Protein 3RYS (pdb70)

Secondary structure (DSSP, 8-state):
---SPPPEEE-SBBGGGG--HHHHHHHHHHTTPPPS-SSHHHHHTT---SSHHHHHHHHHHHGGG--SHHHHHHHHHHHHHHHHHTTEEEEEEEE-HHHHHTTT--HHHHHHHHHHHHTTHHHHHS-EEEEEEEEETTS-HHHHHHHHHHHHHTT----EEEEES--TT--GGGGHHHHHHHHHTT-EEEEEESSSS-HHHHHHHHHTS--SEEEE-GGGGG-HHHHHHHHHHT--EEE-HHHHHHTTSSS-GGG-SHHHHHHTT--EEE--BSTTTTT--HHHHHHHHHHHH---HHHHHHHHHHHHHHSSS-HHHHHHHHHHHHHHHHHHS--/---EEE-SBBGGGG--HHHHHHHHHHTT---SSSSHHHHHTT---SSHHHHHHHHHHHGGG--SHHHHHHHHHHHHHHHHHTTEEEEEEEE-HHHHHTTT--HHHHHHHHHHHHTTHHHHHS-EEEEEEEEETTS-HHHHHHHHHHHHHTT---SEEEEES--TT--GGGGHHHHHHHHHTT-EEEEEESSSS-THHHHHHHHTS--SEEEE-GGGGG-HHHHHHHHHHT-EEEE-HHHHHHTTSSSSGGG-SHHHHHHTT-EEEE--BSTTTTT--HHHHHHHHHHHH---HHHHHHHHHHHHHHSSS-HHHHHHHHHHHHHHHH-

Foldseek 3Di:
DDLAAAQFAFAFAELLLLDALVLLVVLCVVVVHDDPAPDSVSVLVLQQAAAQQSVVVNSLSSCLSQAFLQSLQVSLLVCLQVCLVRNHQEYEYEYALCSQVVVVHDSCGNLNSNVVNQVCSCVPRVYHYAYEYEYELPDALVVVQVVVVVCVVVVRRHQAYEYDHDDPPRAPLRNLVVLVVQVVVVHAFEYEDQLPHALVSVVCCCPSNVHQAYEQNQNVVVDPVSLVVQQVVLHEYEHEQLVSCSNVVDVDSLRGCVVVSVVVRRLYAYANNSANSSPHGRSVRVSCCCVRVVQDLVRSLSRRLSSLVSDPDDPVSSVVSNVRSVVCSVVPDDD/DFQFEFEFAALLLQQALVLLVVLCVVVVHDDPDPDSVRVVVLLQAAAQVSLVVVSLVSCLSDAFLCSLLVSQLVCLQVCLVLNYQEYEYEYELVSVVVSVHDSCRVQNSNVVNQVCSCVSRNYHYAYEYEYELPDALVSLQVSVVVCVVVVGRHQAYEYDHDDVPRAPLRNLVNLVVRVVVVHAFEYEDQLPHALVSVVCCCPRNVHQAYEANQNVVVDPVSLVVQQVVLHEYEHEQLVSCSNVVAVDSLRGCVVVSVVVRRLYAYANNNANSSPHGRSVVVVCCCVRVVQDLVRNLSNRLSRLVSDPDDPVVSVVSNVSSVVVSVD

Radius of gyration: 29.09 Å; Cα contacts (8 Å, |Δi|>4): 1255; chains: 2; bounding box: 49×51×97 Å

CATH classification: 3.20.20.140

Sequence (662 aa):
TTSTAPPVAELHLHIEGTLQPELIFALAERNGIELPYEDIEELREKYEFTDLQSFLDLYYANMAVLQTEQDFTDMTRAYLERAAAGGVRHAEIMMDPQAHTSRGVALETCVNGVANALATSEEDFGVSTLLIAAFLRDMSEDSALEVLDQLLAMHAPIAGIGLDSAEVGNPPSKFERLYQRAAEAGLRRIAHAGEEGPASYITEALDVLHVERIDHGIRCMEDTDVVQRLVAEQVPLTVCPLSNVRLRAVDKLADHPLPEMLAIGLNVCVNSDDPAYFGGYVDDNFEQLVKVLEFSVPEQATLAANSIRSSFASDARKAVLLDEVTEWVKASVTPAPPVAELHLHIEGTLQPELIFALAERNGIELPYEDIEELREKYEFTDLQSFLDLYYANMAVLQTEQDFTDMTRAYLERAAAGGVRHAEIMMDPQAHTSRGVALETCVNGVANALATSEEDFGVSTLLIAAFLRDMSEDSALEVLDQLLAMHAPIAGIGLDSAEVGNPPSKFERLYQRAAEAGLRRIAHAGEEGPASYITEALDVLHVERIDHGIRCMEDTDVVQRLVAEQVPLTVCPLSNVRLRAVDKLADHPLPEMLAIGLNVCVNSDDPAYFGGYVDDNFEQLVKVLEFSVPEQATLAANSIRSSFASDARKAVLLDEVTEWVKA

Nearest PDB structures (foldseek):
  3rys-assembly2_B  TM=1.002E+00  e=1.649E-57  Paenarthrobacter aurescens TC1
  3pbm-assembly1_A  TM=9.886E-01  e=5.222E-39  Pseudomonas aeruginosa
  6n91-assembly1_B  TM=9.233E-01  e=1.197E-24  Vibrio cholerae O1 biovar El Tor str. N16961
  6n9m-assembly1_A  TM=9.276E-01  e=5.212E-24  Salmonella enterica subsp. enterica serovar Typhimurium str. LT2
  1uip-assembly1_A  TM=9.107E-01  e=2.821E-23  Mus musculus

Structure (mmCIF, N/CA/C/O backbone):
data_3RYS
#
_entry.id   3RYS
#
_cell.length_a   124.104
_cell.length_b   124.104
_cell.length_c   89.724
_cell.angle_alpha   90.00
_cell.angle_beta   90.00
_cell.angle_gamma   90.00
#
_symmetry.space_group_name_H-M   'P 42 21 2'
#
loop_
_entity.id
_entity.type
_entity.pdbx_description
1 polymer 'Adenosine deaminase 1'
2 non-polymer 'ZINC ION'
3 non-polymer ADENINE
4 water water
#
loop_
_atom_site.group_PDB
_atom_site.id
_atom_site.type_symbol
_atom_site.label_atom_id
_atom_site.label_alt_id
_atom_site.label_comp_id
_atom_site.label_asym_id
_atom_site.label_entity_id
_atom_site.label_seq_id
_atom_site.pdbx_PDB_ins_code
_atom_site.Cartn_x
_atom_site.Cartn_y
_atom_site.Cartn_z
_atom_site.occupancy
_atom_site.B_iso_or_equiv
_atom_site.auth_seq_id
_atom_site.auth_comp_id
_atom_site.auth_asym_id
_atom_site.auth_atom_id
_atom_site.pdbx_PDB_model_num
ATOM 1 N N . THR A 1 8 ? 17.953 19.512 -62.377 1.00 28.09 8 THR A N 1
ATOM 2 C CA . THR A 1 8 ? 17.226 18.862 -61.286 1.00 27.94 8 THR A CA 1
ATOM 3 C C . THR A 1 8 ? 17.943 19.004 -59.932 1.00 33.21 8 THR A C 1
ATOM 4 O O . THR A 1 8 ? 19.180 19.064 -59.868 1.00 27.58 8 THR A O 1
ATOM 8 N N . THR A 1 9 ? 17.166 19.060 -58.851 1.00 29.45 9 THR A N 1
ATOM 9 C CA . THR A 1 9 ? 17.735 19.153 -57.506 1.00 28.58 9 THR A CA 1
ATOM 10 C C . THR A 1 9 ? 16.942 18.291 -56.524 1.00 24.54 9 THR A C 1
ATOM 11 O O . THR A 1 9 ? 15.758 18.036 -56.729 1.00 28.36 9 THR A O 1
ATOM 15 N N . SER A 1 10 ? 17.602 17.824 -55.469 1.00 27.32 10 SER A N 1
ATOM 16 C CA . SER A 1 10 ? 16.913 17.123 -54.388 1.00 27.83 10 SER A CA 1
ATOM 17 C C . SER A 1 10 ? 16.928 17.961 -53.115 1.00 29.83 10 SER A C 1
ATOM 18 O O . SER A 1 10 ? 16.478 17.510 -52.061 1.00 26.95 10 SER A O 1
ATOM 21 N N . THR A 1 11 ? 17.448 19.180 -53.225 1.00 24.32 11 THR A N 1
ATOM 22 C CA . THR A 1 11 ? 17.519 20.093 -52.093 1.00 25.78 11 THR A CA 1
ATOM 23 C C . THR A 1 11 ? 16.267 20.963 -52.011 1.00 24.09 11 THR A C 1
ATOM 24 O O . THR A 1 11 ? 15.560 21.145 -53.000 1.00 23.49 11 THR A O 1
ATOM 28 N N . ALA A 1 12 ? 15.998 21.488 -50.820 1.00 24.20 12 ALA A N 1
ATOM 29 C CA . ALA A 1 12 ? 14.865 22.377 -50.606 1.00 20.34 12 ALA A CA 1
ATOM 30 C C . ALA A 1 12 ? 15.278 23.794 -50.961 1.00 21.21 12 ALA A C 1
ATOM 31 O O . ALA A 1 12 ? 16.463 24.123 -50.917 1.00 22.83 12 ALA A O 1
ATOM 33 N N . PRO A 1 13 ? 14.299 24.639 -51.315 1.00 21.52 13 PRO A N 1
ATOM 34 C CA . PRO A 1 13 ? 14.544 26.035 -51.697 1.00 19.97 13 PRO A CA 1
ATOM 35 C C . PRO A 1 13 ? 14.702 26.907 -50.465 1.00 19.20 13 PRO A C 1
ATOM 36 O O . PRO A 1 13 ? 14.295 26.493 -49.379 1.00 19.31 13 PRO A O 1
ATOM 40 N N . PRO A 1 14 ? 15.281 28.105 -50.626 1.00 19.40 14 PRO A N 1
ATOM 41 C CA . PRO A 1 14 ? 15.310 29.078 -49.533 1.00 15.81 14 PRO A CA 1
ATOM 42 C C . PRO A 1 14 ? 13.895 29.594 -49.329 1.00 15.55 14 PRO A C 1
ATOM 43 O O . PRO A 1 14 ? 13.332 30.151 -50.267 1.00 17.64 14 PRO A O 1
ATOM 47 N N . VAL A 1 15 ? 13.323 29.405 -48.144 1.00 13.10 15 VAL A N 1
ATOM 48 C CA . VAL A 1 15 ? 11.937 29.803 -47.914 1.00 15.85 15 VAL A CA 1
ATOM 49 C C . VAL A 1 15 ? 11.780 30.609 -46.641 1.00 15.62 15 VAL A C 1
ATOM 50 O O . VAL A 1 15 ? 12.724 30.758 -45.861 1.00 14.33 15 VAL A O 1
ATOM 54 N N . ALA A 1 16 ? 10.571 31.121 -46.442 1.00 13.98 16 ALA A N 1
ATOM 55 C CA . ALA A 1 16 ? 10.165 31.632 -45.142 1.00 15.43 16 ALA A CA 1
ATOM 56 C C . ALA A 1 16 ? 9.037 30.756 -44.602 1.00 14.28 16 ALA A C 1
ATOM 57 O O . ALA A 1 16 ? 8.080 30.470 -45.314 1.00 15.78 16 ALA A O 1
ATOM 59 N N . GLU A 1 17 ? 9.153 30.309 -43.357 1.00 13.82 17 GLU A N 1
ATOM 60 C CA . GLU A 1 17 ? 8.049 29.588 -42.730 1.00 14.94 17 GLU A CA 1
ATOM 61 C C . GLU A 1 17 ? 7.161 30.556 -41.939 1.00 13.83 17 GLU A C 1
ATOM 62 O O . GLU A 1 17 ? 7.603 31.176 -40.970 1.00 11.49 17 GLU A O 1
ATOM 68 N N . LEU A 1 18 ? 5.912 30.687 -42.378 1.00 12.67 18 LEU A N 1
ATOM 69 C CA . LEU A 1 18 ? 4.986 31.654 -41.805 1.00 14.31 18 LEU A CA 1
ATOM 70 C C . LEU A 1 18 ? 3.952 30.996 -40.896 1.00 14.50 18 LEU A C 1
ATOM 71 O O . LEU A 1 18 ? 3.274 31.669 -40.117 1.00 14.60 18 LEU A O 1
ATOM 76 N N . HIS A 1 19 ? 3.829 29.679 -41.011 1.00 13.65 19 HIS A N 1
ATOM 77 C CA . HIS A 1 19 ? 2.850 28.921 -40.242 1.00 13.58 19 HIS A CA 1
ATOM 78 C C . HIS A 1 19 ? 3.563 27.817 -39.465 1.00 13.61 19 HIS A C 1
ATOM 79 O O . HIS A 1 19 ? 3.864 26.752 -40.013 1.00 12.33 19 HIS A O 1
ATOM 86 N N . LEU A 1 20 ? 3.840 28.077 -38.192 1.00 10.95 20 LEU A N 1
ATOM 87 C CA . LEU A 1 20 ? 4.570 27.125 -37.367 1.00 10.70 20 LEU A CA 1
ATOM 88 C C . LEU A 1 20 ? 4.389 27.373 -35.879 1.00 11.72 20 LEU A C 1
ATOM 89 O O . LEU A 1 20 ? 4.655 28.469 -35.385 1.00 12.10 20 LEU A O 1
ATOM 94 N N . HIS A 1 21 ? 3.950 26.338 -35.170 1.00 11.93 21 HIS A N 1
ATOM 95 C CA . HIS A 1 21 ? 3.759 26.411 -33.730 1.00 10.79 21 HIS A CA 1
ATOM 96 C C . HIS A 1 21 ? 4.988 25.878 -33.007 1.00 10.99 21 HIS A C 1
ATOM 97 O O . HIS A 1 21 ? 5.394 24.737 -33.216 1.00 13.56 21 HIS A O 1
ATOM 104 N N . ILE A 1 22 ? 5.584 26.706 -32.160 1.00 9.59 22 ILE A N 1
ATOM 105 C CA . ILE A 1 22 ? 6.817 26.316 -31.493 1.00 10.32 22 ILE A CA 1
ATOM 106 C C . ILE A 1 22 ? 6.623 25.072 -30.625 1.00 11.94 22 ILE A C 1
ATOM 107 O O . ILE A 1 22 ? 7.521 24.239 -30.518 1.00 13.40 22 ILE A O 1
ATOM 112 N N . GLU A 1 23 ? 5.438 24.940 -30.032 1.00 13.08 23 GLU A N 1
ATOM 113 C CA . GLU A 1 23 ? 5.106 23.781 -29.206 1.00 11.05 23 GLU A CA 1
ATOM 114 C C . GLU A 1 23 ? 4.949 22.512 -30.043 1.00 12.34 23 GLU A C 1
ATOM 115 O O . GLU A 1 23 ? 5.053 21.400 -29.520 1.00 11.90 23 GLU A O 1
ATOM 121 N N . GLY A 1 24 ? 4.683 22.686 -31.336 1.00 9.79 24 GLY A N 1
ATOM 122 C CA . GLY A 1 24 ? 4.525 21.568 -32.250 1.00 11.89 24 GLY A CA 1
ATOM 123 C C . GLY A 1 24 ? 5.870 21.126 -32.786 1.00 12.88 24 GLY A C 1
ATOM 124 O O . GLY A 1 24 ? 5.977 20.210 -33.603 1.00 11.67 24 GLY A O 1
ATOM 125 N N . THR A 1 25 ? 6.900 21.799 -32.293 1.00 13.32 25 THR A N 1
ATOM 126 C CA . THR A 1 25 ? 8.286 21.545 -32.640 1.00 12.24 25 THR A CA 1
ATOM 127 C C . THR A 1 25 ? 8.941 20.557 -31.666 1.00 13.42 25 THR A C 1
ATOM 128 O O . THR A 1 25 ? 10.058 20.074 -31.891 1.00 10.89 25 THR A O 1
ATOM 132 N N . LEU A 1 26 ? 8.213 20.247 -30.598 1.00 11.82 26 LEU A N 1
ATOM 133 C CA . LEU A 1 26 ? 8.710 19.427 -29.500 1.00 13.40 26 LEU A CA 1
ATOM 134 C C . LEU A 1 26 ? 8.858 17.953 -29.874 1.00 14.87 26 LEU A C 1
ATOM 135 O O . LEU A 1 26 ? 7.877 17.218 -29.964 1.00 17.99 26 LEU A O 1
ATOM 140 N N . GLN A 1 27 ? 10.098 17.529 -30.076 1.00 15.72 27 GLN A N 1
ATOM 141 C CA . GLN A 1 27 ? 10.402 16.161 -30.465 1.00 15.76 27 GLN A CA 1
ATOM 142 C C . GLN A 1 27 ? 10.412 15.242 -29.233 1.00 16.82 27 GLN A C 1
ATOM 143 O O . GLN A 1 27 ? 10.798 15.666 -28.144 1.00 18.51 27 GLN A O 1
ATOM 149 N N . PRO A 1 28 ? 9.971 13.983 -29.398 1.00 19.86 28 PRO A N 1
ATOM 150 C CA . PRO A 1 28 ? 9.932 13.005 -28.302 1.00 18.43 28 PRO A CA 1
ATOM 151 C C . PRO A 1 28 ? 11.231 12.906 -27.501 1.00 18.94 28 PRO A C 1
ATOM 152 O O . PRO A 1 28 ? 11.174 12.670 -26.293 1.00 18.68 28 PRO A O 1
ATOM 156 N N . GLU A 1 29 ? 12.377 13.079 -28.152 1.00 17.42 29 GLU A N 1
ATOM 157 C CA . GLU A 1 29 ? 13.647 13.070 -27.433 1.00 17.44 29 GLU A CA 1
ATOM 158 C C . GLU A 1 29 ? 13.706 14.224 -26.436 1.00 17.10 29 GLU A C 1
ATOM 159 O O . GLU A 1 29 ? 14.055 14.033 -25.269 1.00 15.02 29 GLU A O 1
ATOM 165 N N . LEU A 1 30 ? 13.354 15.421 -26.898 1.00 17.35 30 LEU A N 1
ATOM 166 C CA . LEU A 1 30 ? 13.414 16.611 -26.054 1.00 15.67 30 LEU A CA 1
ATOM 167 C C . LEU A 1 30 ? 12.392 16.535 -24.930 1.00 14.76 30 LEU A C 1
ATOM 168 O O . LEU A 1 30 ? 12.664 16.948 -23.802 1.00 14.55 30 LEU A O 1
ATOM 173 N N . ILE A 1 31 ? 11.217 16.004 -25.245 1.00 14.79 31 ILE A N 1
ATOM 174 C CA . ILE A 1 31 ? 10.180 15.802 -24.243 1.00 15.74 31 ILE A CA 1
ATOM 175 C C . ILE A 1 31 ? 10.719 14.997 -23.053 1.00 15.82 31 ILE A C 1
ATOM 176 O O . ILE A 1 31 ? 10.615 15.423 -21.904 1.00 16.27 31 ILE A O 1
ATOM 181 N N . PHE A 1 32 ? 11.314 13.846 -23.334 1.00 13.56 32 PHE A N 1
ATOM 182 C CA . PHE A 1 32 ? 11.893 13.016 -22.285 1.00 15.37 32 PHE A CA 1
ATOM 183 C C . PHE A 1 32 ? 13.062 13.685 -21.559 1.00 16.80 32 PHE A C 1
ATOM 184 O O . PHE A 1 32 ? 13.272 13.459 -20.367 1.00 18.75 32 PHE A O 1
ATOM 192 N N . ALA A 1 33 ? 13.823 14.504 -22.275 1.00 15.15 33 ALA A N 1
ATOM 193 C CA . ALA A 1 33 ? 14.956 15.194 -21.672 1.00 16.68 33 ALA A CA 1
ATOM 194 C C . ALA A 1 33 ? 14.487 16.281 -20.704 1.00 18.87 33 ALA A C 1
ATOM 195 O O . ALA A 1 33 ? 15.027 16.428 -19.606 1.00 17.29 33 ALA A O 1
ATOM 197 N N . LEU A 1 34 ? 13.479 17.043 -21.118 1.00 18.05 34 LEU A N 1
ATOM 198 C CA . LEU A 1 34 ? 12.944 18.113 -20.285 1.00 17.55 34 LEU A CA 1
ATOM 199 C C . LEU A 1 34 ? 12.179 17.542 -19.099 1.00 17.36 34 LEU A C 1
ATOM 200 O O . LEU A 1 34 ? 12.229 18.087 -17.996 1.00 18.52 34 LEU A O 1
ATOM 205 N N . ALA A 1 35 ? 11.476 16.439 -19.329 1.00 15.06 35 ALA A N 1
ATOM 206 C CA . ALA A 1 35 ? 10.812 15.733 -18.245 1.00 18.37 35 ALA A CA 1
ATOM 207 C C . ALA A 1 35 ? 11.843 15.377 -17.184 1.00 19.28 35 ALA A C 1
ATOM 208 O O . ALA A 1 35 ? 11.627 15.593 -15.992 1.00 19.71 35 ALA A O 1
ATOM 210 N N . GLU A 1 36 ? 12.975 14.843 -17.627 1.00 18.35 36 GLU A N 1
ATOM 211 C CA . GLU A 1 36 ? 14.020 14.416 -16.710 1.00 21.57 36 GLU A CA 1
ATOM 212 C C . GLU A 1 36 ? 14.598 15.588 -15.928 1.00 22.34 36 GLU A C 1
ATOM 213 O O . GLU A 1 36 ? 14.744 15.522 -14.707 1.00 19.90 36 GLU A O 1
ATOM 219 N N . ARG A 1 37 ? 14.916 16.663 -16.643 1.00 22.95 37 ARG A N 1
ATOM 220 C CA . ARG A 1 37 ? 15.486 17.859 -16.037 1.00 20.14 37 ARG A CA 1
ATOM 221 C C . ARG A 1 37 ? 14.538 18.492 -15.019 1.00 22.14 37 ARG A C 1
ATOM 222 O O . ARG A 1 37 ? 14.976 19.134 -14.064 1.00 25.90 37 ARG A O 1
ATOM 230 N N . ASN A 1 38 ? 13.239 18.314 -15.227 1.00 20.33 38 ASN A N 1
ATOM 231 C CA . ASN A 1 38 ? 12.246 18.898 -14.334 1.00 20.56 38 ASN A CA 1
ATOM 232 C C . ASN A 1 38 ? 11.730 17.885 -13.327 1.00 22.02 38 ASN A C 1
ATOM 233 O O . ASN A 1 38 ? 10.828 18.181 -12.539 1.00 22.17 38 ASN A O 1
ATOM 238 N N . GLY A 1 39 ? 12.311 16.689 -13.355 1.00 21.66 39 GLY A N 1
ATOM 239 C CA . GLY A 1 39 ? 11.869 15.610 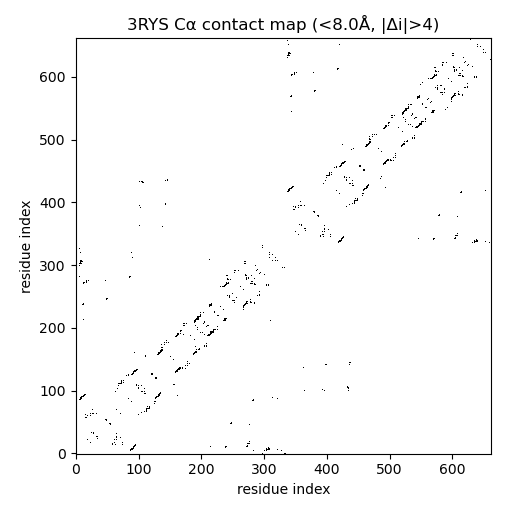-12.492 1.00 21.38 39 GLY A CA 1
ATOM 240 C C . GLY A 1 39 ? 10.384 15.350 -12.651 1.00 22.19 39 GLY A C 1
ATOM 241 O O . GLY A 1 39 ? 9.659 15.196 -11.673 1.00 23.89 39 GLY A O 1
ATOM 242 N N . ILE A 1 40 ? 9.928 15.314 -13.897 1.00 22.35 40 ILE A N 1
ATOM 243 C CA . ILE A 1 40 ? 8.526 15.066 -14.187 1.00 26.43 40 ILE A CA 1
ATOM 244 C C . ILE A 1 40 ? 8.312 13.618 -14.603 1.00 28.05 40 ILE A C 1
ATOM 245 O O . ILE A 1 40 ? 9.057 13.082 -15.420 1.00 25.39 40 ILE A O 1
ATOM 250 N N . GLU A 1 41 ? 7.298 12.992 -14.017 1.00 34.94 41 GLU A N 1
ATOM 251 C CA . GLU A 1 41 ? 6.874 11.659 -14.415 1.00 36.82 41 GLU A CA 1
ATOM 252 C C . GLU A 1 41 ? 5.985 11.751 -15.654 1.00 40.05 41 GLU A C 1
ATOM 253 O O . GLU A 1 41 ? 4.963 12.443 -15.646 1.00 30.60 41 GLU A O 1
ATOM 259 N N . LEU A 1 42 ? 6.383 11.061 -16.720 1.00 39.76 42 LEU A N 1
ATOM 260 C CA . LEU A 1 42 ? 5.598 11.034 -17.950 1.00 40.00 42 LEU A CA 1
ATOM 261 C C . LEU A 1 42 ? 4.631 9.844 -17.969 1.00 40.45 42 LEU A C 1
ATOM 262 O O . LEU A 1 42 ? 4.933 8.786 -17.412 1.00 38.64 42 LEU A O 1
ATOM 267 N N . PRO A 1 43 ? 3.459 10.021 -18.606 1.00 37.83 43 PRO A N 1
ATOM 268 C CA . PRO A 1 43 ? 2.447 8.964 -18.740 1.00 33.93 43 PRO A CA 1
ATOM 269 C C . PRO A 1 43 ? 2.833 7.919 -19.780 1.00 40.92 43 PRO A C 1
ATOM 270 O O . PRO A 1 43 ? 1.952 7.224 -20.283 1.00 46.71 43 PRO A O 1
ATOM 274 N N . TYR A 1 44 ? 4.119 7.821 -20.106 1.00 42.99 44 TYR A N 1
ATOM 275 C CA . TYR A 1 44 ? 4.588 6.850 -21.089 1.00 41.27 44 TYR A CA 1
ATOM 276 C C . TYR A 1 44 ? 5.751 6.054 -20.526 1.00 46.44 44 TYR A C 1
ATOM 277 O O . TYR A 1 44 ? 6.723 6.629 -20.039 1.00 44.95 44 TYR A O 1
ATOM 286 N N . GLU A 1 45 ? 5.643 4.731 -20.595 1.00 48.23 45 GLU A N 1
ATOM 287 C CA . GLU A 1 45 ? 6.702 3.841 -20.142 1.00 48.69 45 GLU A CA 1
ATOM 288 C C . GLU A 1 45 ? 8.024 4.232 -20.787 1.00 50.16 45 GLU A C 1
ATOM 289 O O . GLU A 1 45 ? 9.013 4.496 -20.103 1.00 49.15 45 GLU A O 1
ATOM 295 N N . ASP A 1 46 ? 8.031 4.268 -22.114 1.00 50.79 46 ASP A N 1
ATOM 296 C CA . ASP A 1 46 ? 9.222 4.639 -22.865 1.00 45.34 46 ASP A CA 1
ATOM 297 C C . ASP A 1 46 ? 8.876 5.630 -23.968 1.00 38.87 46 ASP A C 1
ATOM 298 O O . ASP A 1 46 ? 7.707 5.954 -24.191 1.00 37.30 46 ASP A O 1
ATOM 303 N N . ILE A 1 47 ? 9.903 6.112 -24.653 1.00 36.11 47 ILE A N 1
ATOM 304 C CA . ILE A 1 47 ? 9.714 7.051 -25.746 1.00 35.55 47 ILE A CA 1
ATOM 305 C C . ILE A 1 47 ? 9.105 6.354 -26.966 1.00 39.21 47 ILE A C 1
ATOM 306 O O . ILE A 1 47 ? 8.603 7.002 -27.884 1.00 35.80 47 ILE A O 1
ATOM 311 N N . GLU A 1 48 ? 9.120 5.027 -26.957 1.00 41.92 48 GLU A N 1
ATOM 312 C CA . GLU A 1 48 ? 8.464 4.265 -28.010 1.00 40.41 48 GLU A CA 1
ATOM 313 C C . GLU A 1 48 ? 6.946 4.275 -27.825 1.00 39.96 48 GLU A C 1
ATOM 314 O O . GLU A 1 48 ? 6.194 4.404 -28.795 1.00 33.50 48 GLU A O 1
ATOM 320 N N . GLU A 1 49 ? 6.500 4.134 -26.578 1.00 39.14 49 GLU A N 1
ATOM 321 C CA . GLU A 1 49 ? 5.073 4.167 -26.276 1.00 41.54 49 GLU A CA 1
ATOM 322 C C . GLU A 1 49 ? 4.512 5.542 -26.603 1.00 39.50 49 GLU A C 1
ATOM 323 O O . GLU A 1 49 ? 3.334 5.683 -26.947 1.00 40.04 49 GLU A O 1
ATOM 329 N N . LEU A 1 50 ? 5.364 6.556 -26.494 1.00 34.37 50 LEU A N 1
ATOM 330 C CA . LEU A 1 50 ? 4.974 7.911 -26.851 1.00 37.19 50 LEU A CA 1
ATOM 331 C C . LEU A 1 50 ? 4.740 8.040 -28.358 1.00 31.82 50 LEU A C 1
ATOM 332 O O . LEU A 1 50 ? 3.670 8.477 -28.783 1.00 32.23 50 LEU A O 1
ATOM 337 N N . ARG A 1 51 ? 5.734 7.658 -29.160 1.00 30.55 51 ARG A N 1
ATOM 338 C CA . ARG A 1 51 ? 5.620 7.759 -30.617 1.00 33.40 51 ARG A CA 1
ATOM 339 C C . ARG A 1 51 ? 4.406 6.982 -31.120 1.00 32.40 51 ARG A C 1
ATOM 340 O O . ARG A 1 51 ? 3.833 7.297 -32.162 1.00 32.65 51 ARG A O 1
ATOM 348 N N . GLU A 1 52 ? 4.024 5.968 -30.354 1.00 32.60 52 GLU A N 1
ATOM 349 C CA . GLU A 1 52 ? 2.887 5.120 -30.670 1.00 29.68 52 GLU A CA 1
ATOM 350 C C . GLU A 1 52 ? 1.575 5.902 -30.636 1.00 31.67 52 GLU A C 1
ATOM 351 O O . GLU A 1 52 ? 0.564 5.461 -31.181 1.00 27.27 52 GLU A O 1
ATOM 357 N N . LYS A 1 53 ? 1.598 7.069 -29.998 1.00 32.86 53 LYS A N 1
ATOM 358 C CA . LYS A 1 53 ? 0.381 7.853 -29.784 1.00 34.89 53 LYS A CA 1
ATOM 359 C C . LYS A 1 53 ? 0.157 8.938 -30.837 1.00 30.98 53 LYS A C 1
ATOM 360 O O . LYS A 1 53 ? -0.661 9.839 -30.645 1.00 24.43 53 LYS A O 1
ATOM 366 N N . TYR A 1 54 ? 0.873 8.839 -31.952 1.00 31.73 54 TYR A N 1
ATOM 367 C CA . TYR A 1 54 ? 0.834 9.874 -32.980 1.00 26.42 54 TYR A CA 1
ATOM 368 C C . TYR A 1 54 ? -0.034 9.519 -34.188 1.00 24.79 54 TYR A C 1
ATOM 369 O O . TYR A 1 54 ? 0.157 10.066 -35.270 1.00 23.55 54 TYR A O 1
ATOM 378 N N . GLU A 1 55 ? -0.984 8.609 -34.016 1.00 24.97 55 GLU A N 1
ATOM 379 C CA . GLU A 1 55 ? -1.940 8.347 -35.083 1.00 23.67 55 GLU A CA 1
ATOM 380 C C . GLU A 1 55 ? -3.221 9.127 -34.825 1.00 22.10 55 GLU A C 1
ATOM 381 O O . GLU A 1 55 ? -4.042 8.732 -34.002 1.00 22.96 55 GLU A O 1
ATOM 387 N N . PHE A 1 56 ? -3.386 10.238 -35.533 1.00 23.96 56 PHE A N 1
ATOM 388 C CA . PHE A 1 56 ? -4.480 11.162 -35.253 1.00 22.92 56 PHE A CA 1
ATOM 389 C C . PHE A 1 56 ? -5.719 10.853 -36.080 1.00 21.46 56 PHE A C 1
ATOM 390 O O . PHE A 1 56 ? -5.632 10.216 -37.128 1.00 20.26 56 PHE A O 1
ATOM 398 N N . THR A 1 57 ? -6.867 11.309 -35.589 1.00 18.98 57 THR A N 1
ATOM 399 C CA . THR A 1 57 ? -8.152 11.029 -36.212 1.00 18.39 57 THR A CA 1
ATOM 400 C C . THR A 1 57 ? -8.789 12.310 -36.729 1.00 20.42 57 THR A C 1
ATOM 401 O O . THR A 1 57 ? -9.581 12.292 -37.672 1.00 18.78 57 THR A O 1
ATOM 405 N N . ASP A 1 58 ? -8.441 13.418 -36.082 1.00 24.07 58 ASP A N 1
ATOM 406 C CA . ASP A 1 58 ? -8.954 14.743 -36.422 1.00 19.56 58 ASP A CA 1
ATOM 407 C C . ASP A 1 58 ? -8.115 15.776 -35.681 1.00 18.88 58 ASP A C 1
ATOM 408 O O . ASP A 1 58 ? -7.169 15.414 -34.980 1.00 18.49 58 ASP A O 1
ATOM 413 N N . LEU A 1 59 ? -8.451 17.053 -35.830 1.00 17.19 59 LEU A N 1
ATOM 414 C CA . LEU A 1 59 ? -7.686 18.106 -35.171 1.00 16.90 59 LEU A CA 1
ATOM 415 C C . LEU A 1 59 ? -7.630 17.888 -33.664 1.00 19.22 59 LEU A C 1
ATOM 416 O O . LEU A 1 59 ? -6.579 18.046 -33.042 1.00 18.85 59 LEU A O 1
ATOM 421 N N . GLN A 1 60 ? -8.769 17.519 -33.087 1.00 20.60 60 GLN A N 1
ATOM 422 C CA . GLN A 1 60 ? -8.896 17.412 -31.639 1.00 17.75 60 GLN A CA 1
ATOM 423 C C . GLN A 1 60 ? -7.964 16.358 -31.041 1.00 18.63 60 GLN A C 1
ATOM 424 O O . GLN A 1 60 ? -7.260 16.627 -30.067 1.00 19.22 60 GLN A O 1
ATOM 430 N N . SER A 1 61 ? -7.959 15.163 -31.625 1.00 18.59 61 SER A N 1
ATOM 431 C CA . SER A 1 61 ? -7.112 14.086 -31.130 1.00 17.22 61 SER A CA 1
ATOM 432 C C . SER A 1 61 ? -5.660 14.546 -31.074 1.00 19.50 61 SER A C 1
ATOM 433 O O . SER A 1 61 ? -4.908 14.157 -30.178 1.00 19.61 61 SER A O 1
ATOM 436 N N . PHE A 1 62 ? -5.276 15.382 -32.033 1.00 16.08 62 PHE A N 1
ATOM 437 C CA . PHE A 1 62 ? -3.927 15.926 -32.076 1.00 16.76 62 PHE A CA 1
ATOM 438 C C . PHE A 1 62 ? -3.701 16.936 -30.961 1.00 17.63 62 PHE A C 1
ATOM 439 O O . PHE A 1 62 ? -2.744 16.822 -30.200 1.00 18.33 62 PHE A O 1
ATOM 447 N N . LEU A 1 63 ? -4.582 17.929 -30.878 1.00 19.09 63 LEU A N 1
ATOM 448 C CA . LEU A 1 63 ? -4.492 18.948 -29.840 1.00 18.09 63 LEU A CA 1
ATOM 449 C C . LEU A 1 63 ? -4.308 18.309 -28.462 1.00 20.44 63 LEU A C 1
ATOM 450 O O . LEU A 1 63 ? -3.497 18.772 -27.654 1.00 18.33 63 LEU A O 1
ATOM 455 N N . ASP A 1 64 ? -5.048 17.236 -28.199 1.00 17.30 64 ASP A N 1
ATOM 456 C CA . ASP A 1 64 ? -4.958 16.569 -26.904 1.00 20.07 64 ASP A CA 1
ATOM 457 C C . ASP A 1 64 ? -3.521 16.178 -26.562 1.00 18.62 64 ASP A C 1
ATOM 458 O O . ASP A 1 64 ? -3.047 16.434 -25.455 1.00 16.96 64 ASP A O 1
ATOM 463 N N . LEU A 1 65 ? -2.829 15.560 -27.513 1.00 19.92 65 LEU A N 1
ATOM 464 C CA . LEU A 1 65 ? -1.432 15.196 -27.310 1.00 22.52 65 LEU A CA 1
ATOM 465 C C . LEU A 1 65 ? -0.567 16.460 -27.254 1.00 20.56 65 LEU A C 1
ATOM 466 O O . LEU A 1 65 ? 0.232 16.650 -26.333 1.00 19.51 65 LEU A O 1
ATOM 471 N N . TYR A 1 66 ? -0.754 17.317 -28.252 1.00 17.70 66 TYR A N 1
ATOM 472 C CA . TYR A 1 66 ? -0.077 18.606 -28.366 1.00 17.15 66 TYR A CA 1
ATOM 473 C C . TYR A 1 66 ? -0.057 19.388 -27.051 1.00 17.39 66 TYR A C 1
ATOM 474 O O . TYR A 1 66 ? 0.980 19.913 -26.646 1.00 16.14 66 TYR A O 1
ATOM 483 N N . TYR A 1 67 ? -1.204 19.454 -26.385 1.00 19.54 67 TYR A N 1
ATOM 484 C CA . TYR A 1 67 ? -1.307 20.134 -25.096 1.00 17.52 67 TYR A CA 1
ATOM 485 C C . TYR A 1 67 ? -0.701 19.311 -23.962 1.00 18.68 67 TYR A C 1
ATOM 486 O O . TYR A 1 67 ? -0.049 19.856 -23.068 1.00 17.48 67 TYR A O 1
ATOM 495 N N . ALA A 1 68 ? -0.921 18.000 -23.999 1.00 16.35 68 ALA A N 1
ATOM 496 C CA . ALA A 1 68 ? -0.397 17.114 -22.969 1.00 15.32 68 ALA A CA 1
ATOM 497 C C . ALA A 1 68 ? 1.116 17.244 -22.875 1.00 20.26 68 ALA A C 1
ATOM 498 O O . ALA A 1 68 ? 1.679 17.309 -21.780 1.00 20.04 68 ALA A O 1
ATOM 500 N N . ASN A 1 69 ? 1.768 17.293 -24.032 1.00 20.79 69 ASN A N 1
ATOM 501 C CA . ASN A 1 69 ? 3.224 17.320 -24.086 1.00 19.62 69 ASN A CA 1
ATOM 502 C C . ASN A 1 69 ? 3.834 18.602 -23.525 1.00 21.49 69 ASN A C 1
ATOM 503 O O . ASN A 1 69 ? 4.995 18.612 -23.101 1.00 19.51 69 ASN A O 1
ATOM 508 N N . MET A 1 70 ? 3.047 19.673 -23.507 1.00 15.70 70 MET A N 1
ATOM 509 C CA . MET A 1 70 ? 3.536 20.959 -23.026 1.00 16.31 70 MET A CA 1
ATOM 510 C C . MET A 1 70 ? 3.879 20.938 -21.538 1.00 15.45 70 MET A C 1
ATOM 511 O O . MET A 1 70 ? 4.477 21.883 -21.023 1.00 14.82 70 MET A O 1
ATOM 516 N N . ALA A 1 71 ? 3.502 19.862 -20.854 1.00 13.68 71 ALA A N 1
ATOM 517 C CA . ALA A 1 71 ? 3.689 19.764 -19.410 1.00 14.20 71 ALA A CA 1
ATOM 518 C C . ALA A 1 71 ? 5.158 19.792 -18.979 1.00 15.80 71 ALA A C 1
ATOM 519 O O . ALA A 1 71 ? 5.462 20.114 -17.830 1.00 16.04 71 ALA A O 1
ATOM 521 N N . VAL A 1 72 ? 6.063 19.454 -19.893 1.00 13.87 72 VAL A N 1
ATOM 522 C CA . VAL A 1 72 ? 7.490 19.437 -19.575 1.00 15.29 72 VAL A CA 1
ATOM 523 C C . VAL A 1 72 ? 8.120 20.828 -19.656 1.00 15.79 72 VAL A C 1
ATOM 524 O O . VAL A 1 72 ? 9.253 21.030 -19.217 1.00 15.49 72 VAL A O 1
ATOM 528 N N . LEU A 1 73 ? 7.380 21.783 -20.211 1.00 13.09 73 LEU A N 1
ATOM 529 C CA . LEU A 1 73 ? 7.866 23.152 -20.346 1.00 13.38 73 LEU A CA 1
ATOM 530 C C . LEU A 1 73 ? 7.616 23.969 -19.086 1.00 15.18 73 LEU A C 1
ATOM 531 O O . LEU A 1 73 ? 6.564 24.581 -18.947 1.00 18.44 73 LEU A O 1
ATOM 536 N N . GLN A 1 74 ? 8.590 24.000 -18.181 1.00 16.79 74 GLN A N 1
ATOM 537 C CA . GLN A 1 74 ? 8.415 24.670 -16.889 1.00 17.26 74 GLN A CA 1
ATOM 538 C C . GLN A 1 74 ? 9.219 25.961 -16.759 1.00 14.99 74 GLN A C 1
ATOM 539 O O . GLN A 1 74 ? 8.736 26.959 -16.223 1.00 16.02 74 GLN A O 1
ATOM 545 N N . THR A 1 75 ? 10.454 25.929 -17.240 1.00 15.14 75 THR A N 1
ATOM 546 C CA . THR A 1 75 ? 11.386 27.017 -17.003 1.00 15.73 75 THR A CA 1
ATOM 547 C C . THR A 1 75 ? 11.703 27.774 -18.278 1.00 15.76 75 THR A C 1
ATOM 548 O O . THR A 1 75 ? 11.481 27.283 -19.386 1.00 15.23 75 THR A O 1
ATOM 552 N N . GLU A 1 76 ? 12.240 28.973 -18.099 1.00 14.83 76 GLU A N 1
ATOM 553 C CA . GLU A 1 76 ? 12.672 29.801 -19.205 1.00 15.35 76 GLU A CA 1
ATOM 554 C C . GLU A 1 76 ? 13.624 29.006 -20.092 1.00 15.45 76 GLU A C 1
ATOM 555 O O . GLU A 1 76 ? 13.540 29.062 -21.317 1.00 19.41 76 GLU A O 1
ATOM 561 N N . GLN A 1 77 ? 14.519 28.250 -19.464 1.00 15.96 77 GLN A N 1
ATOM 562 C CA . GLN A 1 77 ? 15.490 27.438 -20.187 1.00 15.56 77 GLN A CA 1
ATOM 563 C C . GLN A 1 77 ? 14.780 26.431 -21.087 1.00 16.28 77 GLN A C 1
ATOM 564 O O . GLN A 1 77 ? 15.203 26.185 -22.218 1.00 15.56 77 GLN A O 1
ATOM 570 N N . ASP A 1 78 ? 13.694 25.856 -20.581 1.00 17.02 78 ASP A N 1
ATOM 571 C CA . ASP A 1 78 ? 12.899 24.899 -21.346 1.00 16.50 78 ASP A CA 1
ATOM 572 C C . ASP A 1 78 ? 12.393 25.489 -22.663 1.00 16.26 78 ASP A C 1
ATOM 573 O O . ASP A 1 78 ? 12.486 24.854 -23.715 1.00 14.00 78 ASP A O 1
ATOM 578 N N . PHE A 1 79 ? 11.863 26.707 -22.601 1.00 14.78 79 PHE A N 1
ATOM 579 C CA . PHE A 1 79 ? 11.345 27.370 -23.791 1.00 14.85 79 PHE A CA 1
ATOM 580 C C . PHE A 1 79 ? 12.461 27.736 -24.765 1.00 15.62 79 PHE A C 1
ATOM 581 O O . PHE A 1 79 ? 12.328 27.547 -25.974 1.00 13.96 79 PHE A O 1
ATOM 589 N N . THR A 1 80 ? 13.563 28.250 -24.227 1.00 14.92 80 THR A N 1
ATOM 590 C CA . THR A 1 80 ? 14.733 28.584 -25.030 1.00 15.06 80 THR A CA 1
ATOM 591 C C . THR A 1 80 ? 15.255 27.364 -25.781 1.00 16.31 80 THR A C 1
ATOM 592 O O . THR A 1 80 ? 15.433 27.402 -26.997 1.00 16.65 80 THR A O 1
ATOM 596 N N . ASP A 1 81 ? 15.504 26.287 -25.042 1.00 15.70 81 ASP A N 1
ATOM 597 C CA . ASP A 1 81 ? 15.953 25.031 -25.627 1.00 15.82 81 ASP A CA 1
ATOM 598 C C . ASP A 1 81 ? 15.054 24.580 -26.776 1.00 15.20 81 ASP A C 1
ATOM 599 O O . ASP A 1 81 ? 15.542 24.194 -27.835 1.00 15.98 81 ASP A O 1
ATOM 604 N N . MET A 1 82 ? 13.742 24.631 -26.566 1.00 13.85 82 MET A N 1
ATOM 605 C CA . MET A 1 82 ? 12.795 24.166 -27.575 1.00 14.45 82 MET A CA 1
ATOM 606 C C . MET A 1 82 ? 12.870 25.010 -28.833 1.00 15.30 82 MET A C 1
ATOM 607 O O . MET A 1 82 ? 12.815 24.488 -29.951 1.00 13.62 82 MET A O 1
ATOM 612 N N . THR A 1 83 ? 12.997 26.320 -28.637 1.00 15.43 83 THR A N 1
ATOM 613 C CA . THR A 1 83 ? 13.019 27.268 -29.738 1.00 12.91 83 THR A CA 1
ATOM 614 C C . THR A 1 83 ? 14.298 27.107 -30.554 1.00 15.58 83 THR A C 1
ATOM 615 O O . THR A 1 83 ? 14.271 27.153 -31.785 1.00 16.44 83 THR A O 1
ATOM 619 N N . ARG A 1 84 ? 15.413 26.902 -29.863 1.00 12.86 84 ARG A N 1
ATOM 620 C CA . ARG A 1 84 ? 16.701 26.757 -30.526 1.00 13.69 84 ARG A CA 1
ATOM 621 C C . ARG A 1 84 ? 16.793 25.458 -31.306 1.00 14.19 84 ARG A C 1
ATOM 622 O O . ARG A 1 84 ? 17.454 25.395 -32.340 1.00 17.66 84 ARG A O 1
ATOM 630 N N . ALA A 1 85 ? 16.126 24.424 -30.810 1.00 13.12 85 ALA A N 1
ATOM 631 C CA . ALA A 1 85 ? 16.156 23.125 -31.463 1.00 13.56 85 ALA A CA 1
ATOM 632 C C . ALA A 1 85 ? 15.421 23.205 -32.791 1.00 14.33 85 ALA A C 1
ATOM 633 O O . ALA A 1 85 ? 15.767 22.513 -33.744 1.00 17.24 85 ALA A O 1
ATOM 635 N N . TYR A 1 86 ? 14.399 24.053 -32.844 1.00 15.52 86 TYR A N 1
ATOM 636 C CA . TYR A 1 86 ? 13.672 24.278 -34.083 1.00 14.86 86 TYR A CA 1
ATOM 637 C C . TYR A 1 86 ? 14.472 25.163 -35.032 1.00 14.42 86 TYR A C 1
ATOM 638 O O . TYR A 1 86 ? 14.627 24.837 -36.204 1.00 17.67 86 TYR A O 1
ATOM 647 N N . LEU A 1 87 ? 14.964 26.290 -34.528 1.00 12.97 87 LEU A N 1
ATOM 648 C CA . LEU A 1 87 ? 15.715 27.224 -35.359 1.00 16.20 87 LEU A CA 1
ATOM 649 C C . LEU A 1 87 ? 16.898 26.524 -36.023 1.00 16.96 87 LEU A C 1
ATOM 650 O O . LEU A 1 87 ? 17.213 26.776 -37.185 1.00 14.63 87 LEU A O 1
ATOM 655 N N . GLU A 1 88 ? 17.539 25.632 -35.275 1.00 17.62 88 GLU A N 1
ATOM 656 C CA . GLU A 1 88 ? 18.670 24.863 -35.779 1.00 19.15 88 GLU A CA 1
ATOM 657 C C . GLU A 1 88 ? 18.240 23.934 -36.921 1.00 16.50 88 GLU A C 1
ATOM 658 O O . GLU A 1 88 ? 18.858 23.916 -37.992 1.00 14.50 88 GLU A O 1
ATOM 664 N N . ARG A 1 89 ? 17.173 23.176 -36.694 1.00 13.92 89 ARG A N 1
ATOM 665 C CA . ARG A 1 89 ? 16.665 22.248 -37.705 1.00 17.80 89 ARG A CA 1
ATOM 666 C C . ARG A 1 89 ? 16.045 22.981 -38.899 1.00 15.15 89 ARG A C 1
ATOM 667 O O . ARG A 1 89 ? 16.236 22.589 -40.051 1.00 14.33 89 ARG A O 1
ATOM 675 N N . ALA A 1 90 ? 15.320 24.058 -38.617 1.00 13.36 90 ALA A N 1
ATOM 676 C CA . ALA A 1 90 ? 14.726 24.872 -39.668 1.00 16.02 90 ALA A CA 1
ATOM 677 C C . ALA A 1 90 ? 15.793 25.419 -40.610 1.00 16.92 90 ALA A C 1
ATOM 678 O O . ALA A 1 90 ? 15.647 25.352 -41.830 1.00 20.37 90 ALA A O 1
ATOM 680 N N . ALA A 1 91 ? 16.866 25.959 -40.043 1.00 15.91 91 ALA A N 1
ATOM 681 C CA . ALA A 1 91 ? 17.945 26.524 -40.846 1.00 15.87 91 ALA A CA 1
ATOM 682 C C . ALA A 1 91 ? 18.523 25.482 -41.801 1.00 16.48 91 ALA A C 1
ATOM 683 O O . ALA A 1 91 ? 18.649 25.729 -43.002 1.00 16.02 91 ALA A O 1
ATOM 685 N N . ALA A 1 92 ? 18.858 24.314 -41.259 1.00 15.95 92 ALA A N 1
ATOM 686 C CA . ALA A 1 92 ? 19.395 23.212 -42.049 1.00 13.79 92 ALA A CA 1
ATOM 687 C C . ALA A 1 92 ? 18.466 22.808 -43.187 1.00 14.04 92 ALA A C 1
ATOM 688 O O . ALA A 1 92 ? 18.901 22.210 -44.165 1.00 15.62 92 ALA A O 1
ATOM 690 N N . GLY A 1 93 ? 17.184 23.127 -43.052 1.00 15.55 93 GLY A N 1
ATOM 691 C CA . GLY A 1 93 ? 16.200 22.754 -44.051 1.00 14.14 93 GLY A CA 1
ATOM 692 C C . GLY A 1 93 ? 15.881 23.858 -45.039 1.00 15.36 93 GLY A C 1
ATOM 693 O O . GLY A 1 93 ? 15.011 23.699 -45.899 1.00 18.52 93 GLY A O 1
ATOM 694 N N . GLY A 1 94 ? 16.569 24.988 -44.916 1.00 13.40 94 GLY A N 1
ATOM 695 C CA . GLY A 1 94 ? 16.422 26.060 -45.884 1.00 14.12 94 GLY A CA 1
ATOM 696 C C . GLY A 1 94 ? 15.638 27.267 -45.405 1.00 16.13 94 GLY A C 1
ATOM 697 O O . GLY A 1 94 ? 15.563 28.269 -46.113 1.00 16.15 94 GLY A O 1
ATOM 698 N N . VAL A 1 95 ? 15.053 27.175 -44.212 1.00 15.35 95 VAL A N 1
ATOM 699 C CA . VAL A 1 95 ? 14.281 28.282 -43.647 1.00 14.82 95 VAL A CA 1
ATOM 700 C C . VAL A 1 95 ? 15.172 29.505 -43.406 1.00 14.46 95 VAL A C 1
ATOM 701 O O . VAL A 1 95 ? 16.094 29.469 -42.589 1.00 13.71 95 VAL A O 1
ATOM 705 N N . ARG A 1 96 ? 14.888 30.584 -44.127 1.00 14.00 96 ARG A N 1
ATOM 706 C CA . ARG A 1 96 ? 15.693 31.798 -44.057 1.00 15.50 96 ARG A CA 1
ATOM 707 C C . ARG A 1 96 ? 15.037 32.820 -43.136 1.00 14.80 96 ARG A C 1
ATOM 708 O O . ARG A 1 96 ? 15.696 33.703 -42.582 1.00 14.45 96 ARG A O 1
ATOM 716 N N . HIS A 1 97 ? 13.728 32.674 -42.975 1.00 14.83 97 HIS A N 1
ATOM 717 C CA . HIS A 1 97 ? 12.934 33.557 -42.139 1.00 14.64 97 HIS A CA 1
ATOM 718 C C . HIS A 1 97 ? 11.792 32.745 -41.542 1.00 15.36 97 HIS A C 1
ATOM 719 O O . HIS A 1 97 ? 11.125 31.976 -42.245 1.00 13.57 97 HIS A O 1
ATOM 726 N N . ALA A 1 98 ? 11.571 32.912 -40.244 1.00 14.02 98 ALA A N 1
ATOM 727 C CA . ALA A 1 98 ? 10.567 32.129 -39.543 1.00 12.72 98 ALA A CA 1
ATOM 728 C C . ALA A 1 98 ? 9.666 33.023 -38.708 1.00 13.89 98 ALA A C 1
ATOM 729 O O . ALA A 1 98 ? 10.142 33.767 -37.850 1.00 14.26 98 ALA A O 1
ATOM 731 N N . GLU A 1 99 ? 8.365 32.963 -38.972 1.00 11.79 99 GLU A N 1
ATOM 732 C CA . GLU A 1 99 ? 7.403 33.692 -38.156 1.00 12.96 99 GLU A CA 1
ATOM 733 C C . GLU A 1 99 ? 6.650 32.705 -37.273 1.00 13.73 99 GLU A C 1
ATOM 734 O O . GLU A 1 99 ? 5.814 31.933 -37.742 1.00 13.73 99 GLU A O 1
ATOM 740 N N . ILE A 1 100 ? 6.973 32.739 -35.986 1.00 14.24 100 ILE A N 1
ATOM 741 C CA . ILE A 1 100 ? 6.684 31.635 -35.082 1.00 11.62 100 ILE A CA 1
ATOM 742 C C . ILE A 1 100 ? 5.515 31.896 -34.144 1.00 13.03 100 ILE A C 1
ATOM 743 O O . ILE A 1 100 ? 5.461 32.917 -33.458 1.00 14.79 100 ILE A O 1
ATOM 748 N N . MET A 1 101 ? 4.579 30.957 -34.114 1.00 13.64 101 MET A N 1
ATOM 749 C CA . MET A 1 101 ? 3.447 31.046 -33.201 1.00 12.09 101 MET A CA 1
ATOM 750 C C . MET A 1 101 ? 3.729 30.399 -31.850 1.00 12.49 101 MET A C 1
ATOM 751 O O . MET A 1 101 ? 4.577 29.513 -31.711 1.00 9.66 101 MET A O 1
ATOM 756 N N . MET A 1 102 ? 2.987 30.856 -30.855 1.00 13.86 102 MET A N 1
ATOM 757 C CA . MET A 1 102 ? 3.143 30.390 -29.499 1.00 11.70 102 MET A CA 1
ATOM 758 C C . MET A 1 102 ? 1.784 30.546 -28.836 1.00 13.24 102 MET A C 1
ATOM 759 O O . MET A 1 102 ? 1.080 31.523 -29.093 1.00 13.78 102 MET A O 1
ATOM 764 N N . ASP A 1 103 ? 1.401 29.574 -28.014 1.00 11.54 103 ASP A N 1
ATOM 765 C CA . ASP A 1 103 ? 0.122 29.626 -27.316 1.00 10.93 103 ASP A CA 1
ATOM 766 C C . ASP A 1 103 ? 0.329 30.029 -25.862 1.00 12.79 103 ASP A C 1
ATOM 767 O O . ASP A 1 103 ? 0.425 29.170 -24.982 1.00 13.66 103 ASP A O 1
ATOM 772 N N . PRO A 1 104 ? 0.385 31.342 -25.601 1.00 12.90 104 PRO A N 1
ATOM 773 C CA . PRO A 1 104 ? 0.596 31.847 -24.242 1.00 14.00 104 PRO A CA 1
ATOM 774 C C . PRO A 1 104 ? -0.316 31.142 -23.236 1.00 14.93 104 PRO A C 1
ATOM 775 O O . PRO A 1 104 ? 0.147 30.728 -22.173 1.00 13.50 104 PRO A O 1
ATOM 779 N N . GLN A 1 105 ? -1.595 31.003 -23.579 1.00 10.67 105 GLN A N 1
ATOM 780 C CA . GLN A 1 105 ? -2.578 30.431 -22.664 1.00 13.11 105 GLN A CA 1
ATOM 781 C C . GLN A 1 105 ? -2.327 28.956 -22.340 1.00 14.35 105 GLN A C 1
ATOM 782 O O . GLN A 1 105 ? -2.684 28.491 -21.264 1.00 14.81 105 GLN A O 1
ATOM 788 N N . ALA A 1 106 ? -1.722 28.219 -23.268 1.00 14.29 106 ALA A N 1
ATOM 789 C CA . ALA A 1 106 ? -1.467 26.802 -23.046 1.00 11.96 106 ALA A CA 1
ATOM 790 C C . ALA A 1 106 ? -0.404 26.604 -21.974 1.00 14.60 106 ALA A C 1
ATOM 791 O O . ALA A 1 106 ? -0.185 25.491 -21.499 1.00 16.04 106 ALA A O 1
ATOM 793 N N . HIS A 1 107 ? 0.251 27.693 -21.589 1.00 13.45 107 HIS A N 1
ATOM 794 C CA . HIS A 1 107 ? 1.259 27.633 -20.540 1.00 15.73 107 HIS A CA 1
ATOM 795 C C . HIS A 1 107 ? 0.804 28.344 -19.264 1.00 16.79 107 HIS A C 1
ATOM 796 O O . HIS A 1 107 ? 1.078 27.880 -18.159 1.00 17.82 107 HIS A O 1
ATOM 803 N N . THR A 1 108 ? 0.094 29.456 -19.417 1.00 13.99 108 THR A N 1
ATOM 804 C CA . THR A 1 108 ? -0.421 30.178 -18.261 1.00 16.79 108 THR A CA 1
ATOM 805 C C . THR A 1 108 ? -1.529 29.374 -17.575 1.00 21.46 108 THR A C 1
ATOM 806 O O . THR A 1 108 ? -1.774 29.544 -16.377 1.00 19.29 108 THR A O 1
ATOM 810 N N . SER A 1 109 ? -2.189 28.504 -18.343 1.00 18.28 109 SER A N 1
ATOM 811 C CA . SER A 1 109 ? -3.231 27.622 -17.815 1.00 17.98 109 SER A CA 1
ATOM 812 C C . SER A 1 109 ? -2.631 26.491 -17.002 1.00 22.36 109 SER A C 1
ATOM 813 O O . SER A 1 109 ? -3.358 25.705 -16.395 1.00 23.47 109 SER A O 1
ATOM 816 N N . ARG A 1 110 ? -1.306 26.394 -17.011 1.00 18.13 110 ARG A N 1
ATOM 817 C CA . ARG A 1 110 ? -0.624 25.336 -16.283 1.00 18.59 110 ARG A CA 1
ATOM 818 C C . ARG A 1 110 ? 0.123 25.930 -15.107 1.00 19.88 110 ARG A C 1
ATOM 819 O O . ARG A 1 110 ? 0.838 25.226 -14.397 1.00 22.65 110 ARG A O 1
ATOM 827 N N . GLY A 1 111 ? -0.045 27.234 -14.909 1.00 18.12 111 GLY A N 1
ATOM 828 C CA . GLY A 1 111 ? 0.600 27.925 -13.812 1.00 16.11 111 GLY A CA 1
ATOM 829 C C . GLY A 1 111 ? 1.953 28.512 -14.170 1.00 16.00 111 GLY A C 1
ATOM 830 O O . GLY A 1 111 ? 2.632 29.073 -13.311 1.00 15.90 111 GLY A O 1
ATOM 831 N N . VAL A 1 112 ? 2.355 28.381 -15.432 1.00 15.59 112 VAL A N 1
ATOM 832 C CA . VAL A 1 112 ? 3.610 28.972 -15.899 1.00 17.02 112 VAL A CA 1
ATOM 833 C C . VAL A 1 112 ? 3.373 30.426 -16.301 1.00 17.12 112 VAL A C 1
ATOM 834 O O . VAL A 1 112 ? 2.488 30.713 -17.107 1.00 17.84 112 VAL A O 1
ATOM 838 N N . ALA A 1 113 ? 4.162 31.339 -15.742 1.00 15.94 113 ALA A N 1
ATOM 839 C CA . ALA A 1 113 ? 3.960 32.769 -15.970 1.00 16.77 113 ALA A CA 1
ATOM 840 C C . ALA A 1 113 ? 4.204 33.191 -17.422 1.00 15.89 113 ALA A C 1
ATOM 841 O O . ALA A 1 113 ? 4.971 32.556 -18.138 1.00 18.00 113 ALA A O 1
ATOM 843 N N . LEU A 1 114 ? 3.541 34.262 -17.849 1.00 16.28 114 LEU A N 1
ATOM 844 C CA . LEU A 1 114 ? 3.774 34.841 -19.168 1.00 15.53 114 LEU A CA 1
ATOM 845 C C . LEU A 1 114 ? 5.233 35.219 -19.299 1.00 15.28 114 LEU A C 1
ATOM 846 O O . LEU A 1 114 ? 5.853 35.009 -20.339 1.00 14.89 114 LEU A O 1
ATOM 851 N N . GLU A 1 115 ? 5.768 35.792 -18.229 1.00 17.54 115 GLU A N 1
ATOM 852 C CA . GLU A 1 115 ? 7.169 36.172 -18.172 1.00 18.89 115 GLU A CA 1
ATOM 853 C C . GLU A 1 115 ? 8.044 34.993 -18.592 1.00 19.08 115 GLU A C 1
ATOM 854 O O . GLU A 1 115 ? 8.968 35.152 -19.383 1.00 20.67 115 GLU A O 1
ATOM 860 N N . THR A 1 116 ? 7.732 33.808 -18.072 1.00 17.07 116 THR A N 1
ATOM 861 C CA . THR A 1 116 ? 8.534 32.612 -18.325 1.00 18.16 116 THR A CA 1
ATOM 862 C C . THR A 1 116 ? 8.491 32.136 -19.776 1.00 17.50 116 THR A C 1
ATOM 863 O O . THR A 1 116 ? 9.537 31.918 -20.388 1.00 19.01 116 THR A O 1
ATOM 867 N N . CYS A 1 117 ? 7.293 31.961 -20.325 1.00 13.98 117 CYS A N 1
ATOM 868 C CA . CYS A 1 117 ? 7.180 31.453 -21.689 1.00 15.72 117 CYS A CA 1
ATOM 869 C C . CYS A 1 117 ? 7.630 32.474 -22.736 1.00 18.10 117 CYS A C 1
ATOM 870 O O . CYS A 1 117 ? 8.331 32.122 -23.683 1.00 19.88 117 CYS A O 1
ATOM 873 N N . VAL A 1 118 ? 7.253 33.737 -22.556 1.00 17.35 118 VAL A N 1
ATOM 874 C CA . VAL A 1 118 ? 7.680 34.789 -23.482 1.00 20.50 118 VAL A CA 1
ATOM 875 C C . VAL A 1 118 ? 9.198 34.992 -23.474 1.00 20.46 118 VAL A C 1
ATOM 876 O O . VAL A 1 118 ? 9.836 34.997 -24.527 1.00 19.27 118 VAL A O 1
ATOM 880 N N . ASN A 1 119 ? 9.773 35.166 -22.288 1.00 17.33 119 ASN A N 1
ATOM 881 C CA . ASN A 1 119 ? 11.219 35.335 -22.171 1.00 22.06 119 ASN A CA 1
ATOM 882 C C . ASN A 1 119 ? 11.999 34.150 -22.739 1.00 23.56 119 ASN A C 1
ATOM 883 O O . ASN A 1 119 ? 13.012 34.332 -23.415 1.00 18.69 119 ASN A O 1
ATOM 888 N N . GLY A 1 120 ? 11.523 32.939 -22.458 1.00 23.18 120 GLY A N 1
ATOM 889 C CA . GLY A 1 120 ? 12.189 31.735 -22.922 1.00 18.75 120 GLY A CA 1
ATOM 890 C C . GLY A 1 120 ? 12.353 31.712 -24.429 1.00 17.50 120 GLY A C 1
ATOM 891 O O . GLY A 1 120 ? 13.441 31.465 -24.943 1.00 16.09 120 GLY A O 1
ATOM 892 N N . VAL A 1 121 ? 11.262 31.979 -25.138 1.00 19.17 121 VAL A N 1
ATOM 893 C CA . VAL A 1 121 ? 11.275 31.985 -26.595 1.00 15.95 121 VAL A CA 1
ATOM 894 C C . VAL A 1 121 ? 12.058 33.177 -27.135 1.00 17.04 121 VAL A C 1
ATOM 895 O O . VAL A 1 121 ? 12.987 33.011 -27.921 1.00 17.66 121 VAL A O 1
ATOM 899 N N . ALA A 1 122 ? 11.676 34.376 -26.702 1.00 18.66 122 ALA A N 1
ATOM 900 C CA . ALA A 1 122 ? 12.292 35.610 -27.179 1.00 16.03 122 ALA A CA 1
ATOM 901 C C . ALA A 1 122 ? 13.812 35.560 -27.098 1.00 18.30 122 ALA A C 1
ATOM 902 O O . ALA A 1 122 ? 14.507 35.959 -28.034 1.00 19.47 122 ALA A O 1
ATOM 904 N N . ASN A 1 123 ? 14.322 35.078 -25.970 1.00 18.19 123 ASN A N 1
ATOM 905 C CA . ASN A 1 123 ? 15.761 34.981 -25.765 1.00 19.75 123 ASN A CA 1
ATOM 906 C C . ASN A 1 123 ? 16.421 34.121 -26.833 1.00 20.48 123 ASN A C 1
ATOM 907 O O . ASN A 1 123 ? 17.544 34.398 -27.259 1.00 23.13 123 ASN A O 1
ATOM 912 N N . ALA A 1 124 ? 15.717 33.083 -27.269 1.00 16.95 124 ALA A N 1
ATOM 913 C CA . ALA A 1 124 ? 16.202 32.253 -28.362 1.00 17.37 124 ALA A CA 1
ATOM 914 C C . ALA A 1 124 ? 16.096 32.991 -29.693 1.00 16.02 124 ALA A C 1
ATOM 915 O O . ALA A 1 124 ? 16.952 32.838 -30.561 1.00 20.07 124 ALA A O 1
ATOM 917 N N . LEU A 1 125 ? 15.053 33.802 -29.840 1.00 13.47 125 LEU A N 1
ATOM 918 C CA . LEU A 1 125 ? 14.791 34.502 -31.098 1.00 17.38 125 LEU A CA 1
ATOM 919 C C . LEU A 1 125 ? 15.708 35.695 -31.317 1.00 17.55 125 LEU A C 1
ATOM 920 O O . LEU A 1 125 ? 16.137 35.962 -32.441 1.00 18.51 125 LEU A O 1
ATOM 925 N N . ALA A 1 126 ? 15.991 36.416 -30.237 1.00 19.82 126 ALA A N 1
ATOM 926 C CA . ALA A 1 126 ? 16.804 37.630 -30.295 1.00 20.27 126 ALA A CA 1
ATOM 927 C C . ALA A 1 126 ? 18.210 37.353 -30.816 1.00 18.00 126 ALA A C 1
ATOM 928 O O . ALA A 1 126 ? 18.982 38.272 -31.083 1.00 14.62 126 ALA A O 1
ATOM 930 N N . THR A 1 127 ? 18.526 36.075 -30.969 1.00 19.46 127 THR A N 1
ATOM 931 C CA . THR A 1 127 ? 19.868 35.650 -31.318 1.00 20.26 127 THR A CA 1
ATOM 932 C C . THR A 1 127 ? 19.814 34.704 -32.520 1.00 21.08 127 THR A C 1
ATOM 933 O O . THR A 1 127 ? 20.804 34.059 -32.869 1.00 24.80 127 THR A O 1
ATOM 937 N N . SER A 1 128 ? 18.649 34.633 -33.156 1.00 17.97 128 SER A N 1
ATOM 938 C CA . SER A 1 128 ? 18.414 33.658 -34.216 1.00 16.94 128 SER A CA 1
ATOM 939 C C . SER A 1 128 ? 19.199 33.956 -35.492 1.00 18.78 128 SER A C 1
ATOM 940 O O . SER A 1 128 ? 19.801 33.057 -3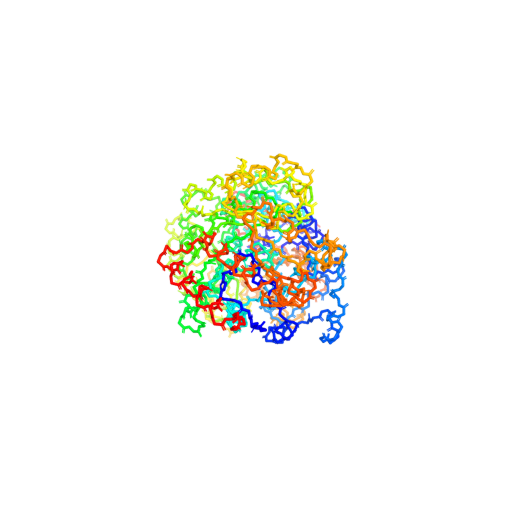6.075 1.00 18.71 128 SER A O 1
ATOM 943 N N . GLU A 1 129 ? 19.186 35.211 -35.933 1.00 18.10 129 GLU A N 1
ATOM 944 C CA . GLU A 1 129 ? 19.945 35.591 -37.122 1.00 23.70 129 GLU A CA 1
ATOM 945 C C . GLU A 1 129 ? 21.423 35.262 -36.945 1.00 24.38 129 GLU A C 1
ATOM 946 O O . GLU A 1 129 ? 22.071 34.698 -37.833 1.00 20.31 129 GLU A O 1
ATOM 952 N N . GLU A 1 130 ? 21.946 35.616 -35.779 1.00 23.10 130 GLU A N 1
ATOM 953 C CA . GLU A 1 130 ? 23.354 35.420 -35.484 1.00 24.68 130 GLU A CA 1
ATOM 954 C C . GLU A 1 130 ? 23.739 33.945 -35.389 1.00 23.25 130 GLU A C 1
ATOM 955 O O . GLU A 1 130 ? 24.747 33.521 -35.950 1.00 21.71 130 GLU A O 1
ATOM 961 N N . ASP A 1 131 ? 22.926 33.167 -34.683 1.00 20.65 131 ASP A N 1
ATOM 962 C CA . ASP A 1 131 ? 23.264 31.783 -34.380 1.00 21.07 131 ASP A CA 1
ATOM 963 C C . ASP A 1 131 ? 22.854 30.791 -35.460 1.00 21.57 131 ASP A C 1
ATOM 964 O O . ASP A 1 131 ? 23.471 29.737 -35.604 1.00 21.65 131 ASP A O 1
ATOM 969 N N . PHE A 1 132 ? 21.811 31.114 -36.213 1.00 18.24 132 PHE A N 1
ATOM 970 C CA . PHE A 1 132 ? 21.287 30.163 -37.179 1.00 18.29 132 PHE A CA 1
ATOM 971 C C . PHE A 1 132 ? 21.057 30.800 -38.544 1.00 20.44 132 PHE A C 1
ATOM 972 O O . PHE A 1 132 ? 20.768 30.106 -39.516 1.00 19.30 132 PHE A O 1
ATOM 980 N N . GLY A 1 133 ? 21.192 32.120 -38.613 1.00 21.00 133 GLY A N 1
ATOM 981 C CA . GLY A 1 133 ? 20.969 32.840 -39.853 1.00 19.11 133 GLY A CA 1
ATOM 982 C C . GLY A 1 133 ? 19.504 32.888 -40.249 1.00 22.25 133 GLY A C 1
ATOM 983 O O . GLY A 1 133 ? 19.171 32.877 -41.435 1.00 23.43 133 GLY A O 1
ATOM 984 N N . VAL A 1 134 ? 18.625 32.950 -39.253 1.00 17.90 134 VAL A N 1
ATOM 985 C CA . VAL A 1 134 ? 17.192 32.996 -39.504 1.00 15.35 134 VAL A CA 1
ATOM 986 C C . VAL A 1 134 ? 16.556 34.242 -38.897 1.00 17.39 134 VAL A C 1
ATOM 987 O O . VAL A 1 134 ? 16.607 34.441 -37.683 1.00 18.52 134 VAL A O 1
ATOM 991 N N . SER A 1 135 ? 15.959 35.078 -39.744 1.00 16.96 135 SER A N 1
ATOM 992 C CA . SER A 1 135 ? 15.158 36.209 -39.278 1.00 16.44 135 SER A CA 1
ATOM 993 C C . SER A 1 135 ? 13.907 35.674 -38.603 1.00 15.91 135 SER A C 1
ATOM 994 O O . SER A 1 135 ? 13.336 34.684 -39.057 1.00 15.83 135 SER A O 1
ATOM 997 N N . THR A 1 136 ? 13.462 36.322 -37.533 1.00 15.55 136 THR A N 1
ATOM 998 C CA . THR A 1 136 ? 12.323 35.792 -36.790 1.00 16.80 136 THR A CA 1
ATOM 999 C C . THR A 1 136 ? 11.331 36.839 -36.298 1.00 16.48 136 THR A C 1
ATOM 1000 O O . THR A 1 136 ? 11.709 37.959 -35.958 1.00 16.49 136 THR A O 1
ATOM 1004 N N . LEU A 1 137 ? 10.057 36.452 -36.271 1.00 15.55 137 LEU A N 1
ATOM 1005 C CA . LEU A 1 137 ? 9.008 37.243 -35.638 1.00 15.67 137 LEU A CA 1
ATOM 1006 C C . LEU A 1 137 ? 8.216 36.358 -34.676 1.00 17.93 137 LEU A C 1
ATOM 1007 O O . LEU A 1 137 ? 7.956 35.186 -34.962 1.00 18.39 137 LEU A O 1
ATOM 1012 N N . LEU A 1 138 ? 7.845 36.915 -33.529 1.00 14.12 138 LEU A N 1
ATOM 1013 C CA . LEU A 1 138 ? 7.074 36.162 -32.552 1.00 13.93 138 LEU A CA 1
ATOM 1014 C C . LEU A 1 138 ? 5.596 36.521 -32.640 1.00 15.41 138 LEU A C 1
ATOM 1015 O O . LEU A 1 138 ? 5.219 37.692 -32.561 1.00 16.16 138 LEU A O 1
ATOM 1020 N N . ILE A 1 139 ? 4.762 35.504 -32.813 1.00 13.89 139 ILE A N 1
ATOM 1021 C CA . ILE A 1 139 ? 3.325 35.705 -32.892 1.00 12.34 139 ILE A CA 1
ATOM 1022 C C . ILE A 1 139 ? 2.623 34.995 -31.749 1.00 11.18 139 ILE A C 1
ATOM 1023 O O . ILE A 1 139 ? 2.721 33.778 -31.610 1.00 12.99 139 ILE A O 1
ATOM 1028 N N . ALA A 1 140 ? 1.925 35.762 -30.920 1.00 13.48 140 ALA A N 1
ATOM 1029 C CA . ALA A 1 140 ? 1.136 35.181 -29.843 1.00 11.99 140 ALA A CA 1
ATOM 1030 C C . ALA A 1 140 ? -0.199 34.705 -30.397 1.00 12.60 140 ALA A C 1
ATOM 1031 O O . ALA A 1 140 ? -0.985 35.502 -30.920 1.00 12.05 140 ALA A O 1
ATOM 1033 N N . ALA A 1 141 ? -0.439 33.400 -30.306 1.00 11.66 141 ALA A N 1
ATOM 1034 C CA . ALA A 1 141 ? -1.691 32.817 -30.778 1.00 12.54 141 ALA A CA 1
ATOM 1035 C C . ALA A 1 141 ? -2.627 32.503 -29.615 1.00 11.81 141 ALA A C 1
ATOM 1036 O O . ALA A 1 141 ? -2.190 32.085 -28.541 1.00 8.30 141 ALA A O 1
ATOM 1038 N N . PHE A 1 142 ? -3.921 32.702 -29.845 1.00 13.50 142 PHE A N 1
ATOM 1039 C CA . PHE A 1 142 ? -4.920 32.535 -28.799 1.00 11.36 142 PHE A CA 1
ATOM 1040 C C . PHE A 1 142 ? -5.790 31.301 -29.022 1.00 9.77 142 PHE A C 1
ATOM 1041 O O . PHE A 1 142 ? -6.129 30.967 -30.151 1.00 11.36 142 PHE A O 1
ATOM 1049 N N . LEU A 1 143 ? -6.130 30.614 -27.937 1.00 9.76 143 LEU A N 1
ATOM 1050 C CA . LEU A 1 143 ? -6.907 29.380 -28.021 1.00 12.69 143 LEU A CA 1
ATOM 1051 C C . LEU A 1 143 ? -8.386 29.678 -28.223 1.00 14.08 143 LEU A C 1
ATOM 1052 O O . LEU A 1 143 ? -9.073 30.117 -27.302 1.00 16.23 143 LEU A O 1
ATOM 1057 N N . ARG A 1 144 ? -8.875 29.424 -29.429 1.00 12.52 144 ARG A N 1
ATOM 1058 C CA . ARG A 1 144 ? -10.231 29.810 -29.800 1.00 13.50 144 ARG A CA 1
ATOM 1059 C C . ARG A 1 144 ? -11.310 29.093 -28.993 1.00 14.52 144 ARG A C 1
ATOM 1060 O O . ARG A 1 144 ? -12.460 29.526 -28.980 1.00 15.57 144 ARG A O 1
ATOM 1068 N N . ASP A 1 145 ? -10.946 28.002 -28.323 1.00 16.19 145 ASP A N 1
ATOM 1069 C CA . ASP A 1 145 ? -11.904 27.277 -27.479 1.00 16.08 145 ASP A CA 1
ATOM 1070 C C . ASP A 1 145 ? -11.827 27.698 -26.013 1.00 14.27 145 ASP A C 1
ATOM 1071 O O . ASP A 1 145 ? -12.277 26.983 -25.123 1.00 15.14 145 ASP A O 1
ATOM 1076 N N . MET A 1 146 ? -11.235 28.860 -25.775 1.00 15.11 146 MET A N 1
ATOM 1077 C CA . MET A 1 146 ? -11.340 29.524 -24.487 1.00 16.59 146 MET A CA 1
ATOM 1078 C C . MET A 1 146 ? -12.016 30.862 -24.729 1.00 16.45 146 MET A C 1
ATOM 1079 O O . MET A 1 146 ? -12.166 31.285 -25.877 1.00 15.00 146 MET A O 1
ATOM 1084 N N . SER A 1 147 ? -12.425 31.531 -23.658 1.00 14.47 147 SER A N 1
ATOM 1085 C CA . SER A 1 147 ? -13.212 32.747 -23.804 1.00 15.81 147 SER A CA 1
ATOM 1086 C C . SER A 1 147 ? -12.420 33.842 -24.509 1.00 18.72 147 SER A C 1
ATOM 1087 O O . SER A 1 147 ? -11.187 33.827 -24.514 1.00 18.22 147 SER A O 1
ATOM 1090 N N . GLU A 1 148 ? -13.137 34.780 -25.118 1.00 17.25 148 GLU A N 1
ATOM 1091 C CA . GLU A 1 148 ? -12.510 35.964 -25.682 1.00 18.33 148 GLU A CA 1
ATOM 1092 C C . GLU A 1 148 ? -11.998 36.859 -24.561 1.00 19.33 148 GLU A C 1
ATOM 1093 O O . GLU A 1 148 ? -10.957 37.500 -24.689 1.00 20.88 148 GLU A O 1
ATOM 1099 N N . ASP A 1 149 ? -12.735 36.900 -23.458 1.00 18.07 149 ASP A N 1
ATOM 1100 C CA . ASP A 1 149 ? -12.396 37.802 -22.366 1.00 22.37 149 ASP A CA 1
ATOM 1101 C C . ASP A 1 149 ? -11.044 37.459 -21.751 1.00 20.61 149 ASP A C 1
ATOM 1102 O O . ASP A 1 149 ? -10.266 38.354 -21.408 1.00 18.57 149 ASP A O 1
ATOM 1107 N N . SER A 1 150 ? -10.762 36.166 -21.623 1.00 15.93 150 SER A N 1
ATOM 1108 C CA . SER A 1 150 ? -9.474 35.734 -21.101 1.00 16.76 150 SER A CA 1
ATOM 1109 C C . SER A 1 150 ? -8.361 36.000 -22.108 1.00 18.30 150 SER A C 1
ATOM 1110 O O . SER A 1 150 ? -7.229 36.288 -21.725 1.00 18.08 150 SER A O 1
ATOM 1113 N N . ALA A 1 151 ? -8.686 35.908 -23.394 1.00 18.05 151 ALA A N 1
ATOM 1114 C CA . ALA A 1 151 ? -7.726 36.232 -24.444 1.00 17.69 151 ALA A CA 1
ATOM 1115 C C . ALA A 1 151 ? -7.388 37.718 -24.396 1.00 19.82 151 ALA A C 1
ATOM 1116 O O . ALA A 1 151 ? -6.235 38.115 -24.586 1.00 18.03 151 ALA A O 1
ATOM 1118 N N . LEU A 1 152 ? -8.403 38.536 -24.129 1.00 19.34 152 LEU A N 1
ATOM 1119 C CA . LEU A 1 152 ? -8.214 39.981 -24.031 1.00 20.63 152 LEU A CA 1
ATOM 1120 C C . LEU A 1 152 ? -7.370 40.349 -22.819 1.00 19.37 152 LEU A C 1
ATOM 1121 O O . LEU A 1 152 ? -6.551 41.268 -22.878 1.00 19.68 152 LEU A O 1
ATOM 1126 N N . GLU A 1 153 ? -7.562 39.625 -21.721 1.00 17.22 153 GLU A N 1
ATOM 1127 C CA . GLU A 1 153 ? -6.786 39.893 -20.519 1.00 18.34 153 GLU A CA 1
ATOM 1128 C C . GLU A 1 153 ? -5.325 39.506 -20.694 1.00 18.56 153 GLU A C 1
ATOM 1129 O O . GLU A 1 153 ? -4.437 40.227 -20.247 1.00 23.59 153 GLU A O 1
ATOM 1135 N N . VAL A 1 154 ? -5.079 38.375 -21.349 1.00 17.76 154 VAL A N 1
ATOM 1136 C CA . VAL A 1 154 ? -3.715 37.945 -21.638 1.00 16.93 154 VAL A CA 1
ATOM 1137 C C . VAL A 1 154 ? -3.029 38.932 -22.587 1.00 19.16 154 VAL A C 1
ATOM 1138 O O . VAL A 1 154 ? -1.875 39.322 -22.373 1.00 17.35 154 VAL A O 1
ATOM 1142 N N . LEU A 1 155 ? -3.747 39.335 -23.632 1.00 18.94 155 LEU A N 1
ATOM 1143 C CA . LEU A 1 155 ? -3.241 40.342 -24.559 1.00 18.20 155 LEU A CA 1
ATOM 1144 C C . LEU A 1 155 ? -2.808 41.602 -23.811 1.00 18.45 155 LEU A C 1
ATOM 1145 O O . LEU A 1 155 ? -1.718 42.122 -24.041 1.00 15.79 155 LEU A O 1
ATOM 1150 N N . ASP A 1 156 ? -3.673 42.082 -22.919 1.00 17.63 156 ASP A N 1
ATOM 1151 C CA . ASP A 1 156 ? -3.374 43.241 -22.082 1.00 18.81 156 ASP A CA 1
ATOM 1152 C C . ASP A 1 156 ? -2.049 43.094 -21.341 1.00 21.45 156 ASP A C 1
ATOM 1153 O O . ASP A 1 156 ? -1.254 44.034 -21.287 1.00 18.62 156 ASP A O 1
ATOM 1158 N N . GLN A 1 157 ? -1.822 41.921 -20.757 1.00 18.40 157 GLN A N 1
ATOM 1159 C CA . GLN A 1 157 ? -0.595 41.683 -20.010 1.00 20.74 157 GLN A CA 1
ATOM 1160 C C . GLN A 1 157 ? 0.628 41.626 -20.914 1.00 24.98 157 GLN A C 1
ATOM 1161 O O . GLN A 1 157 ? 1.693 42.112 -20.542 1.00 27.62 157 GLN A O 1
ATOM 1167 N N . LEU A 1 158 ? 0.475 41.036 -22.096 1.00 19.18 158 LEU A N 1
ATOM 1168 C CA . LEU A 1 158 ? 1.547 41.046 -23.084 1.00 19.11 158 LEU A CA 1
ATOM 1169 C C . LEU A 1 158 ? 1.934 42.473 -23.447 1.00 20.04 158 LEU A C 1
ATOM 1170 O O . LEU A 1 158 ? 3.113 42.822 -23.466 1.00 22.43 158 LEU A O 1
ATOM 1175 N N . LEU A 1 159 ? 0.932 43.299 -23.724 1.00 18.31 159 LEU A N 1
ATOM 1176 C CA . LEU A 1 159 ? 1.167 44.702 -24.031 1.00 20.49 159 LEU A CA 1
ATOM 1177 C C . LEU A 1 159 ? 1.875 45.415 -22.882 1.00 22.82 159 LEU A C 1
ATOM 1178 O O . LEU A 1 159 ? 2.937 46.010 -23.067 1.00 22.50 159 LEU A O 1
ATOM 1183 N N . ALA A 1 160 ? 1.273 45.350 -21.698 1.00 25.39 160 ALA A N 1
ATOM 1184 C CA . ALA A 1 160 ? 1.810 46.000 -20.504 1.00 25.38 160 ALA A CA 1
ATOM 1185 C C . ALA A 1 160 ? 3.275 45.641 -20.246 1.00 27.66 160 ALA A C 1
ATOM 1186 O O . ALA A 1 160 ? 4.077 46.499 -19.871 1.00 29.17 160 ALA A O 1
ATOM 1188 N N . MET A 1 161 ? 3.615 44.372 -20.445 1.00 22.08 161 MET A N 1
ATOM 1189 C CA . MET A 1 161 ? 4.969 43.895 -20.182 1.00 26.96 161 MET A CA 1
ATOM 1190 C C . MET A 1 161 ? 5.883 44.117 -21.381 1.00 27.43 161 MET A C 1
ATOM 1191 O O . MET A 1 161 ? 7.072 43.783 -21.342 1.00 22.18 161 MET A O 1
ATOM 1196 N N . HIS A 1 162 ? 5.323 44.682 -22.445 1.00 24.01 162 HIS A N 1
ATOM 1197 C CA . HIS A 1 162 ? 6.085 44.929 -23.662 1.00 25.70 162 HIS A CA 1
ATOM 1198 C C . HIS A 1 162 ? 6.679 43.638 -24.227 1.00 25.58 162 HIS A C 1
ATOM 1199 O O . HIS A 1 162 ? 7.869 43.579 -24.547 1.00 23.13 162 HIS A O 1
ATOM 1206 N N . ALA A 1 163 ? 5.857 42.601 -24.342 1.00 20.23 163 ALA A N 1
ATOM 1207 C CA . ALA A 1 163 ? 6.321 41.351 -24.928 1.00 22.14 163 ALA A CA 1
ATOM 1208 C C . ALA A 1 163 ? 6.688 41.577 -26.387 1.00 22.68 163 ALA A C 1
ATOM 1209 O O . ALA A 1 163 ? 5.954 42.249 -27.111 1.00 23.69 163 ALA A O 1
ATOM 1211 N N . PRO A 1 164 ? 7.831 41.016 -26.820 1.00 23.66 164 PRO A N 1
ATOM 1212 C CA . PRO A 1 164 ? 8.366 41.160 -28.181 1.00 19.83 164 PRO A CA 1
ATOM 1213 C C . PRO A 1 164 ? 7.523 40.445 -29.233 1.00 20.08 164 PRO A C 1
ATOM 1214 O O . PRO A 1 164 ? 8.061 39.645 -30.003 1.00 16.20 164 PRO A O 1
ATOM 1218 N N . ILE A 1 165 ? 6.225 40.730 -29.275 1.00 18.98 165 ILE A N 1
ATOM 1219 C CA . ILE A 1 165 ? 5.356 40.125 -30.277 1.00 17.71 165 ILE A CA 1
ATOM 1220 C C . ILE A 1 165 ? 5.140 41.070 -31.454 1.00 19.37 165 ILE A C 1
ATOM 1221 O O . ILE A 1 165 ? 5.007 42.282 -31.273 1.00 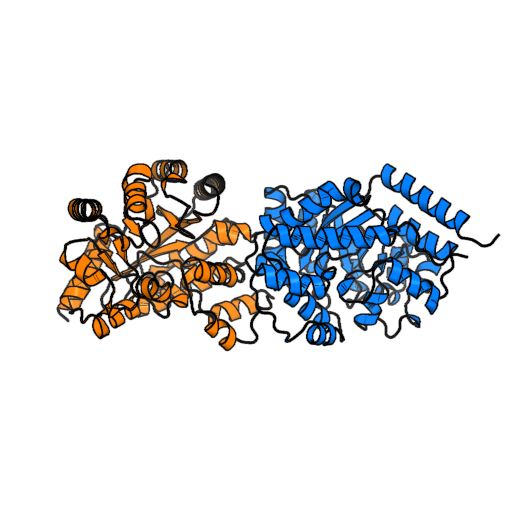21.33 165 ILE A O 1
ATOM 1226 N N . ALA A 1 166 ? 5.116 40.509 -32.658 1.00 17.10 166 ALA A N 1
ATOM 1227 C CA . ALA A 1 166 ? 4.914 41.292 -33.869 1.00 13.02 166 ALA A CA 1
ATOM 1228 C C . ALA A 1 166 ? 3.451 41.260 -34.295 1.00 15.81 166 ALA A C 1
ATOM 1229 O O . ALA A 1 166 ? 2.971 42.152 -34.994 1.00 18.72 166 ALA A O 1
ATOM 1231 N N . GLY A 1 167 ? 2.744 40.221 -33.873 1.00 16.32 167 GLY A N 1
ATOM 1232 C CA . GLY A 1 167 ? 1.366 40.042 -34.279 1.00 14.98 167 GLY A CA 1
ATOM 1233 C C . GLY A 1 167 ? 0.617 39.039 -33.426 1.00 14.69 167 GLY A C 1
ATOM 1234 O O . GLY A 1 167 ? 1.151 38.484 -32.464 1.00 14.28 167 GLY A O 1
ATOM 1235 N N . ILE A 1 168 ? -0.632 38.799 -33.797 1.00 13.83 168 ILE A N 1
ATOM 1236 C CA . ILE A 1 168 ? -1.516 37.948 -33.022 1.00 14.03 168 ILE A CA 1
ATOM 1237 C C . ILE A 1 168 ? -2.105 36.872 -33.916 1.00 15.94 168 ILE A C 1
ATOM 1238 O O . ILE A 1 168 ? -2.322 37.098 -35.108 1.00 15.09 168 ILE A O 1
ATOM 1243 N N . GLY A 1 169 ? -2.344 35.697 -33.343 1.00 14.21 169 GLY A N 1
ATOM 1244 C CA . GLY A 1 169 ? -2.853 34.570 -34.099 1.00 11.60 169 GLY A CA 1
ATOM 1245 C C . GLY A 1 169 ? -4.059 33.949 -33.432 1.00 12.19 169 GLY A C 1
ATOM 1246 O O . GLY A 1 169 ? -4.461 34.361 -32.349 1.00 11.58 169 GLY A O 1
ATOM 1247 N N . LEU A 1 170 ? -4.633 32.944 -34.080 1.00 13.65 170 LEU A N 1
ATOM 1248 C CA . LEU A 1 170 ? -5.840 32.306 -33.581 1.00 13.85 170 LEU A CA 1
ATOM 1249 C C . LEU A 1 170 ? -5.834 30.837 -33.995 1.00 14.11 170 LEU A C 1
ATOM 1250 O O . LEU A 1 170 ? -5.902 30.521 -35.178 1.00 16.20 170 LEU A O 1
ATOM 1255 N N . ASP A 1 171 ? -5.735 29.938 -33.021 1.00 13.05 171 ASP A N 1
ATOM 1256 C CA . ASP A 1 171 ? -5.716 28.512 -33.323 1.00 15.31 171 ASP A CA 1
ATOM 1257 C C . ASP A 1 171 ? -6.526 27.680 -32.325 1.00 16.17 171 ASP A C 1
ATOM 1258 O O . ASP A 1 171 ? -7.440 28.195 -31.680 1.00 13.00 171 ASP A O 1
ATOM 1263 N N . SER A 1 172 ? -6.175 26.399 -32.211 1.00 15.90 172 SER A N 1
ATOM 1264 C CA . SER A 1 172 ? -6.933 25.425 -31.425 1.00 16.24 172 SER A CA 1
ATOM 1265 C C . SER A 1 172 ? -8.222 24.991 -32.146 1.00 17.76 172 SER A C 1
ATOM 1266 O O . SER A 1 172 ? -8.413 25.305 -33.325 1.00 16.81 172 SER A O 1
ATOM 1269 N N . ALA A 1 173 ? -9.095 24.273 -31.438 1.00 14.32 173 ALA A N 1
ATOM 1270 C CA . ALA A 1 173 ? -10.283 23.656 -32.044 1.00 16.21 173 ALA A CA 1
ATOM 1271 C C . ALA A 1 173 ? -11.163 24.634 -32.834 1.00 15.71 173 ALA A C 1
ATOM 1272 O O . ALA A 1 173 ? -11.822 25.495 -32.256 1.00 14.05 173 ALA A O 1
ATOM 1274 N N . GLU A 1 174 ? -11.187 24.479 -34.155 1.00 15.50 174 GLU A N 1
ATOM 1275 C CA . GLU A 1 174 ? -11.860 25.447 -35.020 1.00 15.89 174 GLU A CA 1
ATOM 1276 C C . GLU A 1 174 ? -13.385 25.323 -35.049 1.00 16.05 174 GLU A C 1
ATOM 1277 O O . GLU A 1 174 ? -14.100 26.295 -34.803 1.00 14.60 174 GLU A O 1
ATOM 1283 N N . VAL A 1 175 ? -13.878 24.130 -35.363 1.00 13.56 175 VAL A N 1
ATOM 1284 C CA . VAL A 1 175 ? -15.310 23.926 -35.537 1.00 12.85 175 VAL A CA 1
ATOM 1285 C C . VAL A 1 175 ? -16.107 24.344 -34.303 1.00 13.81 175 VAL A C 1
ATOM 1286 O O . VAL A 1 175 ? -15.813 23.923 -33.183 1.00 14.14 175 VAL A O 1
ATOM 1290 N N . GLY A 1 176 ? -17.115 25.183 -34.518 1.00 14.20 176 GLY A N 1
ATOM 1291 C CA . GLY A 1 176 ? -17.938 25.679 -33.430 1.00 15.33 176 GLY A CA 1
ATOM 1292 C C . GLY A 1 176 ? -17.324 26.864 -32.703 1.00 14.81 176 GLY A C 1
ATOM 1293 O O . GLY A 1 176 ? -17.891 27.368 -31.731 1.00 14.60 176 GLY A O 1
ATOM 1294 N N . ASN A 1 177 ? -16.162 27.306 -33.173 1.00 12.61 177 ASN A N 1
ATOM 1295 C CA . ASN A 1 177 ? -15.477 28.449 -32.585 1.00 13.95 177 ASN A CA 1
ATOM 1296 C C . ASN A 1 177 ? -15.105 29.490 -33.642 1.00 16.20 177 ASN A C 1
ATOM 1297 O O . ASN A 1 177 ? -13.928 29.681 -33.951 1.00 15.19 177 ASN A O 1
ATOM 1302 N N . PRO A 1 178 ? -16.117 30.183 -34.185 1.00 16.37 178 PRO A N 1
ATOM 1303 C CA . PRO A 1 178 ? -15.961 31.090 -35.326 1.00 17.04 178 PRO A CA 1
ATOM 1304 C C . PRO A 1 178 ? -15.025 32.246 -35.010 1.00 18.80 178 PRO A C 1
ATOM 1305 O O . PRO A 1 178 ? -14.907 32.646 -33.848 1.00 16.81 178 PRO A O 1
ATOM 1309 N N . PRO A 1 179 ? -14.370 32.786 -36.046 1.00 18.04 179 PRO A N 1
ATOM 1310 C CA . PRO A 1 179 ? -13.474 33.937 -35.915 1.00 15.55 179 PRO A CA 1
ATOM 1311 C C . PRO A 1 179 ? -14.171 35.101 -35.219 1.00 18.62 179 PRO A C 1
ATOM 1312 O O . PRO A 1 179 ? -13.558 35.773 -34.389 1.00 18.52 179 PRO A O 1
ATOM 1316 N N . SER A 1 180 ? -15.441 35.318 -35.554 1.00 17.31 180 SER A N 1
ATOM 1317 C CA . SER A 1 180 ? -16.234 36.409 -34.991 1.00 17.86 180 SER A CA 1
ATOM 1318 C C . SER A 1 180 ? -16.177 36.459 -33.468 1.00 18.30 180 SER A C 1
ATOM 1319 O O . SER A 1 180 ? -16.319 37.523 -32.866 1.00 19.28 180 SER A O 1
ATOM 1322 N N . LYS A 1 181 ? -15.981 35.299 -32.851 1.00 18.72 181 LYS A N 1
ATOM 1323 C CA . LYS A 1 181 ? -15.920 35.201 -31.400 1.00 15.73 181 LYS A CA 1
ATOM 1324 C C . LYS A 1 181 ? -14.835 36.106 -30.804 1.00 19.00 181 LYS A C 1
ATOM 1325 O O . LYS A 1 181 ? -14.928 36.514 -29.647 1.00 19.70 181 LYS A O 1
ATOM 1331 N N . PHE A 1 182 ? -13.822 36.435 -31.603 1.00 17.74 182 PHE A N 1
ATOM 1332 C CA . PHE A 1 182 ? -12.698 37.235 -31.121 1.00 17.07 182 PHE A CA 1
ATOM 1333 C C . PHE A 1 182 ? -12.566 38.589 -31.817 1.00 20.12 182 PHE A C 1
ATOM 1334 O O . PHE A 1 182 ? -11.466 39.139 -31.916 1.00 20.75 182 PHE A O 1
ATOM 1342 N N . GLU A 1 183 ? -13.689 39.128 -32.284 1.00 19.69 183 GLU A N 1
ATOM 1343 C CA . GLU A 1 183 ? -13.697 40.427 -32.954 1.00 22.41 183 GLU A CA 1
ATOM 1344 C C . GLU A 1 183 ? -13.066 41.523 -32.093 1.00 23.50 183 GLU A C 1
ATOM 1345 O O . GLU A 1 183 ? -12.227 42.294 -32.572 1.00 23.16 183 GLU A O 1
ATOM 1351 N N . ARG A 1 184 ? -13.483 41.592 -30.830 1.00 21.04 184 ARG A N 1
ATOM 1352 C CA . ARG A 1 184 ? -12.944 42.566 -29.883 1.00 23.51 184 ARG A CA 1
ATOM 1353 C C . ARG A 1 184 ? -11.432 42.409 -29.776 1.00 24.26 184 ARG A C 1
ATOM 1354 O O . ARG A 1 184 ? -10.675 43.369 -29.952 1.00 22.08 184 ARG A O 1
ATOM 1362 N N . LEU A 1 185 ? -11.005 41.185 -29.479 1.00 20.93 185 LEU A N 1
ATOM 1363 C CA . LEU A 1 185 ? -9.591 40.847 -29.389 1.00 21.90 185 LEU A CA 1
ATOM 1364 C C . LEU A 1 185 ? -8.778 41.415 -30.553 1.00 21.71 185 LEU A C 1
ATOM 1365 O O . LEU A 1 185 ? -7.736 42.031 -30.342 1.00 21.67 185 LEU A O 1
ATOM 1370 N N . TYR A 1 186 ? -9.249 41.208 -31.778 1.00 18.94 186 TYR A N 1
ATOM 1371 C CA . TYR A 1 186 ? -8.525 41.703 -32.950 1.00 23.35 186 TYR A CA 1
ATOM 1372 C C . TYR A 1 186 ? -8.604 43.219 -33.131 1.00 23.99 186 TYR A C 1
ATOM 1373 O O . TYR A 1 186 ? -7.667 43.836 -33.647 1.00 21.50 186 TYR A O 1
ATOM 1382 N N . GLN A 1 187 ? -9.715 43.817 -32.708 1.00 23.93 187 GLN A N 1
ATOM 1383 C CA . GLN A 1 187 ? -9.802 45.271 -32.676 1.00 25.03 187 GLN A CA 1
ATOM 1384 C C . GLN A 1 187 ? -8.768 45.812 -31.694 1.00 24.03 187 GLN A C 1
ATOM 1385 O O . GLN A 1 187 ? -8.116 46.821 -31.956 1.00 26.38 187 GLN A O 1
ATOM 1391 N N . ARG A 1 188 ? -8.608 45.122 -30.569 1.00 23.55 188 ARG A N 1
ATOM 1392 C CA . ARG A 1 188 ? -7.581 45.473 -29.592 1.00 29.42 188 ARG A CA 1
ATOM 1393 C C . ARG A 1 188 ? -6.186 45.424 -30.206 1.00 27.17 188 ARG A C 1
ATOM 1394 O O . ARG A 1 188 ? -5.420 46.381 -30.109 1.00 24.51 188 ARG A O 1
ATOM 1402 N N . ALA A 1 189 ? -5.872 44.300 -30.840 1.00 27.05 189 ALA A N 1
ATOM 1403 C CA . ALA A 1 189 ? -4.570 44.085 -31.456 1.00 23.61 189 ALA A CA 1
ATOM 1404 C C . ALA A 1 189 ? -4.243 45.126 -32.524 1.00 21.22 189 ALA A C 1
ATOM 1405 O O . ALA A 1 189 ? -3.140 45.665 -32.551 1.00 21.33 189 ALA A O 1
ATOM 1407 N N . ALA A 1 190 ? -5.195 45.394 -33.411 1.00 22.42 190 ALA A N 1
ATOM 1408 C CA . ALA A 1 190 ? -4.963 46.325 -34.513 1.00 21.86 190 ALA A CA 1
ATOM 1409 C C . ALA A 1 190 ? -4.624 47.725 -34.011 1.00 23.26 190 ALA A C 1
ATOM 1410 O O . ALA A 1 190 ? -3.675 48.350 -34.488 1.00 18.62 190 ALA A O 1
ATOM 1412 N N . GLU A 1 191 ? -5.400 48.218 -33.049 1.00 25.58 191 GLU A N 1
ATOM 1413 C CA . GLU A 1 191 ? -5.139 49.536 -32.476 1.00 27.24 191 GLU A CA 1
ATOM 1414 C C . GLU A 1 191 ? -3.850 49.547 -31.653 1.00 25.97 191 GLU A C 1
ATOM 1415 O O . GLU A 1 191 ? -3.347 50.611 -31.299 1.00 32.52 191 GLU A O 1
ATOM 1421 N N . ALA A 1 192 ? -3.314 48.363 -31.362 1.00 23.38 192 ALA A N 1
ATOM 1422 C CA . ALA A 1 192 ? -2.020 48.246 -30.697 1.00 19.38 192 ALA A CA 1
ATOM 1423 C C . ALA A 1 192 ? -0.881 48.163 -31.714 1.00 20.30 192 ALA A C 1
ATOM 1424 O O . ALA A 1 192 ? 0.288 48.084 -31.342 1.00 20.93 192 ALA A O 1
ATOM 1426 N N . GLY A 1 193 ? -1.228 48.188 -32.998 1.00 19.69 193 GLY A N 1
ATOM 1427 C CA . GLY A 1 193 ? -0.239 48.144 -34.061 1.00 17.95 193 GLY A CA 1
ATOM 1428 C C . GLY A 1 193 ? 0.227 46.730 -34.348 1.00 23.36 193 GLY A C 1
ATOM 1429 O O . GLY A 1 193 ? 1.223 46.513 -35.041 1.00 19.17 193 GLY A O 1
ATOM 1430 N N . LEU A 1 194 ? -0.500 45.759 -33.807 1.00 24.66 194 LEU A N 1
ATOM 1431 C CA . LEU A 1 194 ? -0.136 44.359 -33.963 1.00 21.30 194 LEU A CA 1
ATOM 1432 C C . LEU A 1 194 ? -0.688 43.799 -35.264 1.00 19.83 194 LEU A C 1
ATOM 1433 O O . LEU A 1 194 ? -1.822 44.086 -35.650 1.00 22.26 194 LEU A O 1
ATOM 1438 N N . ARG A 1 195 ? 0.128 43.002 -35.940 1.00 21.33 195 ARG A N 1
ATOM 1439 C CA . ARG A 1 195 ? -0.288 42.353 -37.174 1.00 21.94 195 ARG A CA 1
ATOM 1440 C C . ARG A 1 195 ? -1.211 41.181 -36.865 1.00 19.07 195 ARG A C 1
ATOM 1441 O O . ARG A 1 195 ? -1.241 40.691 -35.737 1.00 19.09 195 ARG A O 1
ATOM 1449 N N . ARG A 1 196 ? -1.974 40.739 -37.857 1.00 19.43 196 ARG A N 1
ATOM 1450 C CA . ARG A 1 196 ? -3.036 39.773 -37.598 1.00 17.60 196 ARG A CA 1
ATOM 1451 C C . ARG A 1 196 ? -3.030 38.575 -38.534 1.00 14.95 196 ARG A C 1
ATOM 1452 O O . ARG A 1 196 ? -2.978 38.727 -39.752 1.00 16.53 196 ARG A O 1
ATOM 1460 N N . ILE A 1 197 ? -3.084 37.382 -37.950 1.00 13.30 197 ILE A N 1
ATOM 1461 C CA . ILE A 1 197 ? -3.327 36.161 -38.708 1.00 14.54 197 ILE A CA 1
ATOM 1462 C C . ILE A 1 197 ? -4.317 35.282 -37.948 1.00 15.30 197 ILE A C 1
ATOM 1463 O O . ILE A 1 197 ? -4.551 35.485 -36.758 1.00 13.22 197 ILE A O 1
ATOM 1468 N N . ALA A 1 198 ? -4.903 34.308 -38.636 1.00 14.11 198 ALA A N 1
ATOM 1469 C CA . ALA A 1 198 ? -5.858 33.416 -37.995 1.00 13.76 198 ALA A CA 1
ATOM 1470 C C . ALA A 1 198 ? -6.012 32.107 -38.753 1.00 12.80 198 ALA A C 1
ATOM 1471 O O . ALA A 1 198 ? -6.004 32.084 -39.984 1.00 13.37 198 ALA A O 1
ATOM 1473 N N . HIS A 1 199 ? -6.149 31.016 -38.005 1.00 12.74 199 HIS A N 1
ATOM 1474 C CA . HIS A 1 199 ? -6.477 29.723 -38.590 1.00 11.87 199 HIS A CA 1
ATOM 1475 C C . HIS A 1 199 ? -7.898 29.748 -39.126 1.00 11.58 199 HIS A C 1
ATOM 1476 O O . HIS A 1 199 ? -8.829 30.138 -38.420 1.00 12.26 199 HIS A O 1
ATOM 1483 N N . ALA A 1 200 ? -8.061 29.340 -40.379 1.00 11.75 200 ALA A N 1
ATOM 1484 C CA . ALA A 1 200 ? -9.381 29.295 -40.998 1.00 12.71 200 ALA A CA 1
ATOM 1485 C C . ALA A 1 200 ? -9.426 28.307 -42.160 1.00 13.47 200 ALA A C 1
ATOM 1486 O O . ALA A 1 200 ? -8.522 28.266 -42.993 1.00 13.36 200 ALA A O 1
ATOM 1488 N N . GLY A 1 201 ? -10.484 27.508 -42.210 1.00 14.23 201 GLY A N 1
ATOM 1489 C CA . GLY A 1 201 ? -10.691 26.607 -43.325 1.00 16.63 201 GLY A CA 1
ATOM 1490 C C . GLY A 1 201 ? -9.895 25.320 -43.230 1.00 16.15 201 GLY A C 1
ATOM 1491 O O . GLY A 1 201 ? -9.683 24.637 -44.231 1.00 17.07 201 GLY A O 1
ATOM 1492 N N . GLU A 1 202 ? -9.445 24.989 -42.026 1.00 14.61 202 GLU A N 1
ATOM 1493 C CA . GLU A 1 202 ? -8.776 23.718 -41.800 1.00 15.94 202 GLU A CA 1
ATOM 1494 C C . GLU A 1 202 ? -9.839 22.637 -41.675 1.00 15.95 202 GLU A C 1
ATOM 1495 O O . GLU A 1 202 ? -9.961 21.765 -42.537 1.00 18.97 202 GLU A O 1
ATOM 1501 N N . GLU A 1 203 ? -10.606 22.707 -40.593 1.00 14.56 203 GLU A N 1
ATOM 1502 C CA . GLU A 1 203 ? -11.776 21.859 -40.414 1.00 15.94 203 GLU A CA 1
ATOM 1503 C C . GLU A 1 203 ? -13.024 22.733 -40.451 1.00 18.19 203 GLU A C 1
ATOM 1504 O O . GLU A 1 203 ? -14.133 22.243 -40.659 1.00 18.07 203 GLU A O 1
ATOM 1510 N N . GLY A 1 204 ? -12.828 24.034 -40.243 1.00 17.14 204 GLY A N 1
ATOM 1511 C CA . GLY A 1 204 ? -13.899 25.006 -40.362 1.00 17.46 204 GLY A CA 1
ATOM 1512 C C . GLY A 1 204 ? -14.230 25.291 -41.818 1.00 19.71 204 GLY A C 1
ATOM 1513 O O . GLY A 1 204 ? -13.381 25.121 -42.697 1.00 17.00 204 GLY A O 1
ATOM 1514 N N . PRO A 1 205 ? -15.470 25.728 -42.081 1.00 16.84 205 PRO A N 1
ATOM 1515 C CA . PRO A 1 205 ? -15.985 25.934 -43.438 1.00 15.37 205 PRO A CA 1
ATOM 1516 C C . PRO A 1 205 ? -15.423 27.194 -44.076 1.00 15.30 205 PRO A C 1
ATOM 1517 O O . PRO A 1 205 ? -14.886 28.057 -43.381 1.00 12.73 205 PRO A O 1
ATOM 1521 N N . ALA A 1 206 ? -15.564 27.294 -45.394 1.00 15.20 206 ALA A N 1
ATOM 1522 C CA . ALA A 1 206 ? -15.131 28.471 -46.130 1.00 13.54 206 ALA A CA 1
ATOM 1523 C C . ALA A 1 206 ? -15.710 29.760 -45.531 1.00 15.67 206 ALA A C 1
ATOM 1524 O O . ALA A 1 206 ? -15.125 30.833 -45.677 1.00 15.54 206 ALA A O 1
ATOM 1526 N N . SER A 1 207 ? -16.856 29.648 -44.860 1.00 16.41 207 SER A N 1
ATOM 1527 C CA . SER A 1 207 ? -17.489 30.800 -44.211 1.00 15.73 207 SER A CA 1
ATOM 1528 C C . SER A 1 207 ? -16.553 31.419 -43.188 1.00 13.42 207 SER A C 1
ATOM 1529 O O . SER A 1 207 ? -16.514 32.638 -43.028 1.00 13.38 207 SER A O 1
ATOM 1532 N N . TYR A 1 208 ? -15.813 30.563 -42.488 1.00 13.51 208 TYR A N 1
ATOM 1533 C CA . TYR A 1 208 ? -14.918 30.993 -41.418 1.00 15.39 208 TYR A CA 1
ATOM 1534 C C . TYR A 1 208 ? -13.779 31.832 -41.970 1.00 13.82 208 TYR A C 1
ATOM 1535 O O . TYR A 1 208 ? -13.210 32.662 -41.269 1.00 14.58 208 TYR A O 1
ATOM 1544 N N . ILE A 1 209 ? -13.454 31.656 -43.220 1.00 13.85 209 ILE A N 1
ATOM 1545 C CA . ILE A 1 209 ? -12.431 32.406 -43.856 1.00 13.19 209 ILE A CA 1
ATOM 1546 C C . ILE A 1 209 ? -12.826 33.808 -44.121 1.00 14.72 209 ILE A C 1
ATOM 1547 O O . ILE A 1 209 ? -12.069 34.699 -43.934 1.00 15.74 209 ILE A O 1
ATOM 1552 N N . THR A 1 210 ? -14.033 33.987 -44.576 1.00 20.00 210 THR A N 1
ATOM 1553 C CA . THR A 1 210 ? -14.616 35.281 -44.789 1.00 20.00 210 THR A CA 1
ATOM 1554 C C . THR A 1 210 ? -14.773 36.012 -43.470 1.00 20.00 210 THR A C 1
ATOM 1555 O O . THR A 1 210 ? -14.618 37.169 -43.392 1.00 18.41 210 THR A O 1
ATOM 1559 N N . GLU A 1 211 ? -15.087 35.294 -42.431 1.00 13.27 211 GLU A N 1
ATOM 1560 C CA . GLU A 1 211 ? -15.174 35.865 -41.135 1.00 16.64 211 GLU A CA 1
ATOM 1561 C C . GLU A 1 211 ? -13.846 36.396 -40.637 1.00 15.90 211 GLU A C 1
ATOM 1562 O O . GLU A 1 211 ? -13.771 37.414 -40.115 1.00 18.40 211 GLU A O 1
ATOM 1568 N N . ALA A 1 212 ? -12.802 35.654 -40.803 1.00 15.28 212 ALA A N 1
ATOM 1569 C CA . ALA A 1 212 ? -11.451 36.031 -40.412 1.00 17.63 212 ALA A CA 1
ATOM 1570 C C . ALA A 1 212 ? -10.960 37.234 -41.212 1.00 16.34 212 ALA A C 1
ATOM 1571 O O . ALA A 1 212 ? -10.232 38.078 -40.694 1.00 15.55 212 ALA A O 1
ATOM 1573 N N . LEU A 1 213 ? -11.367 37.312 -42.474 1.00 14.99 213 LEU A N 1
ATOM 1574 C CA . LEU A 1 213 ? -10.973 38.428 -43.330 1.00 18.69 213 LEU A CA 1
ATOM 1575 C C . LEU A 1 213 ? -11.743 39.715 -43.032 1.00 17.97 213 LEU A C 1
ATOM 1576 O O . LEU A 1 213 ? -11.158 40.797 -42.980 1.00 18.77 213 LEU A O 1
ATOM 1581 N N . ASP A 1 214 ? -13.050 39.590 -42.831 1.00 15.80 214 ASP A N 1
ATOM 1582 C CA . ASP A 1 214 ? -13.927 40.752 -42.730 1.00 17.55 214 ASP A CA 1
ATOM 1583 C C . ASP A 1 214 ? -14.156 41.228 -41.299 1.00 20.08 214 ASP A C 1
ATOM 1584 O O . ASP A 1 214 ? -14.108 42.428 -41.018 1.00 21.66 214 ASP A O 1
ATOM 1589 N N . VAL A 1 215 ? -14.404 40.285 -40.398 1.00 18.33 215 VAL A N 1
ATOM 1590 C CA . VAL A 1 215 ? -14.644 40.613 -39.000 1.00 17.97 215 VAL A CA 1
ATOM 1591 C C . VAL A 1 215 ? -13.332 40.835 -38.246 1.00 18.90 215 VAL A C 1
ATOM 1592 O O . VAL A 1 215 ? -13.220 41.763 -37.441 1.00 18.64 215 VAL A O 1
ATOM 1596 N N . LEU A 1 216 ? -12.340 39.990 -38.521 1.00 17.36 216 LEU A N 1
ATOM 1597 C CA . LEU A 1 216 ? -11.071 40.023 -37.795 1.00 17.34 216 LEU A CA 1
ATOM 1598 C C . LEU A 1 216 ? -9.975 40.793 -38.532 1.00 17.34 216 LEU A C 1
ATOM 1599 O O . LEU A 1 216 ? -8.943 41.120 -37.952 1.00 17.07 216 LEU A O 1
ATOM 1604 N N . HIS A 1 217 ? -10.199 41.066 -39.813 1.00 19.98 217 HIS A N 1
ATOM 1605 C CA . HIS A 1 217 ? -9.250 41.820 -40.628 1.00 18.63 217 HIS A CA 1
ATOM 1606 C C . HIS A 1 217 ? -7.838 41.233 -40.637 1.00 16.57 217 HIS A C 1
ATOM 1607 O O . HIS A 1 217 ? -6.854 41.974 -40.642 1.00 19.01 217 HIS A O 1
ATOM 1614 N N . VAL A 1 218 ? -7.734 39.908 -40.654 1.00 16.83 218 VAL A N 1
ATOM 1615 C CA . VAL A 1 218 ? -6.419 39.264 -40.670 1.00 17.73 218 VAL A CA 1
ATOM 1616 C C . VAL A 1 218 ? -5.659 39.577 -41.955 1.00 16.90 218 VAL A C 1
ATOM 1617 O O . VAL A 1 218 ? -6.253 39.944 -42.966 1.00 17.83 218 VAL A O 1
ATOM 1621 N N . GLU A 1 219 ? -4.341 39.418 -41.907 1.00 17.49 219 GLU A N 1
ATOM 1622 C CA . GLU A 1 219 ? -3.486 39.752 -43.039 1.00 18.98 219 GLU A CA 1
ATOM 1623 C C . GLU A 1 219 ? -3.062 38.523 -43.827 1.00 16.18 219 GLU A C 1
ATOM 1624 O O . GLU A 1 219 ? -2.580 38.636 -44.954 1.00 16.07 219 GLU A O 1
ATOM 1630 N N . ARG A 1 220 ? -3.227 37.352 -43.226 1.00 14.91 220 ARG A N 1
ATOM 1631 C CA . ARG A 1 220 ? -3.111 36.106 -43.977 1.00 20.49 220 ARG A CA 1
ATOM 1632 C C . ARG A 1 220 ? -3.870 34.961 -43.314 1.00 16.73 220 ARG A C 1
ATOM 1633 O O . ARG A 1 220 ? -4.031 34.933 -42.097 1.00 16.57 220 ARG A O 1
ATOM 1641 N N . ILE A 1 221 ? -4.361 34.039 -44.135 1.00 15.23 221 ILE A N 1
ATOM 1642 C CA . ILE A 1 221 ? -5.161 32.925 -43.652 1.00 14.48 221 ILE A CA 1
ATOM 1643 C C . ILE A 1 221 ? -4.284 31.702 -43.423 1.00 16.23 221 ILE A C 1
ATOM 1644 O O . ILE A 1 221 ? -3.447 31.352 -44.261 1.00 14.61 221 ILE A O 1
ATOM 1649 N N . ASP A 1 222 ? -4.477 31.053 -42.283 1.00 13.45 222 ASP A N 1
ATOM 1650 C CA . ASP A 1 222 ? -3.697 29.873 -41.953 1.00 12.91 222 ASP A CA 1
ATOM 1651 C C . ASP A 1 222 ? -4.468 28.599 -42.295 1.00 13.07 222 ASP A C 1
ATOM 1652 O O . ASP A 1 222 ? -5.595 28.397 -41.840 1.00 10.34 222 ASP A O 1
ATOM 1657 N N . HIS A 1 223 ? -3.842 27.757 -43.116 1.00 13.70 223 HIS A N 1
ATOM 1658 C CA . HIS A 1 223 ? -4.495 26.611 -43.750 1.00 14.13 223 HIS A CA 1
ATOM 1659 C C . HIS A 1 223 ? -5.339 27.062 -44.952 1.00 15.32 223 HIS A C 1
ATOM 1660 O O . HIS A 1 223 ? -4.831 27.168 -46.068 1.00 15.25 223 HIS A O 1
ATOM 1667 N N . GLY A 1 224 ? -6.621 27.323 -44.721 1.00 15.20 224 GLY A N 1
ATOM 1668 C CA . GLY A 1 224 ? -7.489 27.867 -45.751 1.00 15.22 224 GLY A CA 1
ATOM 1669 C C . GLY A 1 224 ? -7.899 26.908 -46.857 1.00 15.70 224 GLY A C 1
ATOM 1670 O O . GLY A 1 224 ? -8.511 27.322 -47.838 1.00 15.46 224 GLY A O 1
ATOM 1671 N N . ILE A 1 225 ? -7.584 25.626 -46.707 1.00 14.74 225 ILE A N 1
ATOM 1672 C CA . ILE A 1 225 ? -7.847 24.669 -47.777 1.00 16.34 225 ILE A CA 1
ATOM 1673 C C . ILE A 1 225 ? -9.335 24.453 -48.071 1.00 16.90 225 ILE A C 1
ATOM 1674 O O . ILE A 1 225 ? -9.703 24.059 -49.182 1.00 16.05 225 ILE A O 1
ATOM 1679 N N . ARG A 1 226 ? -10.192 24.705 -47.086 1.00 16.77 226 ARG A N 1
ATOM 1680 C CA . ARG A 1 226 ? -11.625 24.501 -47.290 1.00 18.04 226 ARG A CA 1
ATOM 1681 C C . ARG A 1 226 ? -12.272 25.633 -48.085 1.00 18.90 226 ARG A C 1
ATOM 1682 O O . ARG A 1 226 ? -13.472 25.607 -48.358 1.00 19.69 226 ARG A O 1
ATOM 1690 N N . CYS A 1 227 ? -11.469 26.617 -48.474 1.00 16.92 227 CYS A N 1
ATOM 1691 C CA . CYS A 1 227 ? -11.960 27.702 -49.308 1.00 18.15 227 CYS A CA 1
ATOM 1692 C C . CYS A 1 227 ? -12.382 27.156 -50.665 1.00 18.84 227 CYS A C 1
ATOM 1693 O O . CYS A 1 227 ? -13.206 27.751 -51.357 1.00 20.39 227 CYS A O 1
ATOM 1696 N N . MET A 1 228 ? -11.812 26.016 -51.041 1.00 17.49 228 MET A N 1
ATOM 1697 C CA . MET A 1 228 ? -12.095 25.412 -52.336 1.00 17.35 228 MET A CA 1
ATOM 1698 C C . MET A 1 228 ? -13.568 25.030 -52.489 1.00 19.90 228 MET A C 1
ATOM 1699 O O . MET A 1 228 ? -14.024 24.726 -53.587 1.00 20.16 228 MET A O 1
ATOM 1704 N N . GLU A 1 229 ? -14.312 25.056 -51.390 1.00 20.17 229 GLU A N 1
ATOM 1705 C CA . GLU A 1 229 ? -15.715 24.659 -51.420 1.00 19.91 229 GLU A CA 1
ATOM 1706 C C . GLU A 1 229 ? -16.623 25.792 -51.874 1.00 21.61 229 GLU A C 1
ATOM 1707 O O . GLU A 1 229 ? -17.812 25.591 -52.126 1.00 22.33 229 GLU A O 1
ATOM 1713 N N . ASP A 1 230 ? -16.113 26.978 -51.912 1.00 19.54 230 ASP A N 1
ATOM 1714 C CA . ASP A 1 230 ? -16.890 28.080 -52.333 1.00 24.12 230 ASP A CA 1
ATOM 1715 C C . ASP A 1 230 ? -16.176 28.853 -53.417 1.00 25.64 230 ASP A C 1
ATOM 1716 O O . ASP A 1 230 ? -15.149 29.422 -53.192 1.00 21.49 230 ASP A O 1
ATOM 1721 N N . THR A 1 231 ? -16.749 28.831 -54.597 1.00 20.00 231 THR A N 1
ATOM 1722 C CA . THR A 1 231 ? -16.245 29.521 -55.764 1.00 20.00 231 THR A CA 1
ATOM 1723 C C . THR A 1 231 ? -15.917 30.951 -55.540 1.00 20.00 231 THR A C 1
ATOM 1724 O O . THR A 1 231 ? -14.910 31.397 -55.935 1.00 26.12 231 THR A O 1
ATOM 1728 N N . ASP A 1 232 ? -16.764 31.684 -54.872 1.00 24.13 232 ASP A N 1
ATOM 1729 C CA . ASP A 1 232 ? -16.517 33.086 -54.827 1.00 28.65 232 ASP A CA 1
ATOM 1730 C C . ASP A 1 232 ? -15.788 33.635 -53.633 1.00 23.51 232 ASP A C 1
ATOM 1731 O O . ASP A 1 232 ? -15.465 34.776 -53.586 1.00 24.81 232 ASP A O 1
ATOM 1736 N N . VAL A 1 233 ? -15.499 32.761 -52.703 1.00 23.17 233 VAL A N 1
ATOM 1737 C CA . VAL A 1 233 ? -14.500 32.936 -51.650 1.00 20.99 233 VAL A CA 1
ATOM 1738 C C . VAL A 1 233 ? -13.126 32.733 -52.283 1.00 22.74 233 VAL A C 1
ATOM 1739 O O . VAL A 1 233 ? -12.220 33.551 -52.113 1.00 19.04 233 VAL A O 1
ATOM 1743 N N . VAL A 1 234 ? -12.988 31.637 -53.025 1.00 21.18 234 VAL A N 1
ATOM 1744 C CA . VAL A 1 234 ? -11.796 31.387 -53.824 1.00 20.32 234 VAL A CA 1
ATOM 1745 C C . VAL A 1 234 ? -11.511 32.598 -54.699 1.00 18.00 234 VAL A C 1
ATOM 1746 O O . VAL A 1 234 ? -10.359 32.959 -54.925 1.00 15.82 234 VAL A O 1
ATOM 1750 N N . GLN A 1 235 ? -12.582 33.221 -55.179 1.00 21.21 235 GLN A N 1
ATOM 1751 C CA . GLN A 1 235 ? -12.493 34.335 -56.114 1.00 20.64 235 GLN A CA 1
ATOM 1752 C C . GLN A 1 235 ? -11.852 35.547 -55.457 1.00 18.05 235 GLN A C 1
ATOM 1753 O O . GLN A 1 235 ? -10.941 36.157 -56.015 1.00 19.57 235 GLN A O 1
ATOM 1759 N N . ARG A 1 236 ? -12.331 35.889 -54.265 1.00 18.41 236 ARG A N 1
ATOM 1760 C CA . ARG A 1 236 ? -11.777 37.006 -53.509 1.00 17.64 236 ARG A CA 1
ATOM 1761 C C . ARG A 1 236 ? -10.321 36.772 -53.106 1.00 16.85 236 ARG A C 1
ATOM 1762 O O . ARG A 1 236 ? -9.487 37.673 -53.209 1.00 18.91 236 ARG A O 1
ATOM 1770 N N . LEU A 1 237 ? -10.023 35.565 -52.636 1.00 15.13 237 LEU A N 1
ATOM 1771 C CA . LEU A 1 237 ? -8.657 35.202 -52.282 1.00 15.56 237 LEU A CA 1
ATOM 1772 C C . LEU A 1 237 ? -7.717 35.501 -53.443 1.00 16.80 237 LEU A C 1
ATOM 1773 O O . LEU A 1 237 ? -6.744 36.244 -53.301 1.00 16.72 237 LEU A O 1
ATOM 1778 N N . VAL A 1 238 ? -8.025 34.923 -54.598 1.00 15.98 238 VAL A N 1
ATOM 1779 C CA . VAL A 1 238 ? -7.257 35.158 -55.811 1.00 16.38 238 VAL A CA 1
ATOM 1780 C C . VAL A 1 238 ? -7.170 36.648 -56.159 1.00 19.00 238 VAL A C 1
ATOM 1781 O O . VAL A 1 238 ? -6.100 37.158 -56.494 1.00 17.22 238 VAL A O 1
ATOM 1785 N N . ALA A 1 239 ? -8.305 37.337 -56.079 1.00 19.23 239 ALA A N 1
ATOM 1786 C CA . ALA A 1 239 ? -8.385 38.752 -56.429 1.00 17.46 239 ALA A CA 1
ATOM 1787 C C . ALA A 1 239 ? -7.546 39.642 -55.509 1.00 22.55 239 ALA A C 1
ATOM 1788 O O . ALA A 1 239 ? -6.992 40.656 -55.940 1.00 22.07 239 ALA A O 1
ATOM 1790 N N . GLU A 1 240 ? -7.464 39.269 -54.238 1.00 20.63 240 GLU A N 1
ATOM 1791 C CA . GLU A 1 240 ? -6.797 40.112 -53.255 1.00 20.86 240 GLU A CA 1
ATOM 1792 C C . GLU A 1 240 ? -5.402 39.602 -52.923 1.00 17.23 240 GLU A C 1
ATOM 1793 O O . GLU A 1 240 ? -4.620 40.289 -52.268 1.00 14.45 240 GLU A O 1
ATOM 1799 N N . GLN A 1 241 ? -5.090 38.396 -53.383 1.00 18.40 241 GLN A N 1
ATOM 1800 C CA . GLN A 1 241 ? -3.775 37.822 -53.136 1.00 17.10 241 GLN A CA 1
ATOM 1801 C C . GLN A 1 241 ? -3.542 37.622 -51.643 1.00 17.62 241 GLN A C 1
ATOM 1802 O O . GLN A 1 241 ? -2.427 37.816 -51.145 1.00 15.95 241 GLN A O 1
ATOM 1808 N N . VAL A 1 242 ? -4.603 37.255 -50.931 1.00 14.23 242 VAL A N 1
ATOM 1809 C CA . VAL A 1 242 ? -4.500 36.919 -49.519 1.00 13.47 242 VAL A CA 1
ATOM 1810 C C . VAL A 1 242 ? -3.576 35.718 -49.362 1.00 12.94 242 VAL A C 1
ATOM 1811 O O . VAL A 1 242 ? -3.836 34.658 -49.923 1.00 13.11 242 VAL A O 1
ATOM 1815 N N . PRO A 1 243 ? -2.479 35.885 -48.614 1.00 13.41 243 PRO A N 1
ATOM 1816 C CA . PRO A 1 243 ? -1.572 34.756 -48.386 1.00 14.08 243 PRO A CA 1
ATOM 1817 C C . PRO A 1 243 ? -2.288 33.614 -47.682 1.00 14.41 243 PRO A C 1
ATOM 1818 O O . PRO A 1 243 ? -2.994 33.853 -46.699 1.00 13.79 243 PRO A O 1
ATOM 1822 N N . LEU A 1 244 ? -2.117 32.398 -48.199 1.00 13.15 244 LEU A N 1
ATOM 1823 C CA . LEU A 1 244 ? -2.653 31.193 -47.574 1.00 14.11 244 LEU A CA 1
ATOM 1824 C C . LEU A 1 244 ? -1.515 30.278 -47.111 1.00 16.30 244 LEU A C 1
ATOM 1825 O O . LEU A 1 244 ? -0.765 29.736 -47.929 1.00 15.68 244 LEU A O 1
ATOM 1830 N N . THR A 1 245 ? -1.382 30.108 -45.801 1.00 11.92 245 THR A N 1
ATOM 1831 C CA . THR A 1 245 ? -0.302 29.287 -45.273 1.00 11.31 245 THR A CA 1
ATOM 1832 C C . THR A 1 245 ? -0.676 27.797 -45.212 1.00 14.00 245 THR A C 1
ATOM 1833 O O . THR A 1 245 ? -1.060 27.271 -44.163 1.00 12.63 245 THR A O 1
ATOM 1837 N N . VAL A 1 246 ? -0.554 27.125 -46.355 1.00 14.55 246 VAL A N 1
ATOM 1838 C CA . VAL A 1 246 ? -0.888 25.707 -46.463 1.00 13.30 246 VAL A CA 1
ATOM 1839 C C . VAL A 1 246 ? 0.114 24.803 -45.747 1.00 11.96 246 VAL A C 1
ATOM 1840 O O . VAL A 1 246 ? 1.319 25.050 -45.768 1.00 11.08 246 VAL A O 1
ATOM 1844 N N . CYS A 1 247 ? -0.398 23.748 -45.120 1.00 13.18 247 CYS A N 1
ATOM 1845 C CA . CYS A 1 247 ? 0.438 22.780 -44.415 1.00 13.63 247 CYS A CA 1
ATOM 1846 C C . CYS A 1 247 ? 0.085 21.369 -44.871 1.00 13.77 247 CYS A C 1
ATOM 1847 O O . CYS A 1 247 ? -0.776 20.718 -44.278 1.00 13.39 247 CYS A O 1
ATOM 1850 N N . PRO A 1 248 ? 0.755 20.895 -45.935 1.00 14.92 248 PRO A N 1
ATOM 1851 C CA . PRO A 1 248 ? 0.441 19.629 -46.616 1.00 14.70 248 PRO A CA 1
ATOM 1852 C C . PRO A 1 248 ? 0.411 18.404 -45.699 1.00 15.15 248 PRO A C 1
ATOM 1853 O O . PRO A 1 248 ? -0.620 17.737 -45.614 1.00 16.54 248 PRO A O 1
ATOM 1857 N N . LEU A 1 249 ? 1.524 18.112 -45.034 1.00 15.20 249 LEU A N 1
ATOM 1858 C CA . LEU A 1 249 ? 1.602 16.957 -44.147 1.00 13.58 249 LEU A CA 1
ATOM 1859 C C . LEU A 1 249 ? 0.635 17.073 -42.976 1.00 14.14 249 LEU A C 1
ATOM 1860 O O . LEU A 1 249 ? 0.053 16.080 -42.536 1.00 15.08 249 LEU A O 1
ATOM 1865 N N . SER A 1 250 ? 0.475 18.286 -42.463 1.00 13.07 250 SER A N 1
ATOM 1866 C CA . SER A 1 250 ? -0.453 18.509 -41.364 1.00 14.76 250 SER A CA 1
ATOM 1867 C C . SER A 1 250 ? -1.866 18.044 -41.748 1.00 15.03 250 SER A C 1
ATOM 1868 O O . SER A 1 250 ? -2.500 17.270 -41.019 1.00 11.90 250 SER A O 1
ATOM 1871 N N . ASN A 1 251 ? -2.340 18.507 -42.904 1.00 12.02 251 ASN A N 1
ATOM 1872 C CA . ASN A 1 251 ? -3.675 18.173 -43.382 1.00 12.82 251 ASN A CA 1
ATOM 1873 C C . ASN A 1 251 ? -3.872 16.671 -43.579 1.00 15.39 251 ASN A C 1
ATOM 1874 O O . ASN A 1 251 ? -4.958 16.137 -43.330 1.00 13.95 251 ASN A O 1
ATOM 1879 N N . VAL A 1 252 ? -2.822 15.992 -44.027 1.00 11.86 252 VAL A N 1
ATOM 1880 C CA . VAL A 1 252 ? -2.893 14.554 -44.225 1.00 15.24 252 VAL A CA 1
ATOM 1881 C C . VAL A 1 252 ? -2.968 13.825 -42.884 1.00 15.46 252 VAL A C 1
ATOM 1882 O O . VAL A 1 252 ? -3.850 12.993 -42.668 1.00 14.47 252 VAL A O 1
ATOM 1886 N N . ARG A 1 253 ? -2.054 14.155 -41.979 1.00 12.78 253 ARG A N 1
ATOM 1887 C CA . ARG A 1 253 ? -1.966 13.453 -40.708 1.00 12.96 253 ARG A CA 1
ATOM 1888 C C . ARG A 1 253 ? -3.147 13.746 -39.778 1.00 14.32 253 ARG A C 1
ATOM 1889 O O . ARG A 1 253 ? -3.392 13.002 -38.835 1.00 12.99 253 ARG A O 1
ATOM 1897 N N . LEU A 1 254 ? -3.877 14.825 -40.050 1.00 15.97 254 LEU A N 1
ATOM 1898 C CA . LEU A 1 254 ? -5.055 15.173 -39.258 1.00 14.50 254 LEU A CA 1
ATOM 1899 C C . LEU A 1 254 ? -6.324 14.718 -39.961 1.00 15.29 254 LEU A C 1
ATOM 1900 O O . LEU A 1 254 ? -7.433 14.947 -39.476 1.00 14.74 254 LEU A O 1
ATOM 1905 N N . ARG A 1 255 ? -6.144 14.087 -41.117 1.00 15.16 255 ARG A N 1
ATOM 1906 C CA . ARG A 1 255 ? -7.244 13.498 -41.881 1.00 15.59 255 ARG A CA 1
ATOM 1907 C C . ARG A 1 255 ? -8.163 14.528 -42.550 1.00 13.89 255 ARG A C 1
ATOM 1908 O O . ARG A 1 255 ? -9.249 14.188 -43.007 1.00 13.91 255 ARG A O 1
ATOM 1916 N N . ALA A 1 256 ? -7.725 15.781 -42.612 1.00 15.33 256 ALA A N 1
ATOM 1917 C CA . ALA A 1 256 ? -8.448 16.791 -43.377 1.00 13.51 256 ALA A CA 1
ATOM 1918 C C . ALA A 1 256 ? -8.361 16.434 -44.852 1.00 16.05 256 ALA A C 1
ATOM 1919 O O . ALA A 1 256 ? -9.273 16.716 -45.627 1.00 17.98 256 ALA A O 1
ATOM 1921 N N . VAL A 1 257 ? -7.245 15.811 -45.225 1.00 15.05 257 VAL A N 1
ATOM 1922 C CA . VAL A 1 257 ? -7.031 15.293 -46.572 1.00 16.23 257 VAL A CA 1
ATOM 1923 C C . VAL A 1 257 ? -6.655 13.820 -46.461 1.00 17.73 257 VAL A C 1
ATOM 1924 O O . VAL A 1 257 ? -5.820 13.448 -45.634 1.00 18.63 257 VAL A O 1
ATOM 1928 N N . ASP A 1 258 ? -7.271 12.980 -47.284 1.00 18.28 258 ASP A N 1
ATOM 1929 C CA . ASP A 1 258 ? -7.087 11.539 -47.150 1.00 18.25 258 ASP A CA 1
ATOM 1930 C C . ASP A 1 258 ? -5.632 11.140 -47.356 1.00 18.47 258 ASP A C 1
ATOM 1931 O O . ASP A 1 258 ? -4.981 10.638 -46.441 1.00 19.57 258 ASP A O 1
ATOM 1936 N N . LYS A 1 259 ? -5.133 11.357 -48.567 1.00 16.41 259 LYS A N 1
ATOM 1937 C CA . LYS A 1 259 ? -3.736 11.096 -48.887 1.00 17.43 259 LYS A CA 1
ATOM 1938 C C . LYS A 1 259 ? -3.098 12.354 -49.455 1.00 18.48 259 LYS A C 1
ATOM 1939 O O . LYS A 1 259 ? -3.785 13.225 -49.990 1.00 15.92 259 LYS A O 1
ATOM 1945 N N . LEU A 1 260 ? -1.781 12.455 -49.338 1.00 17.01 260 LEU A N 1
ATOM 1946 C CA . LEU A 1 260 ? -1.081 13.597 -49.896 1.00 16.48 260 LEU A CA 1
ATOM 1947 C C . LEU A 1 260 ? -1.383 13.725 -51.390 1.00 16.58 260 LEU A C 1
ATOM 1948 O O . LEU A 1 260 ? -1.407 14.827 -51.934 1.00 17.38 260 LEU A O 1
ATOM 1953 N N . ALA A 1 261 ? -1.625 12.597 -52.049 1.00 16.68 261 ALA A N 1
ATOM 1954 C CA . ALA A 1 261 ? -1.902 12.605 -53.481 1.00 16.08 261 ALA A CA 1
ATOM 1955 C C . ALA A 1 261 ? -3.214 13.324 -53.778 1.00 18.85 261 ALA A C 1
ATOM 1956 O O . ALA A 1 261 ? -3.491 13.698 -54.920 1.00 21.63 261 ALA A O 1
ATOM 1958 N N . ASP A 1 262 ? -4.011 13.533 -52.737 1.00 18.37 262 ASP A N 1
ATOM 1959 C CA . ASP A 1 262 ? -5.317 14.160 -52.886 1.00 17.12 262 ASP A CA 1
ATOM 1960 C C . ASP A 1 262 ? -5.311 15.634 -52.489 1.00 16.06 262 ASP A C 1
ATOM 1961 O O . ASP A 1 262 ? -6.362 16.270 -52.460 1.00 18.44 262 ASP A O 1
ATOM 1966 N N . HIS A 1 263 ? -4.139 16.182 -52.184 1.00 15.61 263 HIS A N 1
ATOM 1967 C CA . HIS A 1 263 ? -4.074 17.547 -51.666 1.00 15.45 263 HIS A CA 1
ATOM 1968 C C . HIS A 1 263 ? -4.324 18.614 -52.734 1.00 17.71 263 HIS A C 1
ATOM 1969 O O . HIS A 1 263 ? -3.801 18.520 -53.843 1.00 19.70 263 HIS A O 1
ATOM 1976 N N . PRO A 1 264 ? -5.123 19.638 -52.389 1.00 18.86 264 PRO A N 1
ATOM 1977 C CA . PRO A 1 264 ? -5.532 20.719 -53.297 1.00 18.64 264 PRO A CA 1
ATOM 1978 C C . PRO A 1 264 ? -4.408 21.677 -53.658 1.00 17.90 264 PRO A C 1
ATOM 1979 O O . PRO A 1 264 ? -4.590 22.483 -54.563 1.00 22.52 264 PRO A O 1
ATOM 1983 N N . LEU A 1 265 ? -3.277 21.603 -52.965 1.00 18.85 265 LEU A N 1
ATOM 1984 C CA . LEU A 1 265 ? -2.196 22.567 -53.181 1.00 17.87 265 LEU A CA 1
ATOM 1985 C C . LEU A 1 265 ? -1.868 22.845 -54.655 1.00 17.30 265 LEU A C 1
ATOM 1986 O O . LEU A 1 265 ? -1.789 24.003 -55.061 1.00 18.61 265 LEU A O 1
ATOM 1991 N N . PRO A 1 266 ? -1.668 21.786 -55.460 1.00 20.95 266 PRO A N 1
ATOM 1992 C CA . PRO A 1 266 ? -1.351 22.012 -56.876 1.00 18.67 266 PRO A CA 1
ATOM 1993 C C . PRO A 1 266 ? -2.419 22.858 -57.564 1.00 17.37 266 PRO A C 1
ATOM 1994 O O . PRO A 1 266 ? -2.091 23.818 -58.254 1.00 18.40 266 PRO A O 1
ATOM 1998 N N . GLU A 1 267 ? -3.682 22.495 -57.368 1.00 17.09 267 GLU A N 1
ATOM 1999 C CA . GLU A 1 267 ? -4.800 23.211 -57.971 1.00 19.48 267 GLU A CA 1
ATOM 2000 C C . GLU A 1 267 ? -4.886 24.651 -57.458 1.00 19.49 267 GLU A C 1
ATOM 2001 O O . GLU A 1 267 ? -5.194 25.575 -58.220 1.00 15.68 267 GLU A O 1
ATOM 2007 N N . MET A 1 268 ? -4.610 24.831 -56.166 1.00 16.28 268 MET A N 1
ATOM 2008 C CA . MET A 1 268 ? -4.652 26.148 -55.532 1.00 17.74 268 MET A CA 1
ATOM 2009 C C . MET A 1 268 ? -3.606 27.069 -56.147 1.00 17.46 268 MET A C 1
ATOM 2010 O O . MET A 1 268 ? -3.860 28.252 -56.397 1.00 13.56 268 MET A O 1
ATOM 2015 N N . LEU A 1 269 ? -2.422 26.512 -56.379 1.00 17.76 269 LEU A N 1
ATOM 2016 C CA . LEU A 1 269 ? -1.344 27.247 -57.017 1.00 17.14 269 LEU A CA 1
ATOM 2017 C C . LEU A 1 269 ? -1.728 27.578 -58.455 1.00 17.80 269 LEU A C 1
ATOM 2018 O O . LEU A 1 269 ? -1.627 28.727 -58.885 1.00 20.62 269 LEU A O 1
ATOM 2023 N N . ALA A 1 270 ? -2.184 26.571 -59.191 1.00 14.97 270 ALA A N 1
ATOM 2024 C CA . ALA A 1 270 ? -2.576 26.765 -60.582 1.00 17.94 270 ALA A CA 1
ATOM 2025 C C . ALA A 1 270 ? -3.627 27.861 -60.764 1.00 17.41 270 ALA A C 1
ATOM 2026 O O . ALA A 1 270 ? -3.578 28.606 -61.742 1.00 20.25 270 ALA A O 1
ATOM 2028 N N . ILE A 1 271 ? -4.574 27.963 -59.835 1.00 16.02 271 ILE A N 1
ATOM 2029 C CA . ILE A 1 271 ? -5.633 28.964 -59.966 1.00 16.88 271 ILE A CA 1
ATOM 2030 C C . ILE A 1 271 ? -5.269 30.328 -59.381 1.00 20.12 271 ILE A C 1
ATOM 2031 O O . ILE A 1 271 ? -6.107 31.228 -59.336 1.00 20.67 271 ILE A O 1
ATOM 2036 N N . GLY A 1 272 ? -4.026 30.477 -58.930 1.00 18.65 272 GLY A N 1
ATOM 2037 C CA . GLY A 1 272 ? -3.517 31.778 -58.537 1.00 14.79 272 GLY A CA 1
ATOM 2038 C C . GLY A 1 272 ? -3.652 32.156 -57.074 1.00 19.74 272 GLY A C 1
ATOM 2039 O O . GLY A 1 272 ? -3.321 33.281 -56.696 1.00 19.25 272 GLY A O 1
ATOM 2040 N N . LEU A 1 273 ? -4.143 31.238 -56.245 1.00 16.26 273 LEU A N 1
ATOM 2041 C CA . LEU A 1 273 ? -4.173 31.484 -54.808 1.00 15.90 273 LEU A CA 1
ATOM 2042 C C . LEU A 1 273 ? -2.748 31.711 -54.320 1.00 16.44 273 LEU A C 1
ATOM 2043 O O . LEU A 1 273 ? -1.838 30.966 -54.684 1.00 19.14 273 LEU A O 1
ATOM 2048 N N . ASN A 1 274 ? -2.556 32.744 -53.508 1.00 15.43 274 ASN A N 1
ATOM 2049 C CA . ASN A 1 274 ? -1.230 33.087 -53.002 1.00 15.84 274 ASN A CA 1
ATOM 2050 C C . ASN A 1 274 ? -0.771 32.152 -51.880 1.00 15.11 274 ASN A C 1
ATOM 2051 O O . ASN A 1 274 ? -0.637 32.564 -50.726 1.00 14.03 274 ASN A O 1
ATOM 2056 N N . VAL A 1 275 ? -0.531 30.892 -52.226 1.00 14.04 275 VAL A N 1
ATOM 2057 C CA . VAL A 1 275 ? -0.240 29.867 -51.230 1.00 13.48 275 VAL A CA 1
ATOM 2058 C C . VAL A 1 275 ? 1.250 29.658 -50.994 1.00 14.56 275 VAL A C 1
ATOM 2059 O O . VAL A 1 275 ? 2.079 29.918 -51.870 1.00 15.30 275 VAL A O 1
ATOM 2063 N N . CYS A 1 276 ? 1.578 29.181 -49.798 1.00 13.95 276 CYS A N 1
ATOM 2064 C CA . CYS A 1 276 ? 2.939 28.781 -49.474 1.00 14.41 276 CYS A CA 1
ATOM 2065 C C . CYS A 1 276 ? 2.926 27.517 -48.619 1.00 14.99 276 CYS A C 1
ATOM 2066 O O . CYS A 1 276 ? 1.885 27.129 -48.086 1.00 14.10 276 CYS A O 1
ATOM 2069 N N . VAL A 1 277 ? 4.088 26.884 -48.498 1.00 15.99 277 VAL A N 1
ATOM 2070 C CA . VAL A 1 277 ? 4.221 25.594 -47.830 1.00 14.06 277 VAL A CA 1
ATOM 2071 C C . VAL A 1 277 ? 4.794 25.748 -46.423 1.00 14.24 277 VAL A C 1
ATOM 2072 O O . VAL A 1 277 ? 5.803 26.426 -46.226 1.00 16.84 277 VAL A O 1
ATOM 2076 N N . ASN A 1 278 ? 4.143 25.112 -45.453 1.00 12.94 278 ASN A N 1
ATOM 2077 C CA . ASN A 1 278 ? 4.534 25.208 -44.050 1.00 13.22 278 ASN A CA 1
ATOM 2078 C C . ASN A 1 278 ? 4.443 23.848 -43.357 1.00 15.07 278 ASN A C 1
ATOM 2079 O O . ASN A 1 278 ? 3.692 22.974 -43.793 1.00 16.14 278 ASN A O 1
ATOM 2084 N N . SER A 1 279 ? 5.202 23.662 -42.280 1.00 12.65 279 SER A N 1
ATOM 2085 C CA . SER A 1 279 ? 5.208 22.367 -41.597 1.00 14.52 279 SER A CA 1
ATOM 2086 C C . SER A 1 279 ? 4.265 22.341 -40.391 1.00 15.08 279 SER A C 1
ATOM 2087 O O . SER A 1 279 ? 3.926 21.267 -39.884 1.00 12.60 279 SER A O 1
ATOM 2090 N N . ASP A 1 280 ? 3.853 23.528 -39.943 1.00 14.31 280 ASP A N 1
ATOM 2091 C CA . ASP A 1 280 ? 2.811 23.674 -38.924 1.00 13.33 280 ASP A CA 1
ATOM 2092 C C . ASP A 1 280 ? 3.231 23.161 -37.542 1.00 11.60 280 ASP A C 1
ATOM 2093 O O . ASP A 1 280 ? 3.599 23.947 -36.670 1.00 11.13 280 ASP A O 1
ATOM 2098 N N . ASP A 1 281 ? 3.158 21.847 -37.351 1.00 12.56 281 ASP A N 1
ATOM 2099 C CA . ASP A 1 281 ? 3.599 21.203 -36.115 1.00 12.55 281 ASP A CA 1
ATOM 2100 C C . ASP A 1 281 ? 4.561 20.057 -36.470 1.00 13.54 281 ASP A C 1
ATOM 2101 O O . ASP A 1 281 ? 4.172 18.887 -36.491 1.00 13.00 281 ASP A O 1
ATOM 2106 N N . PRO A 1 282 ? 5.829 20.400 -36.748 1.00 13.88 282 PRO A N 1
ATOM 2107 C CA . PRO A 1 282 ? 6.849 19.534 -37.358 1.00 14.01 282 PRO A CA 1
ATOM 2108 C C . PRO A 1 282 ? 7.141 18.231 -36.611 1.00 14.35 282 PRO A C 1
ATOM 2109 O O . PRO A 1 282 ? 7.424 17.220 -37.251 1.00 14.65 282 PRO A O 1
ATOM 2113 N N . ALA A 1 283 ? 7.101 18.256 -35.284 1.00 13.80 283 ALA A N 1
ATOM 2114 C CA . ALA A 1 283 ? 7.461 17.074 -34.509 1.00 17.34 283 ALA A CA 1
ATOM 2115 C C . ALA A 1 283 ? 6.282 16.112 -34.356 1.00 15.96 283 ALA A C 1
ATOM 2116 O O . ALA A 1 283 ? 6.429 15.022 -33.809 1.00 17.17 283 ALA A O 1
ATOM 2118 N N . TYR A 1 284 ? 5.119 16.517 -34.857 1.00 13.10 284 TYR A N 1
ATOM 2119 C CA . TYR A 1 284 ? 3.915 15.699 -34.759 1.00 17.86 284 TYR A CA 1
ATOM 2120 C C . TYR A 1 284 ? 3.472 15.107 -36.102 1.00 18.72 284 TYR A C 1
ATOM 2121 O O . TYR A 1 284 ? 2.769 14.093 -36.141 1.00 16.74 284 TYR A O 1
ATOM 2130 N N . PHE A 1 285 ? 3.874 15.747 -37.195 1.00 13.38 285 PHE A N 1
ATOM 2131 C CA . PHE A 1 285 ? 3.406 15.344 -38.513 1.00 15.41 285 PHE A CA 1
ATOM 2132 C C . PHE A 1 285 ? 4.541 14.757 -39.351 1.00 17.27 285 PHE A C 1
ATOM 2133 O O . PHE A 1 285 ? 4.413 14.591 -40.566 1.00 15.00 285 PHE A O 1
ATOM 2141 N N . GLY A 1 286 ? 5.649 14.449 -38.681 1.00 18.85 286 GLY A N 1
ATOM 2142 C CA . GLY A 1 286 ? 6.756 13.724 -39.283 1.00 14.03 286 GLY A CA 1
ATOM 2143 C C . GLY A 1 286 ? 7.540 14.449 -40.360 1.00 14.98 286 GLY A C 1
ATOM 2144 O O . GLY A 1 286 ? 7.906 13.847 -41.371 1.00 18.65 286 GLY A O 1
ATOM 2145 N N . GLY A 1 287 ? 7.813 15.733 -40.156 1.00 12.37 287 GLY A N 1
ATOM 2146 C CA . GLY A 1 287 ? 8.560 16.487 -41.143 1.00 13.86 287 GLY A CA 1
ATOM 2147 C C . GLY A 1 287 ? 8.502 17.997 -41.022 1.00 14.02 287 GLY A C 1
ATOM 2148 O O . GLY A 1 287 ? 7.493 18.578 -40.610 1.00 14.63 287 GLY A O 1
ATOM 2149 N N . TYR A 1 288 ? 9.605 18.632 -41.398 1.00 13.97 288 TYR A N 1
ATOM 2150 C CA . TYR A 1 288 ? 9.703 20.084 -41.401 1.00 13.88 288 TYR A CA 1
ATOM 2151 C C . TYR A 1 288 ? 9.351 20.623 -42.789 1.00 13.53 288 TYR A C 1
ATOM 2152 O O . TYR A 1 288 ? 8.880 19.872 -43.642 1.00 13.55 288 TYR A O 1
ATOM 2161 N N . VAL A 1 289 ? 9.552 21.914 -43.019 1.00 13.01 289 VAL A N 1
ATOM 2162 C CA . VAL A 1 289 ? 9.154 22.490 -44.299 1.00 13.06 289 VAL A CA 1
ATOM 2163 C C . VAL A 1 289 ? 9.819 21.757 -45.467 1.00 13.89 289 VAL A C 1
ATOM 2164 O O . VAL A 1 289 ? 9.153 21.401 -46.440 1.00 13.16 289 VAL A O 1
ATOM 2168 N N . ASP A 1 290 ? 11.123 21.509 -45.359 1.00 13.35 290 ASP A N 1
ATOM 2169 C CA . ASP A 1 290 ? 11.851 20.829 -46.426 1.00 12.82 290 ASP A CA 1
ATOM 2170 C C . ASP A 1 290 ? 11.304 19.426 -46.657 1.00 14.30 290 ASP A C 1
ATOM 2171 O O . ASP A 1 290 ? 11.357 18.913 -47.768 1.00 15.27 290 ASP A O 1
ATOM 2176 N N . ASP A 1 291 ? 10.774 18.813 -45.604 1.00 14.20 291 ASP A N 1
ATOM 2177 C CA . ASP A 1 291 ? 10.113 17.520 -45.731 1.00 14.07 291 ASP A CA 1
ATOM 2178 C C . ASP A 1 291 ? 8.793 17.667 -46.468 1.00 15.40 291 ASP A C 1
ATOM 2179 O O . ASP A 1 291 ? 8.424 16.808 -47.267 1.00 18.70 291 ASP A O 1
ATOM 2184 N N . ASN A 1 292 ? 8.078 18.757 -46.199 1.00 15.52 292 ASN A N 1
ATOM 2185 C CA . ASN A 1 292 ? 6.839 19.035 -46.916 1.00 14.04 292 ASN A CA 1
ATOM 2186 C C . ASN A 1 292 ? 7.118 19.209 -48.402 1.00 16.15 292 ASN A C 1
ATOM 2187 O O . ASN A 1 292 ? 6.382 18.700 -49.240 1.00 17.47 292 ASN A O 1
ATOM 2192 N N . PHE A 1 293 ? 8.191 19.920 -48.729 1.00 14.70 293 PHE A N 1
ATOM 2193 C CA . PHE A 1 293 ? 8.566 20.102 -50.124 1.00 15.88 293 PHE A CA 1
ATOM 2194 C C . PHE A 1 293 ? 8.931 18.770 -50.767 1.00 18.62 293 PHE A C 1
ATOM 2195 O O . PHE A 1 293 ? 8.446 18.440 -51.850 1.00 17.69 293 PHE A O 1
ATOM 2203 N N . GLU A 1 294 ? 9.789 18.012 -50.091 1.00 20.94 294 GLU A N 1
ATOM 2204 C CA . GLU A 1 294 ? 10.220 16.706 -50.578 1.00 22.33 294 GLU A CA 1
ATOM 2205 C C . GLU A 1 294 ? 9.039 15.837 -50.987 1.00 23.53 294 GLU A C 1
ATOM 2206 O O . GLU A 1 294 ? 9.065 15.191 -52.037 1.00 23.01 294 GLU A O 1
ATOM 2212 N N . GLN A 1 295 ? 8.003 15.824 -50.154 1.00 20.99 295 GLN A N 1
ATOM 2213 C CA . GLN A 1 295 ? 6.827 15.009 -50.429 1.00 21.71 295 GLN A CA 1
ATOM 2214 C C . GLN A 1 295 ? 5.991 15.567 -51.584 1.00 18.54 295 GLN A C 1
ATOM 2215 O O . GLN A 1 295 ? 5.416 14.808 -52.366 1.00 19.60 295 GLN A O 1
ATOM 2221 N N . LEU A 1 296 ? 5.935 16.891 -51.694 1.00 15.36 296 LEU A N 1
ATOM 2222 C CA . LEU A 1 296 ? 5.216 17.540 -52.789 1.00 19.91 296 LEU A CA 1
ATOM 2223 C C . LEU A 1 296 ? 5.836 17.179 -54.130 1.00 21.66 296 LEU A C 1
ATOM 2224 O O . LEU A 1 296 ? 5.129 16.950 -55.112 1.00 20.16 296 LEU A O 1
ATOM 2229 N N . VAL A 1 297 ? 7.166 17.147 -54.159 1.00 19.52 297 VAL A N 1
ATOM 2230 C CA . VAL A 1 297 ? 7.907 16.771 -55.350 1.00 19.26 297 VAL A CA 1
ATOM 2231 C C . VAL A 1 297 ? 7.698 15.296 -55.629 1.00 20.66 297 VAL A C 1
ATOM 2232 O O . VAL A 1 297 ? 7.302 14.906 -56.725 1.00 20.50 297 VAL A O 1
ATOM 2236 N N . LYS A 1 298 ? 7.969 14.481 -54.617 1.00 21.82 298 LYS A N 1
ATOM 2237 C CA . LYS A 1 298 ? 7.909 13.032 -54.748 1.00 22.64 298 LYS A CA 1
ATOM 2238 C C . LYS A 1 298 ? 6.508 12.543 -55.125 1.00 25.43 298 LYS A C 1
ATOM 2239 O O . LYS A 1 298 ? 6.363 11.701 -56.014 1.00 24.77 298 LYS A O 1
ATOM 2245 N N . VAL A 1 299 ? 5.483 13.090 -54.472 1.00 21.25 299 VAL A N 1
ATOM 2246 C CA . VAL A 1 299 ? 4.118 12.595 -54.644 1.00 18.87 299 VAL A CA 1
ATOM 2247 C C . VAL A 1 299 ? 3.276 13.401 -55.645 1.00 23.27 299 VAL A C 1
ATOM 2248 O O . VAL A 1 299 ? 2.502 12.827 -56.413 1.00 23.21 299 VAL A O 1
ATOM 2252 N N . LEU A 1 300 ? 3.421 14.722 -55.636 1.00 20.45 300 LEU A N 1
ATOM 2253 C CA . LEU A 1 300 ? 2.595 15.577 -56.487 1.00 17.73 300 LEU A CA 1
ATOM 2254 C C . LEU A 1 300 ? 3.363 16.160 -57.673 1.00 23.28 300 LEU A C 1
ATOM 2255 O O . LEU A 1 300 ? 2.840 17.002 -58.409 1.00 21.37 300 LEU A O 1
ATOM 2260 N N . GLU A 1 301 ? 4.605 15.709 -57.842 1.00 22.30 301 GLU A N 1
ATOM 2261 C CA . GLU A 1 301 ? 5.428 16.045 -59.005 1.00 19.98 301 GLU A CA 1
ATOM 2262 C C . GLU A 1 301 ? 5.653 17.540 -59.210 1.00 17.07 301 GLU A C 1
ATOM 2263 O O . GLU A 1 301 ? 5.701 18.020 -60.341 1.00 15.28 301 GLU A O 1
ATOM 2269 N N . PHE A 1 302 ? 5.797 18.268 -58.112 1.00 17.38 302 PHE A N 1
ATOM 2270 C CA . PHE A 1 302 ? 6.134 19.679 -58.174 1.00 17.73 302 PHE A CA 1
ATOM 2271 C C . PHE A 1 302 ? 7.492 19.889 -58.830 1.00 20.28 302 PHE A C 1
ATOM 2272 O O . PHE A 1 302 ? 8.472 19.236 -58.470 1.00 25.36 302 PHE A O 1
ATOM 2280 N N . SER A 1 303 ? 7.543 20.804 -59.792 1.00 16.25 303 SER A N 1
ATOM 2281 C CA . SER A 1 303 ? 8.782 21.135 -60.484 1.00 17.34 303 SER A CA 1
ATOM 2282 C C . SER A 1 303 ? 9.601 22.158 -59.702 1.00 19.99 303 SER A C 1
ATOM 2283 O O . SER A 1 303 ? 9.109 22.770 -58.754 1.00 19.29 303 SER A O 1
ATOM 2286 N N . VAL A 1 304 ? 10.851 22.347 -60.114 1.00 17.18 304 VAL A N 1
ATOM 2287 C CA . VAL A 1 304 ? 11.714 23.352 -59.505 1.00 19.10 304 VAL A CA 1
ATOM 2288 C C . VAL A 1 304 ? 11.092 24.753 -59.576 1.00 18.98 304 VAL A C 1
ATOM 2289 O O . VAL A 1 304 ? 11.009 25.449 -58.561 1.00 16.59 304 VAL A O 1
ATOM 2293 N N . PRO A 1 305 ? 10.656 25.172 -60.777 1.00 21.39 305 PRO A N 1
ATOM 2294 C CA . PRO A 1 305 ? 10.003 26.478 -60.921 1.00 17.54 305 PRO A CA 1
ATOM 2295 C C . PRO A 1 305 ? 8.741 26.580 -60.068 1.00 19.27 305 PRO A C 1
ATOM 2296 O O . PRO A 1 305 ? 8.424 27.655 -59.560 1.00 20.79 305 PRO A O 1
ATOM 2300 N N . GLU A 1 306 ? 8.021 25.475 -59.915 1.00 19.66 306 GLU A N 1
ATOM 2301 C CA . GLU A 1 306 ? 6.828 25.487 -59.078 1.00 17.82 306 GLU A CA 1
ATOM 2302 C C . GLU A 1 306 ? 7.216 25.670 -57.609 1.00 20.18 306 GLU A C 1
ATOM 2303 O O . GLU A 1 306 ? 6.679 26.548 -56.925 1.00 18.95 306 GLU A O 1
ATOM 2309 N N . GLN A 1 307 ? 8.159 24.850 -57.140 1.00 18.08 307 GLN A N 1
ATOM 2310 C CA . GLN A 1 307 ? 8.726 24.982 -55.799 1.00 14.54 307 GLN A CA 1
ATOM 2311 C C . GLN A 1 307 ? 9.212 26.404 -55.529 1.00 16.48 307 GLN A C 1
ATOM 2312 O O . GLN A 1 307 ? 8.982 26.961 -54.453 1.00 15.02 307 GLN A O 1
ATOM 2318 N N . ALA A 1 308 ? 9.895 26.985 -56.509 1.00 16.09 308 ALA A N 1
ATOM 2319 C CA . ALA A 1 308 ? 10.403 28.345 -56.373 1.00 17.41 308 ALA A CA 1
ATOM 2320 C C . ALA A 1 308 ? 9.267 29.343 -56.174 1.00 15.54 308 ALA A C 1
ATOM 2321 O O . ALA A 1 308 ? 9.355 30.242 -55.341 1.00 15.10 308 ALA A O 1
ATOM 2323 N N . THR A 1 309 ? 8.203 29.183 -56.952 1.00 14.67 309 THR A N 1
ATOM 2324 C CA . THR A 1 309 ? 7.042 30.047 -56.826 1.00 14.68 309 THR A CA 1
ATOM 2325 C C . THR A 1 309 ? 6.509 30.000 -55.394 1.00 15.40 309 THR A C 1
ATOM 2326 O O . THR A 1 309 ? 6.232 31.042 -54.794 1.00 13.73 309 THR A O 1
ATOM 2330 N N . LEU A 1 310 ? 6.383 28.790 -54.851 1.00 14.42 310 LEU A N 1
ATOM 2331 C CA . LEU A 1 310 ? 5.931 28.593 -53.474 1.00 13.30 310 LEU A CA 1
ATOM 2332 C C . LEU A 1 310 ? 6.847 29.304 -52.483 1.00 14.02 310 LEU A C 1
ATOM 2333 O O . LEU A 1 310 ? 6.382 29.960 -51.548 1.00 12.50 310 LEU A O 1
ATOM 2338 N N . ALA A 1 311 ? 8.151 29.158 -52.698 1.00 14.52 311 ALA A N 1
ATOM 2339 C CA . ALA A 1 311 ? 9.161 29.811 -51.876 1.00 14.79 311 ALA A CA 1
ATOM 2340 C C . ALA A 1 311 ? 9.004 31.329 -51.893 1.00 16.39 311 ALA A C 1
ATOM 2341 O O . ALA A 1 311 ? 8.973 31.971 -50.839 1.00 16.32 311 ALA A O 1
ATOM 2343 N N . ALA A 1 312 ? 8.912 31.900 -53.091 1.00 13.77 312 ALA A N 1
ATOM 2344 C CA . ALA A 1 312 ? 8.833 33.350 -53.234 1.00 15.74 312 ALA A CA 1
ATOM 2345 C C . ALA A 1 312 ? 7.532 33.903 -52.654 1.00 16.12 312 ALA A C 1
ATOM 2346 O O . ALA A 1 312 ? 7.510 35.006 -52.109 1.00 17.77 312 ALA A O 1
ATOM 2348 N N . ASN A 1 313 ? 6.451 33.138 -52.773 1.00 13.62 313 ASN A N 1
ATOM 2349 C CA . ASN A 1 313 ? 5.208 33.500 -52.110 1.00 12.63 313 ASN A CA 1
ATOM 2350 C C . ASN A 1 313 ? 5.450 33.688 -50.617 1.00 14.47 313 ASN A C 1
ATOM 2351 O O . ASN A 1 313 ? 5.120 34.726 -50.048 1.00 13.83 313 ASN A O 1
ATOM 2356 N N . SER A 1 314 ? 6.039 32.675 -49.990 1.00 12.71 314 SER A N 1
ATOM 2357 C CA . SER A 1 314 ? 6.273 32.701 -48.554 1.00 14.89 314 SER A CA 1
ATOM 2358 C C . SER A 1 314 ? 7.079 33.931 -48.136 1.00 16.29 314 SER A C 1
ATOM 2359 O O . SER A 1 314 ? 6.923 34.437 -47.021 1.00 13.88 314 SER A O 1
ATOM 2362 N N . ILE A 1 315 ? 7.938 34.411 -49.030 1.00 14.03 315 ILE A N 1
ATOM 2363 C CA . ILE A 1 315 ? 8.753 35.578 -48.722 1.00 14.97 315 ILE A CA 1
ATOM 2364 C C . ILE A 1 315 ? 7.951 36.858 -48.909 1.00 15.71 315 ILE A C 1
ATOM 2365 O O . ILE A 1 315 ? 7.975 37.741 -48.051 1.00 16.51 315 ILE A O 1
ATOM 2370 N N . ARG A 1 316 ? 7.236 36.953 -50.025 1.00 14.74 316 ARG A N 1
ATOM 2371 C CA . ARG A 1 316 ? 6.403 38.120 -50.294 1.00 15.92 316 ARG A CA 1
ATOM 2372 C C . ARG A 1 316 ? 5.315 38.265 -49.242 1.00 15.41 316 ARG A C 1
ATOM 2373 O O . ARG A 1 316 ? 4.854 39.371 -48.965 1.00 16.87 316 ARG A O 1
ATOM 2381 N N . SER A 1 317 ? 4.900 37.141 -48.667 1.00 13.32 317 SER A N 1
ATOM 2382 C CA . SER A 1 317 ? 3.798 37.129 -47.714 1.00 13.57 317 SER A CA 1
ATOM 2383 C C . SER A 1 317 ? 4.260 37.402 -46.283 1.00 14.49 317 SER A C 1
ATOM 2384 O O . SER A 1 317 ? 3.469 37.812 -45.436 1.00 14.85 317 SER A O 1
ATOM 2387 N N . SER A 1 318 ? 5.541 37.178 -46.014 1.00 16.35 318 SER A N 1
ATOM 2388 C CA . SER A 1 318 ? 6.074 37.403 -44.672 1.00 17.12 318 SER A CA 1
ATOM 2389 C C . SER A 1 318 ? 5.923 38.863 -44.239 1.00 15.76 318 SER A C 1
ATOM 2390 O O . SER A 1 318 ? 5.664 39.746 -45.061 1.00 14.82 318 SER A O 1
ATOM 2393 N N . PHE A 1 319 ? 6.074 39.099 -42.940 1.00 13.27 319 PHE A N 1
ATOM 2394 C CA . PHE A 1 319 ? 6.042 40.447 -42.389 1.00 15.38 319 PHE A CA 1
ATOM 2395 C C . PHE A 1 319 ? 7.465 40.944 -42.160 1.00 17.57 319 PHE A C 1
ATOM 2396 O O . PHE A 1 319 ? 7.714 41.788 -41.302 1.00 15.70 319 PHE A O 1
ATOM 2404 N N . ALA A 1 320 ? 8.400 40.402 -42.932 1.00 19.84 320 ALA A N 1
ATOM 2405 C CA . ALA A 1 320 ? 9.786 40.837 -42.874 1.00 17.00 320 ALA A CA 1
ATOM 2406 C C . ALA A 1 320 ? 9.955 42.151 -43.634 1.00 20.86 320 ALA A C 1
ATOM 2407 O O . ALA A 1 320 ? 9.070 42.559 -44.394 1.00 21.54 320 ALA A O 1
ATOM 2409 N N . SER A 1 321 ? 11.089 42.813 -43.420 1.00 20.14 321 SER A N 1
ATOM 2410 C CA . SER A 1 321 ? 11.387 44.066 -44.102 1.00 18.74 321 SER A CA 1
ATOM 2411 C C . SER A 1 321 ? 11.515 43.849 -45.607 1.00 21.54 321 SER A C 1
ATOM 2412 O O . SER A 1 321 ? 11.934 42.783 -46.058 1.00 24.10 321 SER A O 1
ATOM 2415 N N . ASP A 1 322 ? 11.162 44.861 -46.387 1.00 20.18 322 ASP A N 1
ATOM 2416 C CA . ASP A 1 322 ? 11.292 44.754 -47.832 1.00 23.44 322 ASP A CA 1
ATOM 2417 C C . ASP A 1 322 ? 12.741 44.439 -48.205 1.00 23.58 322 ASP A C 1
ATOM 2418 O O . ASP A 1 322 ? 13.009 43.795 -49.223 1.00 21.81 322 ASP A O 1
ATOM 2423 N N . ALA A 1 323 ? 13.666 44.890 -47.362 1.00 20.81 323 ALA A N 1
ATOM 2424 C CA . ALA A 1 323 ? 15.089 44.628 -47.553 1.00 21.43 323 ALA A CA 1
ATOM 2425 C C . ALA A 1 323 ? 15.401 43.148 -47.346 1.00 22.27 323 ALA A C 1
ATOM 2426 O O . ALA A 1 323 ? 16.109 42.531 -48.144 1.00 20.76 323 ALA A O 1
ATOM 2428 N N . ARG A 1 324 ? 14.867 42.587 -46.266 1.00 21.50 324 ARG A N 1
ATOM 2429 C CA . ARG A 1 324 ? 15.041 41.174 -45.968 1.00 20.74 324 ARG A CA 1
ATOM 2430 C C . ARG A 1 324 ? 14.387 40.307 -47.039 1.00 22.81 324 ARG A C 1
ATOM 2431 O O . ARG A 1 324 ? 14.895 39.238 -47.373 1.00 24.88 324 ARG A O 1
ATOM 2439 N N . LYS A 1 325 ? 13.262 40.772 -47.575 1.00 20.41 325 LYS A N 1
ATOM 2440 C CA . LYS A 1 325 ? 12.563 40.041 -48.625 1.00 19.70 325 LYS A CA 1
ATOM 2441 C C . LYS A 1 325 ? 13.393 40.015 -49.899 1.00 21.50 325 LYS A C 1
ATOM 2442 O O . LYS A 1 325 ? 13.534 38.971 -50.542 1.00 19.71 325 LYS A O 1
ATOM 2448 N N . ALA A 1 326 ? 13.943 41.173 -50.253 1.00 17.97 326 ALA A N 1
ATOM 2449 C CA . ALA A 1 326 ? 14.707 41.317 -51.487 1.00 18.91 326 ALA A CA 1
ATOM 2450 C C . ALA A 1 326 ? 15.869 40.330 -51.570 1.00 20.76 326 ALA A C 1
ATOM 2451 O O . ALA A 1 326 ? 16.007 39.610 -52.563 1.00 18.66 326 ALA A O 1
ATOM 2453 N N . VAL A 1 327 ? 16.700 40.296 -50.532 1.00 16.84 327 VAL A N 1
ATOM 2454 C CA . VAL A 1 327 ? 17.857 39.408 -50.530 1.00 20.83 327 VAL A CA 1
ATOM 2455 C C . VAL A 1 327 ? 17.440 37.935 -50.534 1.00 20.17 327 VAL A C 1
ATOM 2456 O O . VAL A 1 327 ? 18.087 37.102 -51.169 1.00 20.47 327 VAL A O 1
ATOM 2460 N N . LEU A 1 328 ? 16.352 37.622 -49.838 1.00 20.48 328 LEU A N 1
ATOM 2461 C CA . LEU A 1 328 ? 15.824 36.260 -49.821 1.00 21.60 328 LEU A CA 1
ATOM 2462 C C . LEU A 1 328 ? 15.208 35.898 -51.171 1.00 21.21 328 LEU A C 1
ATOM 2463 O O . LEU A 1 328 ? 15.397 34.791 -51.672 1.00 22.19 328 LEU A O 1
ATOM 2468 N N . LEU A 1 329 ? 14.470 36.834 -51.756 1.00 19.39 329 LEU A N 1
ATOM 2469 C CA . LEU A 1 329 ? 13.931 36.644 -53.096 1.00 20.65 329 LEU A CA 1
ATOM 2470 C C . LEU A 1 329 ? 15.039 36.352 -54.104 1.00 21.99 329 LEU A C 1
ATOM 2471 O O . LEU A 1 329 ? 14.888 35.494 -54.974 1.00 21.65 329 LEU A O 1
ATOM 2476 N N . ASP A 1 330 ? 16.156 37.063 -53.981 1.00 21.76 330 ASP A N 1
ATOM 2477 C CA . ASP A 1 330 ? 17.282 36.861 -54.886 1.00 23.20 330 ASP A CA 1
ATOM 2478 C C . ASP A 1 330 ? 17.904 35.485 -54.688 1.00 20.72 330 ASP A C 1
ATOM 2479 O O . ASP A 1 330 ? 18.511 34.928 -55.601 1.00 19.80 330 ASP A O 1
ATOM 2484 N N . GLU A 1 331 ? 17.777 34.989 -53.499 1.00 20.10 331 GLU A N 1
ATOM 2485 C CA . GLU A 1 331 ? 18.211 33.707 -53.125 1.00 21.20 331 GLU A CA 1
ATOM 2486 C C . GLU A 1 331 ? 17.411 32.623 -53.764 1.00 21.18 331 GLU A C 1
ATOM 2487 O O . GLU A 1 331 ? 17.960 31.632 -54.077 1.00 20.60 331 GLU A O 1
ATOM 2493 N N . VAL A 1 332 ? 16.123 32.818 -53.959 1.00 18.96 332 VAL A N 1
ATOM 2494 C CA . VAL A 1 332 ? 15.341 31.805 -54.587 1.00 25.69 332 VAL A CA 1
ATOM 2495 C C . VAL A 1 332 ? 15.549 31.760 -56.062 1.00 22.26 332 VAL A C 1
ATOM 2496 O O . VAL A 1 332 ? 15.561 30.694 -56.633 1.00 23.96 332 VAL A O 1
ATOM 2500 N N . THR A 1 333 ? 15.772 32.919 -56.644 1.00 21.58 333 THR A N 1
ATOM 2501 C CA . THR A 1 333 ? 16.308 33.050 -57.975 1.00 26.05 333 THR A CA 1
ATOM 2502 C C . THR A 1 333 ? 17.629 32.343 -58.223 1.00 28.69 333 THR A C 1
ATOM 2503 O O . THR A 1 333 ? 17.779 31.722 -59.208 1.00 28.50 333 THR A O 1
ATOM 2507 N N . GLU A 1 334 ? 18.584 32.445 -57.329 1.00 24.73 334 GLU A N 1
ATOM 2508 C CA . GLU A 1 334 ? 19.772 31.677 -57.461 1.00 27.45 334 GLU A CA 1
ATOM 2509 C C . GLU A 1 334 ? 19.505 30.216 -57.349 1.00 25.72 334 GLU A C 1
ATOM 2510 O O . GLU A 1 334 ? 19.987 29.463 -58.107 1.00 31.92 334 GLU A O 1
ATOM 2516 N N . TRP A 1 335 ? 18.740 29.807 -56.380 1.00 24.23 335 TRP A N 1
ATOM 2517 C CA . TRP A 1 335 ? 18.469 28.387 -56.181 1.00 24.20 335 TRP A CA 1
ATOM 2518 C C . TRP A 1 335 ? 17.892 27.749 -57.443 1.00 27.06 335 TRP A C 1
ATOM 2519 O O . TRP A 1 335 ? 18.270 26.642 -57.816 1.00 27.66 335 TRP A O 1
ATOM 2530 N N . VAL A 1 336 ? 16.979 28.458 -58.099 1.00 26.34 336 VAL A N 1
ATOM 2531 C CA . VAL A 1 336 ? 16.364 27.969 -59.328 1.00 26.13 336 VAL A CA 1
ATOM 2532 C C . VAL A 1 336 ? 17.382 27.794 -60.449 1.00 28.75 336 VAL A C 1
ATOM 2533 O O . VAL A 1 336 ? 17.404 26.764 -61.122 1.00 29.75 336 VAL A O 1
ATOM 2537 N N . LYS A 1 337 ? 18.255 28.758 -60.605 1.00 27.03 337 LYS A N 1
ATOM 2538 C CA . LYS A 1 337 ? 19.242 28.716 -61.630 1.00 28.04 337 LYS A CA 1
ATOM 2539 C C . LYS A 1 337 ? 20.258 27.665 -61.416 1.00 26.90 337 LYS A C 1
ATOM 2540 O O . LYS A 1 337 ? 20.739 27.086 -62.333 1.00 32.20 337 LYS A O 1
ATOM 2546 N N . ALA A 1 338 ? 20.589 27.437 -60.178 1.00 25.69 338 ALA A N 1
ATOM 2547 C CA . ALA A 1 338 ? 21.500 26.394 -59.831 1.00 34.44 338 ALA A CA 1
ATOM 2548 C C . ALA A 1 338 ? 20.864 25.006 -59.868 1.00 34.89 338 ALA A C 1
ATOM 2549 O O . ALA A 1 338 ? 21.528 24.022 -59.869 1.00 34.04 338 ALA A O 1
ATOM 2551 N N . SER A 1 339 ? 19.558 24.955 -59.913 1.00 33.53 339 SER A N 1
ATOM 2552 C CA . SER A 1 339 ? 18.812 23.767 -59.642 1.00 32.00 339 SER A CA 1
ATOM 2553 C C . SER A 1 339 ? 18.101 23.191 -60.819 1.00 36.10 339 SER A C 1
ATOM 2554 O O . SER A 1 339 ? 17.437 22.224 -60.685 1.00 37.79 339 SER A O 1
ATOM 2557 N N . VAL A 1 340 ? 18.198 23.786 -61.984 1.00 37.61 340 VAL A N 1
ATOM 2558 C CA . VAL A 1 340 ? 17.551 23.174 -63.131 1.00 38.18 340 VAL A CA 1
ATOM 2559 C C . VAL A 1 340 ? 18.575 22.551 -64.014 1.00 38.64 340 VAL A C 1
ATOM 2560 O O . VAL A 1 340 ? 19.713 22.990 -64.028 1.00 43.48 340 VAL A O 1
ATOM 2564 N N . THR A 1 341 ? 18.150 21.521 -64.744 1.00 40.54 341 THR A N 1
ATOM 2565 C CA . THR A 1 341 ? 19.016 20.725 -65.614 1.00 40.59 341 THR A CA 1
ATOM 2566 C C . THR A 1 341 ? 19.509 21.491 -66.795 1.00 35.57 341 THR A C 1
ATOM 2567 O O . THR A 1 341 ? 18.743 22.031 -67.511 1.00 36.73 341 THR A O 1
ATOM 2571 N N . PRO A 1 342 ? 20.799 21.497 -67.002 1.00 34.84 342 PRO A N 1
ATOM 2572 C CA . PRO A 1 342 ? 21.384 22.224 -68.117 1.00 33.70 342 PRO A CA 1
ATOM 2573 C C . PRO A 1 342 ? 20.756 21.892 -69.454 1.00 33.25 342 PRO A C 1
ATOM 2574 O O . PRO A 1 342 ? 20.552 20.744 -69.776 1.00 33.64 342 PRO A O 1
ATOM 2578 N N . ALA B 1 12 ? -18.371 22.914 17.913 1.00 32.15 12 ALA B N 1
ATOM 2579 C CA . ALA B 1 12 ? -17.380 23.805 17.308 1.00 33.55 12 ALA B CA 1
ATOM 2580 C C . ALA B 1 12 ? -17.473 25.221 17.875 1.00 27.18 12 ALA B C 1
ATOM 2581 O O . ALA B 1 12 ? -18.542 25.842 17.842 1.00 21.02 12 ALA B O 1
ATOM 2583 N N . PRO B 1 13 ? -16.343 25.735 18.389 1.00 23.11 13 PRO B N 1
ATOM 2584 C CA . PRO B 1 13 ? -16.276 27.049 19.033 1.00 22.75 13 PRO B CA 1
ATOM 2585 C C . PRO B 1 13 ? -16.356 28.163 18.006 1.00 20.30 13 PRO B C 1
ATOM 2586 O O . PRO B 1 13 ? -15.865 27.997 16.890 1.00 16.48 13 PRO B O 1
ATOM 2590 N N . PRO B 1 14 ? -16.973 29.291 18.379 1.00 20.54 14 PRO B N 1
ATOM 2591 C CA . PRO B 1 14 ? -16.989 30.463 17.503 1.00 18.18 14 PRO B CA 1
ATOM 2592 C C . PRO B 1 14 ? -15.572 30.995 17.393 1.00 20.25 14 PRO B C 1
ATOM 2593 O O . PRO B 1 14 ? -15.023 31.401 18.415 1.00 22.34 14 PRO B O 1
ATOM 2597 N N . VAL B 1 15 ? -14.975 30.977 16.204 1.00 17.80 15 VAL B N 1
ATOM 2598 C CA . VAL B 1 15 ? -13.610 31.480 16.062 1.00 19.76 15 VAL B CA 1
ATOM 2599 C C . VAL B 1 15 ? -13.478 32.520 14.965 1.00 16.85 15 VAL B C 1
ATOM 2600 O O . VAL B 1 15 ? -14.437 32.836 14.258 1.00 15.16 15 VAL B O 1
ATOM 2604 N N . ALA B 1 16 ? -12.270 33.053 14.846 1.00 16.61 16 ALA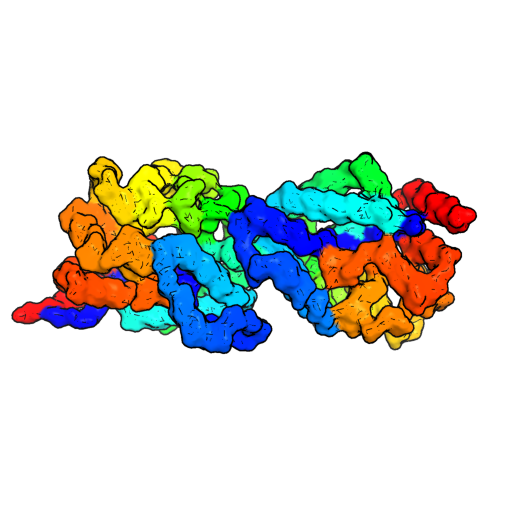 B N 1
ATOM 2605 C CA . ALA B 1 16 ? -11.891 33.839 13.689 1.00 15.41 16 ALA B CA 1
ATOM 2606 C C . ALA B 1 16 ? -10.720 33.123 13.032 1.00 15.18 16 ALA B C 1
ATOM 2607 O O . ALA B 1 16 ? -9.830 32.623 13.716 1.00 17.30 16 ALA B O 1
ATOM 2609 N N . GLU B 1 17 ? -10.736 33.038 11.708 1.00 14.11 17 GLU B N 1
ATOM 2610 C CA . GLU B 1 17 ? -9.602 32.488 10.982 1.00 15.26 17 GLU B CA 1
ATOM 2611 C C . GLU B 1 17 ? -8.787 33.640 10.387 1.00 14.60 17 GLU B C 1
ATOM 2612 O O . GLU B 1 17 ? -9.291 34.425 9.583 1.00 14.02 17 GLU B O 1
ATOM 2618 N N . LEU B 1 18 ? -7.531 33.747 10.804 1.00 14.32 18 LEU B N 1
ATOM 2619 C CA . LEU B 1 18 ? -6.678 34.857 10.398 1.00 13.32 18 LEU B CA 1
ATOM 2620 C C . LEU B 1 18 ? -5.556 34.397 9.473 1.00 14.83 18 LEU B C 1
ATOM 2621 O O . LEU B 1 18 ? -4.818 35.215 8.922 1.00 14.50 18 LEU B O 1
ATOM 2626 N N . HIS B 1 19 ? -5.427 33.084 9.315 1.00 12.84 19 HIS B N 1
ATOM 2627 C CA . HIS B 1 19 ? -4.399 32.520 8.455 1.00 13.61 19 HIS B CA 1
ATOM 2628 C C . HIS B 1 19 ? -5.038 31.584 7.437 1.00 15.59 19 HIS B C 1
ATOM 2629 O O . HIS B 1 19 ? -5.185 30.385 7.679 1.00 15.77 19 HIS B O 1
ATOM 2636 N N . LEU B 1 20 ? -5.417 32.136 6.292 1.00 13.83 20 LEU B N 1
ATOM 2637 C CA . LEU B 1 20 ? -6.112 31.358 5.288 1.00 13.34 20 LEU B CA 1
ATOM 2638 C C . LEU B 1 20 ? -5.939 31.947 3.899 1.00 12.97 20 LEU B C 1
ATOM 2639 O O . LEU B 1 20 ? -6.330 33.082 3.642 1.00 14.27 20 LEU B O 1
ATOM 2644 N N . HIS B 1 21 ? -5.363 31.160 3.002 1.00 15.21 21 HIS B N 1
ATOM 2645 C CA . HIS B 1 21 ? -5.196 31.574 1.621 1.00 13.46 21 HIS B CA 1
ATOM 2646 C C . HIS B 1 21 ? -6.384 31.066 0.831 1.00 14.54 21 HIS B C 1
ATOM 2647 O O . HIS B 1 21 ? -6.635 29.860 0.784 1.00 17.30 21 HIS B O 1
ATOM 2654 N N . ILE B 1 22 ? -7.122 31.983 0.220 1.00 12.22 22 ILE B N 1
ATOM 2655 C CA . ILE B 1 22 ? -8.316 31.609 -0.518 1.00 13.39 22 ILE B CA 1
ATOM 2656 C C . ILE B 1 22 ? -7.988 30.613 -1.642 1.00 15.62 22 ILE B C 1
ATOM 2657 O O . ILE B 1 22 ? -8.784 29.716 -1.940 1.00 12.12 22 ILE B O 1
ATOM 2662 N N . GLU B 1 23 ? -6.809 30.764 -2.244 1.00 12.74 23 GLU B N 1
ATOM 2663 C CA . GLU B 1 23 ? -6.355 29.849 -3.286 1.00 15.07 23 GLU B CA 1
ATOM 2664 C C . GLU B 1 23 ? -6.090 28.452 -2.731 1.00 14.89 23 GLU B C 1
ATOM 2665 O O . GLU B 1 23 ? -6.094 27.468 -3.475 1.00 14.59 23 GLU B O 1
ATOM 2671 N N . GLY B 1 24 ? -5.855 28.371 -1.425 1.00 13.10 24 GLY B N 1
ATOM 2672 C CA . GLY B 1 24 ? -5.631 27.097 -0.768 1.00 12.79 24 GLY B CA 1
ATOM 2673 C C . GLY B 1 24 ? -6.910 26.427 -0.292 1.00 13.69 24 GLY B C 1
ATOM 2674 O O . GLY B 1 24 ? -6.857 25.407 0.394 1.00 14.86 24 GLY B O 1
ATOM 2675 N N . THR B 1 25 ? -8.059 27.001 -0.640 1.00 11.54 25 THR B N 1
ATOM 2676 C CA . THR B 1 25 ? -9.349 26.404 -0.296 1.00 14.42 25 THR B CA 1
ATOM 2677 C C . THR B 1 25 ? -9.977 25.767 -1.526 1.00 14.91 25 THR B C 1
ATOM 2678 O O . THR B 1 25 ? -11.136 25.353 -1.512 1.00 16.12 25 THR B O 1
ATOM 2682 N N . LEU B 1 26 ? -9.196 25.696 -2.594 1.00 15.60 26 LEU B N 1
ATOM 2683 C CA . LEU B 1 26 ? -9.675 25.190 -3.870 1.00 16.71 26 LEU B CA 1
ATOM 2684 C C . LEU B 1 26 ? -9.693 23.661 -3.869 1.00 17.30 26 LEU B C 1
ATOM 2685 O O . LEU B 1 26 ? -8.647 23.020 -3.963 1.00 16.69 26 LEU B O 1
ATOM 2690 N N . GLN B 1 27 ? -10.886 23.083 -3.755 1.00 17.17 27 GLN B N 1
ATOM 2691 C CA . GLN B 1 27 ? -11.039 21.630 -3.726 1.00 18.32 27 GLN B CA 1
ATOM 2692 C C . GLN B 1 27 ? -10.980 21.033 -5.133 1.00 19.26 27 GLN B C 1
ATOM 2693 O O . GLN B 1 27 ? -11.404 21.669 -6.098 1.00 22.94 27 GLN B O 1
ATOM 2699 N N . PRO B 1 28 ? -10.456 19.803 -5.251 1.00 19.08 28 PRO B N 1
ATOM 2700 C CA . PRO B 1 28 ? -10.393 19.089 -6.533 1.00 24.12 28 PRO B CA 1
ATOM 2701 C C . PRO B 1 28 ? -11.705 19.136 -7.320 1.00 20.76 28 PRO B C 1
ATOM 2702 O O . PRO B 1 28 ? -11.682 19.267 -8.545 1.00 19.34 28 PRO B O 1
ATOM 2706 N N . GLU B 1 29 ? -12.832 19.031 -6.625 1.00 18.77 29 GLU B N 1
ATOM 2707 C CA . GLU B 1 29 ? -14.133 19.110 -7.277 1.00 19.47 29 GLU B CA 1
ATOM 2708 C C . GLU B 1 29 ? -14.316 20.459 -7.973 1.00 21.87 29 GLU B C 1
ATOM 2709 O O . GLU B 1 29 ? -14.752 20.521 -9.124 1.00 21.38 29 GLU B O 1
ATOM 2715 N N . LEU B 1 30 ? -13.977 21.539 -7.276 1.00 18.79 30 LEU B N 1
ATOM 2716 C CA . LEU B 1 30 ? -14.130 22.877 -7.840 1.00 21.04 30 LEU B CA 1
ATOM 2717 C C . LEU B 1 30 ? -13.104 23.136 -8.944 1.00 20.87 30 LEU B C 1
ATOM 2718 O O . LEU B 1 30 ? -13.403 23.782 -9.953 1.00 17.49 30 LEU B O 1
ATOM 2723 N N . ILE B 1 31 ? -11.895 22.622 -8.745 1.00 18.94 31 ILE B N 1
ATOM 2724 C CA . ILE B 1 31 ? -10.841 22.741 -9.743 1.00 18.74 31 ILE B CA 1
ATOM 2725 C C . ILE B 1 31 ? -11.247 22.076 -11.065 1.00 19.53 31 ILE B C 1
ATOM 2726 O O . ILE B 1 31 ? -11.036 22.636 -12.143 1.00 17.28 31 ILE B O 1
ATOM 2731 N N . PHE B 1 32 ? -11.839 20.888 -10.980 1.00 18.08 32 PHE B N 1
ATOM 2732 C CA . PHE B 1 32 ? -12.341 20.210 -12.171 1.00 20.30 32 PHE B CA 1
ATOM 2733 C C . PHE B 1 32 ? -13.511 20.966 -12.799 1.00 18.59 32 PHE B C 1
ATOM 2734 O O . PHE B 1 32 ? -13.608 21.069 -14.020 1.00 16.57 32 PHE B O 1
ATOM 2742 N N . ALA B 1 33 ? -14.392 21.503 -11.962 1.00 17.08 33 ALA B N 1
ATOM 2743 C CA . ALA B 1 33 ? -15.553 22.232 -12.461 1.00 19.41 33 ALA B CA 1
ATOM 2744 C C . ALA B 1 33 ? -15.136 23.502 -13.201 1.00 17.32 33 ALA B C 1
ATOM 2745 O O . ALA B 1 33 ? -15.619 23.778 -14.304 1.00 17.50 33 ALA B O 1
ATOM 2747 N N . LEU B 1 34 ? -14.238 24.268 -12.592 1.00 15.62 34 LEU B N 1
ATOM 2748 C CA . LEU B 1 34 ? -13.750 25.495 -13.207 1.00 18.65 34 LEU B CA 1
ATOM 2749 C C . LEU B 1 34 ? -12.961 25.206 -14.483 1.00 18.09 34 LEU B C 1
ATOM 2750 O O . LEU B 1 34 ? -13.131 25.889 -15.492 1.00 18.55 34 LEU B O 1
ATOM 2755 N N . ALA B 1 35 ? -12.101 24.193 -14.432 1.00 16.62 35 ALA B N 1
ATOM 2756 C CA . ALA B 1 35 ? -11.362 23.759 -15.611 1.00 16.80 35 ALA B CA 1
ATOM 2757 C C . ALA B 1 35 ? -12.321 23.462 -16.763 1.00 19.44 35 ALA B C 1
ATOM 2758 O O . ALA B 1 35 ? -12.119 23.921 -17.887 1.00 19.73 35 ALA B O 1
ATOM 2760 N N . GLU B 1 36 ? -13.370 22.700 -16.472 1.00 19.13 36 GLU B N 1
ATOM 2761 C CA . GLU B 1 36 ? -14.395 22.383 -17.459 1.00 19.38 36 GLU B CA 1
ATOM 2762 C C . GLU B 1 36 ? -15.071 23.648 -17.998 1.00 19.59 36 GLU B C 1
ATOM 2763 O O . GLU B 1 36 ? -15.298 23.778 -19.202 1.00 18.94 36 GLU B O 1
ATOM 2769 N N . ARG B 1 37 ? -15.381 24.586 -17.111 1.00 18.07 37 ARG B N 1
ATOM 2770 C CA . ARG B 1 37 ? -16.094 25.794 -17.513 1.00 17.71 37 ARG B CA 1
ATOM 2771 C C . ARG B 1 37 ? -15.250 26.719 -18.394 1.00 19.29 37 ARG B C 1
ATOM 2772 O O . ARG B 1 37 ? -15.790 27.528 -19.147 1.00 15.88 37 ARG B O 1
ATOM 2780 N N . ASN B 1 38 ? -13.928 26.589 -18.300 1.00 19.10 38 ASN B N 1
ATOM 2781 C CA . ASN B 1 38 ? -13.005 27.485 -18.996 1.00 16.17 38 ASN B CA 1
ATOM 2782 C C . ASN B 1 38 ? -12.312 26.862 -20.208 1.00 18.64 38 ASN B C 1
ATOM 2783 O O . ASN B 1 38 ? -11.446 27.485 -20.828 1.00 15.61 38 ASN B O 1
ATOM 2788 N N . GLY B 1 39 ? -12.691 25.632 -20.541 1.00 18.24 39 GLY B N 1
ATOM 2789 C CA . GLY B 1 39 ? -12.110 24.941 -21.678 1.00 17.86 39 GLY B CA 1
ATOM 2790 C C . GLY B 1 39 ? -10.713 24.402 -21.423 1.00 19.40 39 GLY B C 1
ATOM 2791 O O . GLY B 1 39 ? -9.961 24.131 -22.361 1.00 20.55 39 GLY B O 1
ATOM 2792 N N . ILE B 1 40 ? -10.366 24.238 -20.151 1.00 18.98 40 ILE B N 1
ATOM 2793 C CA . ILE B 1 40 ? -9.048 23.743 -19.774 1.00 20.53 40 ILE B CA 1
ATOM 2794 C C . ILE B 1 40 ? -9.040 22.227 -19.614 1.00 17.87 40 ILE B C 1
ATOM 2795 O O . ILE B 1 40 ? -9.912 21.657 -18.964 1.00 18.11 40 ILE B O 1
ATOM 2800 N N . GLU B 1 41 ? -8.052 21.577 -20.216 1.00 18.42 41 GLU B N 1
ATOM 2801 C CA . GLU B 1 41 ? -7.899 20.138 -20.073 1.00 18.68 41 GLU B CA 1
ATOM 2802 C C . GLU B 1 41 ? -6.820 19.853 -19.033 1.00 19.96 41 GLU B C 1
ATOM 2803 O O . GLU B 1 41 ? -5.630 20.032 -19.288 1.00 15.74 41 GLU B O 1
ATOM 2809 N N . LEU B 1 42 ? -7.253 19.426 -17.852 1.00 22.17 42 LEU B N 1
ATOM 2810 C CA . LEU B 1 42 ? -6.342 19.171 -16.742 1.00 24.78 42 LEU B CA 1
ATOM 2811 C C . LEU B 1 42 ? -5.387 18.021 -17.046 1.00 21.76 42 LEU B C 1
ATOM 2812 O O . LEU B 1 42 ? -5.706 17.145 -17.848 1.00 21.64 42 LEU B O 1
ATOM 2817 N N . PRO B 1 43 ? -4.207 18.031 -16.403 1.00 22.37 43 PRO B N 1
ATOM 2818 C CA . PRO B 1 43 ? -3.160 17.017 -16.569 1.00 23.90 43 PRO B CA 1
ATOM 2819 C C . PRO B 1 43 ? -3.504 15.701 -15.875 1.00 26.78 43 PRO B C 1
ATOM 2820 O O . PRO B 1 43 ? -2.660 14.808 -15.811 1.00 27.82 43 PRO B O 1
ATOM 2824 N N . TYR B 1 44 ? -4.721 15.586 -15.354 1.00 31.25 44 TYR B N 1
ATOM 2825 C CA . TYR B 1 44 ? -5.128 14.387 -14.629 1.00 31.00 44 TYR B CA 1
ATOM 2826 C C . TYR B 1 44 ? -6.280 13.676 -15.321 1.00 35.57 44 TYR B C 1
ATOM 2827 O O . TYR B 1 44 ? -7.192 14.315 -15.849 1.00 33.22 44 TYR B O 1
ATOM 2836 N N . GLU B 1 45 ? -6.228 12.347 -15.307 1.00 40.63 45 GLU B N 1
ATOM 2837 C CA . GLU B 1 45 ? -7.276 11.517 -15.885 1.00 40.86 45 GLU B CA 1
ATOM 2838 C C . GLU B 1 45 ? -8.618 11.871 -15.257 1.00 37.33 45 GLU B C 1
ATOM 2839 O O . GLU B 1 45 ? -9.587 12.183 -15.954 1.00 34.99 45 GLU B O 1
ATOM 2845 N N . ASP B 1 46 ? -8.658 11.820 -13.929 1.00 34.20 46 ASP B N 1
ATOM 2846 C CA . ASP B 1 46 ? -9.865 12.121 -13.167 1.00 37.02 46 ASP B CA 1
ATOM 2847 C C . ASP B 1 46 ? -9.513 12.797 -11.846 1.00 34.98 46 ASP B C 1
ATOM 2848 O O . ASP B 1 46 ? -8.336 12.977 -11.523 1.00 33.76 46 ASP B O 1
ATOM 2853 N N . ILE B 1 47 ? -10.537 13.170 -11.085 1.00 31.44 47 ILE B N 1
ATOM 2854 C CA . ILE B 1 47 ? -10.327 13.819 -9.797 1.00 30.89 47 ILE B CA 1
ATOM 2855 C C . ILE B 1 47 ? -9.652 12.874 -8.804 1.00 32.99 47 ILE B C 1
ATOM 2856 O O . ILE B 1 47 ? -9.036 13.315 -7.834 1.00 29.63 47 ILE B O 1
ATOM 2861 N N . GLU B 1 48 ? -9.750 11.573 -9.063 1.00 35.95 48 GLU B N 1
ATOM 2862 C CA . GLU B 1 48 ? -9.060 10.592 -8.233 1.00 38.59 48 GLU B CA 1
ATOM 2863 C C . GLU B 1 48 ? -7.548 10.751 -8.358 1.00 38.25 48 GLU B C 1
ATOM 2864 O O . GLU B 1 48 ? -6.824 10.707 -7.363 1.00 38.33 48 GLU B O 1
ATOM 2870 N N . GLU B 1 49 ? -7.075 10.934 -9.584 1.00 35.25 49 GLU B N 1
ATOM 2871 C CA . GLU B 1 49 ? -5.646 11.076 -9.823 1.00 36.07 49 GLU B CA 1
ATOM 2872 C C . GLU B 1 49 ? -5.105 12.367 -9.205 1.00 35.63 49 GLU B C 1
ATOM 2873 O O . GLU B 1 49 ? -4.026 12.375 -8.608 1.00 36.99 49 GLU B O 1
ATOM 2879 N N . LEU B 1 50 ? -5.854 13.456 -9.342 1.00 31.64 50 LEU B N 1
ATOM 2880 C CA . LEU B 1 50 ? -5.456 14.720 -8.730 1.00 35.61 50 LEU B CA 1
ATOM 2881 C C . LEU B 1 50 ? -5.283 14.556 -7.224 1.00 33.52 50 LEU B C 1
ATOM 2882 O O . LEU B 1 50 ? -4.320 15.056 -6.641 1.00 31.66 50 LEU B O 1
ATOM 2887 N N . ARG B 1 51 ? -6.216 13.842 -6.603 1.00 37.27 51 ARG B N 1
ATOM 2888 C CA . ARG B 1 51 ? -6.227 13.700 -5.151 1.00 38.54 51 ARG B CA 1
ATOM 2889 C C . ARG B 1 51 ? -5.005 12.968 -4.607 1.00 32.69 51 ARG B C 1
ATOM 2890 O O . ARG B 1 51 ? -4.674 13.113 -3.436 1.00 35.97 51 ARG B O 1
ATOM 2898 N N . GLU B 1 52 ? -4.332 12.189 -5.448 1.00 33.17 52 GLU B N 1
ATOM 2899 C CA . GLU B 1 52 ? -3.144 11.467 -4.991 1.00 40.03 52 GLU B CA 1
ATOM 2900 C C . GLU B 1 52 ? -1.844 12.207 -5.292 1.00 35.34 52 GLU B C 1
ATOM 2901 O O . GLU B 1 52 ? -0.760 11.622 -5.274 1.00 29.22 52 GLU B O 1
ATOM 2907 N N . LYS B 1 53 ? -1.962 13.502 -5.561 1.00 38.02 53 LYS B N 1
ATOM 2908 C CA . LYS B 1 53 ? -0.791 14.353 -5.756 1.00 38.57 53 LYS B CA 1
ATOM 2909 C C . LYS B 1 53 ? -0.555 15.224 -4.524 1.00 31.65 53 LYS B C 1
ATOM 2910 O O . LYS B 1 53 ? 0.242 16.159 -4.560 1.00 29.72 53 LYS B O 1
ATOM 2916 N N . TYR B 1 54 ? -1.249 14.903 -3.436 1.00 33.26 54 TYR B N 1
ATOM 2917 C CA . TYR B 1 54 ? -1.243 15.743 -2.240 1.00 34.31 54 TYR B CA 1
ATOM 2918 C C . TYR B 1 54 ? -0.337 15.222 -1.131 1.00 32.08 54 TYR B C 1
ATOM 2919 O O . TYR B 1 54 ? -0.581 15.469 0.046 1.00 30.31 54 TYR B O 1
ATOM 2928 N N . GLU B 1 55 ? 0.718 14.519 -1.520 1.00 31.34 55 GLU B N 1
ATOM 2929 C CA . GLU B 1 55 ? 1.667 13.953 -0.575 1.00 32.56 55 GLU B CA 1
ATOM 2930 C C . GLU B 1 55 ? 2.959 14.772 -0.584 1.00 30.72 55 GLU B C 1
ATOM 2931 O O . GLU B 1 55 ? 3.872 14.493 -1.360 1.00 32.37 55 GLU B O 1
ATOM 2937 N N . PHE B 1 56 ? 3.035 15.779 0.283 1.00 27.42 56 PHE B N 1
ATOM 2938 C CA . PHE B 1 56 ? 4.117 16.766 0.223 1.00 24.81 56 PHE B CA 1
ATOM 2939 C C . PHE B 1 56 ? 5.371 16.404 1.017 1.00 20.31 56 PHE B C 1
ATOM 2940 O O . PHE B 1 56 ? 5.323 15.624 1.962 1.00 20.23 56 PHE B O 1
ATOM 2948 N N . THR B 1 57 ? 6.491 16.997 0.614 1.00 23.12 57 THR B N 1
ATOM 2949 C CA . THR B 1 57 ? 7.792 16.741 1.222 1.00 22.48 57 THR B CA 1
ATOM 2950 C C . THR B 1 57 ? 8.252 17.956 2.006 1.00 22.71 57 THR B C 1
ATOM 2951 O O . THR B 1 57 ? 8.874 17.844 3.061 1.00 23.80 57 THR B O 1
ATOM 2955 N N . ASP B 1 58 ? 7.949 19.125 1.461 1.00 23.64 58 ASP B N 1
ATOM 2956 C CA . ASP B 1 58 ? 8.332 20.386 2.069 1.00 21.10 58 ASP B CA 1
ATOM 2957 C C . ASP B 1 58 ? 7.415 21.478 1.537 1.00 22.41 58 ASP B C 1
ATOM 2958 O O . ASP B 1 58 ? 6.511 21.206 0.745 1.00 22.15 58 ASP B O 1
ATOM 2963 N N . LEU B 1 59 ? 7.657 22.711 1.966 1.00 24.93 59 LEU B N 1
ATOM 2964 C CA . LEU B 1 59 ? 6.862 23.849 1.523 1.00 20.06 59 LEU B CA 1
ATOM 2965 C C . LEU B 1 59 ? 6.766 23.919 0.003 1.00 19.28 59 LEU B C 1
ATOM 2966 O O . LEU B 1 59 ? 5.680 24.095 -0.547 1.00 19.65 59 LEU B O 1
ATOM 2971 N N . GLN B 1 60 ? 7.904 23.778 -0.671 1.00 19.30 60 GLN B N 1
ATOM 2972 C CA . GLN B 1 60 ? 7.967 24.015 -2.113 1.00 20.01 60 GLN B CA 1
ATOM 2973 C C . GLN B 1 60 ? 7.154 23.013 -2.925 1.00 18.69 60 GLN B C 1
ATOM 2974 O O . GLN B 1 60 ? 6.464 23.388 -3.868 1.00 19.88 60 GLN B O 1
ATOM 2980 N N . SER B 1 61 ? 7.246 21.739 -2.564 1.00 19.26 61 SER B N 1
ATOM 2981 C CA . SER B 1 61 ? 6.508 20.700 -3.267 1.00 19.90 61 SER B CA 1
ATOM 2982 C C . SER B 1 61 ? 5.013 21.026 -3.293 1.00 22.23 61 SER B C 1
ATOM 2983 O O . SER B 1 61 ? 4.333 20.761 -4.287 1.00 20.71 61 SER B O 1
ATOM 2986 N N . PHE B 1 62 ? 4.512 21.598 -2.196 1.00 20.29 62 PHE B N 1
ATOM 2987 C CA . PHE B 1 62 ? 3.115 22.031 -2.102 1.00 20.92 62 PHE B CA 1
ATOM 2988 C C . PHE B 1 62 ? 2.840 23.215 -3.026 1.00 19.62 62 PHE B C 1
ATOM 2989 O O . PHE B 1 62 ? 1.887 23.202 -3.808 1.00 18.66 62 PHE B O 1
ATOM 2997 N N . LEU B 1 63 ? 3.688 24.233 -2.938 1.00 18.59 63 LEU B N 1
ATOM 2998 C CA . LEU B 1 63 ? 3.578 25.398 -3.806 1.00 19.63 63 LEU B CA 1
ATOM 2999 C C . LEU B 1 63 ? 3.502 24.994 -5.276 1.00 17.14 63 LEU B C 1
ATOM 3000 O O . LEU B 1 63 ? 2.779 25.603 -6.059 1.00 17.11 63 LEU B O 1
ATOM 3005 N N . ASP B 1 64 ? 4.246 23.962 -5.650 1.00 15.88 64 ASP B N 1
ATOM 3006 C CA . ASP B 1 64 ? 4.252 23.519 -7.036 1.00 17.77 64 ASP B CA 1
ATOM 3007 C C . ASP B 1 64 ? 2.839 23.167 -7.503 1.00 19.11 64 ASP B C 1
ATOM 3008 O O . ASP B 1 64 ? 2.405 23.607 -8.566 1.00 17.33 64 ASP B O 1
ATOM 3013 N N . LEU B 1 65 ? 2.123 22.389 -6.695 1.00 18.56 65 LEU B N 1
ATOM 3014 C CA . LEU B 1 65 ? 0.746 22.005 -6.997 1.00 18.13 65 LEU B CA 1
ATOM 3015 C C . LEU B 1 65 ? -0.224 23.158 -6.721 1.00 19.82 65 LEU B C 1
ATOM 3016 O O . LEU B 1 65 ? -1.230 23.331 -7.414 1.00 19.20 65 LEU B O 1
ATOM 3021 N N . TYR B 1 66 ? 0.096 23.937 -5.695 1.00 17.82 66 TYR B N 1
ATOM 3022 C CA . TYR B 1 66 ? -0.705 25.084 -5.284 1.00 16.80 66 TYR B CA 1
ATOM 3023 C C . TYR B 1 66 ? -0.850 26.102 -6.417 1.00 17.61 66 TYR B C 1
ATOM 3024 O O . TYR B 1 66 ? -1.958 26.545 -6.715 1.00 18.94 66 TYR B O 1
ATOM 3033 N N . TYR B 1 67 ? 0.262 26.464 -7.055 1.00 17.28 67 TYR B N 1
ATOM 3034 C CA . TYR B 1 67 ? 0.227 27.441 -8.140 1.00 17.00 67 TYR B CA 1
ATOM 3035 C C . TYR B 1 67 ? -0.345 26.837 -9.423 1.00 20.61 67 TYR B C 1
ATOM 3036 O O . TYR B 1 67 ? -0.891 27.548 -10.269 1.00 20.24 67 TYR B O 1
ATOM 3045 N N . ALA B 1 68 ? -0.224 25.521 -9.557 1.00 16.39 68 ALA B N 1
ATOM 3046 C CA . ALA B 1 68 ? -0.725 24.822 -10.733 1.00 16.77 68 ALA B CA 1
ATOM 3047 C C . ALA B 1 68 ? -2.253 24.741 -10.742 1.00 18.89 68 ALA B C 1
ATOM 3048 O O . ALA B 1 68 ? -2.886 24.917 -11.783 1.00 16.93 68 ALA B O 1
ATOM 3050 N N . ASN B 1 69 ? -2.842 24.466 -9.581 1.00 17.35 69 ASN B N 1
ATOM 3051 C CA . ASN B 1 69 ? -4.293 24.381 -9.468 1.00 18.76 69 ASN B CA 1
ATOM 3052 C C . ASN B 1 69 ? -4.973 25.740 -9.651 1.00 20.50 69 ASN B C 1
ATOM 3053 O O . ASN B 1 69 ? -6.074 25.829 -10.193 1.00 21.03 69 ASN B O 1
ATOM 3058 N N . MET B 1 70 ? -4.299 26.793 -9.200 1.00 21.09 70 MET B N 1
ATOM 3059 C CA . MET B 1 70 ? -4.752 28.171 -9.382 1.00 22.12 70 MET B CA 1
ATOM 3060 C C . MET B 1 70 ? -5.137 28.505 -10.816 1.00 19.98 70 MET B C 1
ATOM 3061 O O . MET B 1 70 ? -5.931 29.417 -11.057 1.00 17.01 70 MET B O 1
ATOM 3066 N N . ALA B 1 71 ? -4.532 27.799 -11.766 1.00 20.62 71 ALA B N 1
ATOM 3067 C CA . ALA B 1 71 ? -4.585 28.202 -13.167 1.00 19.22 71 ALA B CA 1
ATOM 3068 C C . ALA B 1 71 ? -5.955 28.021 -13.817 1.00 17.17 71 ALA B C 1
ATOM 3069 O O . ALA B 1 71 ? -6.145 28.387 -14.974 1.00 18.64 71 ALA B O 1
ATOM 3071 N N . VAL B 1 72 ? -6.906 27.461 -13.075 1.00 16.65 72 VAL B N 1
ATOM 3072 C CA . VAL B 1 72 ? -8.276 27.349 -13.564 1.00 15.17 72 VAL B CA 1
ATOM 3073 C C . VAL B 1 72 ? -9.040 28.651 -13.313 1.00 16.30 72 VAL B C 1
ATOM 3074 O O . VAL B 1 72 ? -10.166 28.822 -13.775 1.00 18.46 72 VAL B O 1
ATOM 3078 N N . LEU B 1 73 ? -8.416 29.569 -12.580 1.00 16.83 73 LEU B N 1
ATOM 3079 C CA . LEU B 1 73 ? -9.042 30.844 -12.244 1.00 15.30 73 LEU B CA 1
ATOM 3080 C C . LEU B 1 73 ? -8.818 31.883 -13.345 1.00 15.60 73 LEU B C 1
ATOM 3081 O O . LEU B 1 73 ? -7.703 32.363 -13.538 1.00 18.82 73 LEU B O 1
ATOM 3086 N N . GLN B 1 74 ? -9.882 32.225 -14.067 1.00 15.32 74 GLN B N 1
ATOM 3087 C CA . GLN B 1 74 ? -9.788 33.197 -15.157 1.00 17.88 74 GLN 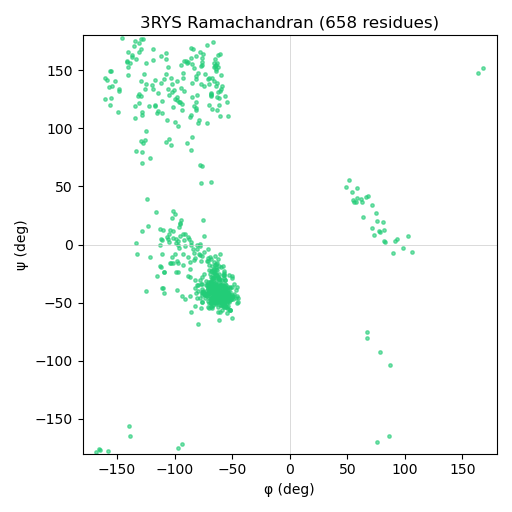B CA 1
ATOM 3088 C C . GLN B 1 74 ? -10.756 34.367 -15.007 1.00 14.83 74 GLN B C 1
ATOM 3089 O O . GLN B 1 74 ? -10.406 35.511 -15.297 1.00 12.82 74 GLN B O 1
ATOM 3095 N N . THR B 1 75 ? -11.974 34.073 -14.566 1.00 13.47 75 THR B N 1
ATOM 3096 C CA . THR B 1 75 ? -13.023 35.081 -14.519 1.00 14.82 75 THR B CA 1
ATOM 3097 C C . THR B 1 75 ? -13.349 35.535 -13.108 1.00 15.92 75 THR B C 1
ATOM 3098 O O . THR B 1 75 ? -13.062 34.851 -12.130 1.00 16.16 75 THR B O 1
ATOM 3102 N N . GLU B 1 76 ? -13.957 36.710 -13.031 1.00 17.10 76 GLU B N 1
ATOM 3103 C CA . GLU B 1 76 ? -14.481 37.260 -11.794 1.00 17.86 76 GLU B CA 1
ATOM 3104 C C . GLU B 1 76 ? -15.371 36.229 -11.091 1.00 15.49 76 GLU B C 1
ATOM 3105 O O . GLU B 1 76 ? -15.243 35.991 -9.889 1.00 14.85 76 GLU B O 1
ATOM 3111 N N . GLN B 1 77 ? -16.260 35.605 -11.857 1.00 15.10 77 GLN B N 1
ATOM 3112 C CA . GLN B 1 77 ? -17.154 34.584 -11.323 1.00 14.31 77 GLN B CA 1
ATOM 3113 C C . GLN B 1 77 ? -16.377 33.398 -10.759 1.00 14.58 77 GLN B C 1
ATOM 3114 O O . GLN B 1 77 ? -16.838 32.726 -9.837 1.00 14.57 77 GLN B O 1
ATOM 3120 N N . ASP B 1 78 ? -15.206 33.133 -11.331 1.00 13.69 78 ASP B N 1
ATOM 3121 C CA . ASP B 1 78 ? -14.350 32.055 -10.849 1.00 15.97 78 ASP B CA 1
ATOM 3122 C C . ASP B 1 78 ? -13.869 32.341 -9.429 1.00 15.57 78 ASP B C 1
ATOM 3123 O O . ASP B 1 78 ? -13.945 31.480 -8.549 1.00 13.59 78 ASP B O 1
ATOM 3128 N N . PHE B 1 79 ? -13.386 33.560 -9.212 1.00 14.37 79 PHE B N 1
ATOM 3129 C CA . PHE B 1 79 ? -12.913 33.979 -7.901 1.00 13.49 79 PHE B CA 1
ATOM 3130 C C . PHE B 1 79 ? -14.047 34.045 -6.878 1.00 13.83 79 PHE B C 1
ATOM 3131 O O . PHE B 1 79 ? -13.868 33.666 -5.721 1.00 13.14 79 PHE B O 1
ATOM 3139 N N . THR B 1 80 ? -15.213 34.517 -7.311 1.00 14.46 80 THR B N 1
ATOM 3140 C CA . THR B 1 80 ? -16.391 34.562 -6.446 1.00 14.51 80 THR B CA 1
ATOM 3141 C C . THR B 1 80 ? -16.795 33.160 -5.991 1.00 14.22 80 THR B C 1
ATOM 3142 O O . THR B 1 80 ? -17.090 32.938 -4.816 1.00 13.68 80 THR B O 1
ATOM 3146 N N . ASP B 1 81 ? -16.810 32.220 -6.930 1.00 11.68 81 ASP B N 1
ATOM 3147 C CA . ASP B 1 81 ? -17.141 30.835 -6.618 1.00 13.30 81 ASP B CA 1
ATOM 3148 C C . ASP B 1 81 ? -16.141 30.225 -5.645 1.00 12.23 81 ASP B C 1
ATOM 3149 O O . ASP B 1 81 ? -16.518 29.493 -4.727 1.00 11.12 81 ASP B O 1
ATOM 3154 N N . MET B 1 82 ? -14.864 30.516 -5.852 1.00 11.18 82 MET B N 1
ATOM 3155 C CA . MET B 1 82 ? -13.841 30.003 -4.957 1.00 14.02 82 MET B CA 1
ATOM 3156 C C . MET B 1 82 ? -14.081 30.518 -3.541 1.00 15.25 82 MET B C 1
ATOM 3157 O O . MET B 1 82 ? -14.147 29.742 -2.584 1.00 11.69 82 MET B O 1
ATOM 3162 N N . THR B 1 83 ? -14.225 31.836 -3.429 1.00 14.19 83 THR B N 1
ATOM 3163 C CA . THR B 1 83 ? -14.407 32.494 -2.144 1.00 15.93 83 THR B CA 1
ATOM 3164 C C . THR B 1 83 ? -15.674 32.033 -1.436 1.00 15.23 83 THR B C 1
ATOM 3165 O O . THR B 1 83 ? -15.650 31.715 -0.244 1.00 14.78 83 THR B O 1
ATOM 3169 N N . ARG B 1 84 ? -16.779 32.009 -2.172 1.00 12.50 84 ARG B N 1
ATOM 3170 C CA . ARG B 1 84 ? -18.050 31.569 -1.613 1.00 14.80 84 ARG B CA 1
ATOM 3171 C C . ARG B 1 84 ? -17.968 30.144 -1.086 1.00 14.67 84 ARG B C 1
ATOM 3172 O O . ARG B 1 84 ? -18.460 29.852 0.006 1.00 14.79 84 ARG B O 1
ATOM 3180 N N . ALA B 1 85 ? -17.337 29.264 -1.859 1.00 12.81 85 ALA B N 1
ATOM 3181 C CA . ALA B 1 85 ? -17.170 27.874 -1.445 1.00 12.32 85 ALA B CA 1
ATOM 3182 C C . ALA B 1 85 ? -16.548 27.796 -0.055 1.00 12.73 85 ALA B C 1
ATOM 3183 O O . ALA B 1 85 ? -17.054 27.096 0.818 1.00 13.95 85 ALA B O 1
ATOM 3185 N N . TYR B 1 86 ? -15.456 28.527 0.147 1.00 12.12 86 TYR B N 1
ATOM 3186 C CA . TYR B 1 86 ? -14.804 28.565 1.448 1.00 14.18 86 TYR B CA 1
ATOM 3187 C C . TYR B 1 86 ? -15.724 29.135 2.520 1.00 16.77 86 TYR B C 1
ATOM 3188 O O . TYR B 1 86 ? -15.938 28.511 3.563 1.00 15.72 86 TYR B O 1
ATOM 3197 N N . LEU B 1 87 ? -16.251 30.330 2.258 1.00 14.75 87 LEU B N 1
ATOM 3198 C CA . LEU B 1 87 ? -17.108 31.030 3.212 1.00 15.67 87 LEU B CA 1
ATOM 3199 C C . LEU B 1 87 ? -18.237 30.149 3.747 1.00 15.68 87 LEU B C 1
ATOM 3200 O O . LEU B 1 87 ? -18.598 30.245 4.914 1.00 16.76 87 LEU B O 1
ATOM 3205 N N . GLU B 1 88 ? -18.789 29.294 2.892 1.00 15.28 88 GLU B N 1
ATOM 3206 C CA . GLU B 1 88 ? -19.866 28.399 3.299 1.00 15.29 88 GLU B CA 1
ATOM 3207 C C . GLU B 1 88 ? -19.351 27.267 4.182 1.00 17.75 88 GLU B C 1
ATOM 3208 O O . GLU B 1 88 ? -19.966 26.932 5.195 1.00 19.39 88 GLU B O 1
ATOM 3214 N N . ARG B 1 89 ? -18.222 26.679 3.795 1.00 16.87 89 ARG B N 1
ATOM 3215 C CA . ARG B 1 89 ? -17.619 25.602 4.572 1.00 15.48 89 ARG B CA 1
ATOM 3216 C C . ARG B 1 89 ? -17.105 26.133 5.905 1.00 16.73 89 ARG B C 1
ATOM 3217 O O . ARG B 1 89 ? -17.226 25.473 6.936 1.00 19.57 89 ARG B O 1
ATOM 3225 N N . ALA B 1 90 ? -16.540 27.334 5.881 1.00 16.00 90 ALA B N 1
ATOM 3226 C CA . ALA B 1 90 ? -16.010 27.950 7.092 1.00 18.41 90 ALA B CA 1
ATOM 3227 C C . ALA B 1 90 ? -17.120 28.218 8.105 1.00 16.99 90 ALA B C 1
ATOM 3228 O O . ALA B 1 90 ? -17.001 27.856 9.277 1.00 15.81 90 ALA B O 1
ATOM 3230 N N . ALA B 1 91 ? -18.193 28.859 7.649 1.00 15.34 91 ALA B N 1
ATOM 3231 C CA . ALA B 1 91 ? -19.345 29.139 8.499 1.00 15.03 91 ALA B CA 1
ATOM 3232 C C . ALA B 1 91 ? -19.853 27.863 9.171 1.00 17.18 91 ALA B C 1
ATOM 3233 O O . ALA B 1 91 ? -20.178 27.862 10.359 1.00 14.25 91 ALA B O 1
ATOM 3235 N N . ALA B 1 92 ? -19.908 26.780 8.398 1.00 15.84 92 ALA B N 1
ATOM 3236 C CA . ALA B 1 92 ? -20.358 25.485 8.895 1.00 13.50 92 ALA B CA 1
ATOM 3237 C C . ALA B 1 92 ? -19.431 24.947 9.977 1.00 15.09 92 ALA B C 1
ATOM 3238 O O . ALA B 1 92 ? -19.846 24.158 10.824 1.00 13.16 92 ALA B O 1
ATOM 3240 N N . GLY B 1 93 ? -18.172 25.373 9.935 1.00 18.59 93 GLY B N 1
ATOM 3241 C CA . GLY B 1 93 ? -17.173 24.935 10.893 1.00 14.97 93 GLY B CA 1
ATOM 3242 C C . GLY B 1 93 ? -17.065 25.852 12.098 1.00 18.08 93 GLY B C 1
ATOM 3243 O O . GLY B 1 93 ? -16.201 25.661 12.961 1.00 18.97 93 GLY B O 1
ATOM 3244 N N . GLY B 1 94 ? -17.936 26.855 12.159 1.00 15.55 94 GLY B N 1
ATOM 3245 C CA . GLY B 1 94 ? -17.993 27.728 13.316 1.00 12.54 94 GLY B CA 1
ATOM 3246 C C . GLY B 1 94 ? -17.254 29.042 13.159 1.00 16.52 94 GLY B C 1
ATOM 3247 O O . GLY B 1 94 ? -17.284 29.877 14.062 1.00 17.82 94 GLY B O 1
ATOM 3248 N N . VAL B 1 95 ? -16.586 29.229 12.023 1.00 13.83 95 VAL B N 1
ATOM 3249 C CA . VAL B 1 95 ? -15.899 30.488 11.750 1.00 15.67 95 VAL B CA 1
ATOM 3250 C C . VAL B 1 95 ? -16.890 31.651 11.679 1.00 15.17 95 VAL B C 1
ATOM 3251 O O . VAL B 1 95 ? -17.863 31.604 10.930 1.00 16.27 95 VAL B O 1
ATOM 3255 N N . ARG B 1 96 ? -16.629 32.696 12.455 1.00 13.63 96 ARG B N 1
ATOM 3256 C CA . ARG B 1 96 ? -17.543 33.823 12.552 1.00 16.17 96 ARG B CA 1
ATOM 3257 C C . ARG B 1 96 ? -16.933 35.068 11.928 1.00 17.17 96 ARG B C 1
ATOM 3258 O O . ARG B 1 96 ? -17.632 36.031 11.599 1.00 17.30 96 ARG B O 1
ATOM 3266 N N . HIS B 1 97 ? -15.615 35.041 11.783 1.00 15.75 97 HIS B N 1
ATOM 3267 C CA . HIS B 1 97 ? -14.873 36.149 11.201 1.00 16.09 97 HIS B CA 1
ATOM 3268 C C . HIS B 1 97 ? -13.668 35.587 10.466 1.00 14.44 97 HIS B C 1
ATOM 3269 O O . HIS B 1 97 ? -12.940 34.750 10.996 1.00 10.92 97 HIS B O 1
ATOM 3276 N N . ALA B 1 98 ? -13.469 36.037 9.235 1.00 14.14 98 ALA B N 1
ATOM 3277 C CA . ALA B 1 98 ? -12.399 35.502 8.416 1.00 12.73 98 ALA B CA 1
ATOM 3278 C C . ALA B 1 98 ? -11.597 36.622 7.776 1.00 13.87 98 ALA B C 1
ATOM 3279 O O . ALA B 1 98 ? -12.155 37.531 7.155 1.00 14.57 98 ALA B O 1
ATOM 3281 N N . GLU B 1 99 ? -10.284 36.563 7.953 1.00 12.39 99 GLU B N 1
ATOM 3282 C CA . GLU B 1 99 ? -9.383 37.489 7.286 1.00 15.04 99 GLU B CA 1
ATOM 3283 C C . GLU B 1 99 ? -8.580 36.697 6.257 1.00 15.63 99 GLU B C 1
ATOM 3284 O O . GLU B 1 99 ? -7.780 35.823 6.606 1.00 13.93 99 GLU B O 1
ATOM 3290 N N . ILE B 1 100 ? -8.821 37.003 4.986 1.00 13.90 100 ILE B N 1
ATOM 3291 C CA . ILE B 1 100 ? -8.428 36.133 3.887 1.00 11.98 100 ILE B CA 1
ATOM 3292 C C . ILE B 1 100 ? -7.309 36.706 3.028 1.00 12.89 100 ILE B C 1
ATOM 3293 O O . ILE B 1 100 ? -7.441 37.798 2.478 1.00 14.14 100 ILE B O 1
ATOM 3298 N N . MET B 1 101 ? -6.213 35.964 2.899 1.00 14.13 101 MET B N 1
ATOM 3299 C CA . MET B 1 101 ? -5.153 36.355 1.974 1.00 14.52 101 MET B CA 1
ATOM 3300 C C . MET B 1 101 ? -5.478 35.891 0.562 1.00 14.91 101 MET B C 1
ATOM 3301 O O . MET B 1 101 ? -6.186 34.904 0.365 1.00 14.80 101 MET B O 1
ATOM 3306 N N . MET B 1 102 ? -4.959 36.618 -0.420 1.00 15.89 102 MET B N 1
ATOM 3307 C CA . MET B 1 102 ? -4.938 36.140 -1.795 1.00 14.75 102 MET B CA 1
ATOM 3308 C C . MET B 1 102 ? -3.607 36.563 -2.398 1.00 15.35 102 MET B C 1
ATOM 3309 O O . MET B 1 102 ? -2.969 37.503 -1.911 1.00 13.53 102 MET B O 1
ATOM 3314 N N . ASP B 1 103 ? -3.174 35.862 -3.439 1.00 14.43 103 ASP B N 1
ATOM 3315 C CA . ASP B 1 103 ? -1.903 36.178 -4.083 1.00 15.57 103 ASP B CA 1
ATOM 3316 C C . ASP B 1 103 ? -2.137 36.824 -5.453 1.00 14.01 103 ASP B C 1
ATOM 3317 O O . ASP B 1 103 ? -2.194 36.134 -6.470 1.00 13.17 103 ASP B O 1
ATOM 3322 N N . PRO B 1 104 ? -2.273 38.161 -5.478 1.00 16.69 104 PRO B N 1
ATOM 3323 C CA . PRO B 1 104 ? -2.585 38.903 -6.709 1.00 14.08 104 PRO B CA 1
ATOM 3324 C C . PRO B 1 104 ? -1.584 38.632 -7.823 1.00 12.53 104 PRO B C 1
ATOM 3325 O O . PRO B 1 104 ? -1.977 38.521 -8.978 1.00 14.29 104 PRO B O 1
ATOM 3329 N N . GLN B 1 105 ? -0.307 38.534 -7.472 1.00 12.28 105 GLN B N 1
ATOM 3330 C CA . GLN B 1 105 ? 0.752 38.365 -8.459 1.00 13.30 105 GLN B CA 1
ATOM 3331 C C . GLN B 1 105 ? 0.646 37.014 -9.153 1.00 17.97 105 GLN B C 1
ATOM 3332 O O . GLN B 1 105 ? 1.064 36.861 -10.302 1.00 18.11 105 GLN B O 1
ATOM 3338 N N . ALA B 1 106 ? 0.100 36.027 -8.452 1.00 15.07 106 ALA B N 1
ATOM 3339 C CA . ALA B 1 106 ? -0.011 34.691 -9.017 1.00 15.96 106 ALA B CA 1
ATOM 3340 C C . ALA B 1 106 ? -0.944 34.676 -10.225 1.00 15.10 106 ALA B C 1
ATOM 3341 O O . ALA B 1 106 ? -0.629 34.089 -11.256 1.00 17.61 106 ALA B O 1
ATOM 3343 N N . HIS B 1 107 ? -2.091 35.331 -10.094 1.00 14.40 107 HIS B N 1
ATOM 3344 C CA . HIS B 1 107 ? -3.081 35.362 -11.164 1.00 17.91 107 HIS B CA 1
ATOM 3345 C C . HIS B 1 107 ? -2.681 36.393 -12.211 1.00 17.13 107 HIS B C 1
ATOM 3346 O O . HIS B 1 107 ? -2.908 36.215 -13.405 1.00 18.22 107 HIS B O 1
ATOM 3353 N N . THR B 1 108 ? -2.077 37.472 -11.738 1.00 15.71 108 THR B N 1
ATOM 3354 C CA . THR B 1 108 ? -1.545 38.520 -12.590 1.00 13.96 108 THR B CA 1
ATOM 3355 C C . THR B 1 108 ? -0.505 37.990 -13.579 1.00 18.48 108 THR B C 1
ATOM 3356 O O . THR B 1 108 ? -0.430 38.443 -14.724 1.00 17.54 108 THR B O 1
ATOM 3360 N N . SER B 1 109 ? 0.282 37.016 -13.131 1.00 18.89 109 SER B N 1
ATOM 3361 C CA . SER B 1 109 ? 1.336 36.418 -13.941 1.00 16.92 109 SER B CA 1
ATOM 3362 C C . SER B 1 109 ? 0.759 35.434 -14.950 1.00 20.70 109 SER B C 1
ATOM 3363 O O . SER B 1 109 ? 1.463 34.932 -15.829 1.00 20.70 109 SER B O 1
ATOM 3366 N N . ARG B 1 110 ? -0.529 35.154 -14.813 1.00 16.77 110 ARG B N 1
ATOM 3367 C CA . ARG B 1 110 ? -1.217 34.273 -15.738 1.00 16.18 110 ARG B CA 1
ATOM 3368 C C . ARG B 1 110 ? -2.023 35.110 -16.728 1.00 18.55 110 ARG B C 1
ATOM 3369 O O . ARG B 1 110 ? -2.850 34.592 -17.481 1.00 18.88 110 ARG B O 1
ATOM 3377 N N . GLY B 1 111 ? -1.771 36.414 -16.719 1.00 17.12 111 GLY B N 1
ATOM 3378 C CA . GLY B 1 111 ? -2.457 37.330 -17.609 1.00 19.45 111 GLY B CA 1
ATOM 3379 C C . GLY B 1 111 ? -3.868 37.667 -17.160 1.00 20.12 111 GLY B C 1
ATOM 3380 O O . GLY B 1 111 ? -4.644 38.250 -17.917 1.00 20.72 111 GLY B O 1
ATOM 3381 N N . VAL B 1 112 ? -4.209 37.289 -15.932 1.00 16.68 112 VAL B N 1
ATOM 3382 C CA . VAL B 1 112 ? -5.489 37.664 -15.346 1.00 15.78 112 VAL B CA 1
ATOM 3383 C C . VAL B 1 112 ? -5.411 39.093 -14.802 1.00 16.23 112 VAL B C 1
ATOM 3384 O O . VAL B 1 112 ? -4.491 39.431 -14.061 1.00 16.77 112 VAL B O 1
ATOM 3388 N N . ALA B 1 113 ? -6.367 39.935 -15.186 1.00 16.67 113 ALA B N 1
ATOM 3389 C CA . ALA B 1 113 ? -6.368 41.331 -14.760 1.00 17.53 113 ALA B CA 1
ATOM 3390 C C . ALA B 1 113 ? -6.436 41.463 -13.239 1.00 18.66 113 ALA B C 1
ATOM 3391 O O . ALA B 1 113 ? -7.075 40.658 -12.559 1.00 14.98 113 ALA B O 1
ATOM 3393 N N . LEU B 1 114 ? -5.776 42.490 -12.712 1.00 20.26 114 LEU B N 1
ATOM 3394 C CA . LEU B 1 114 ? -5.771 42.740 -11.276 1.00 18.55 114 LEU B CA 1
ATOM 3395 C C . LEU B 1 114 ? -7.182 43.027 -10.773 1.00 20.84 114 LEU B C 1
ATOM 3396 O O . LEU B 1 114 ? -7.564 42.599 -9.683 1.00 20.59 114 LEU B O 1
ATOM 3401 N N . GLU B 1 115 ? -7.952 43.757 -11.570 1.00 17.35 115 GLU B N 1
ATOM 3402 C CA . GLU B 1 115 ? -9.319 44.089 -11.202 1.00 18.82 115 GLU B CA 1
ATOM 3403 C C . GLU B 1 115 ? -10.215 42.851 -11.178 1.00 18.30 115 GLU B C 1
ATOM 3404 O O . GLU B 1 115 ? -11.084 42.729 -10.322 1.00 18.67 115 GLU B O 1
ATOM 3410 N N . THR B 1 116 ? -10.000 41.934 -12.115 1.00 20.17 116 THR B N 1
ATOM 3411 C CA . THR B 1 116 ? -10.781 40.700 -12.173 1.00 18.01 11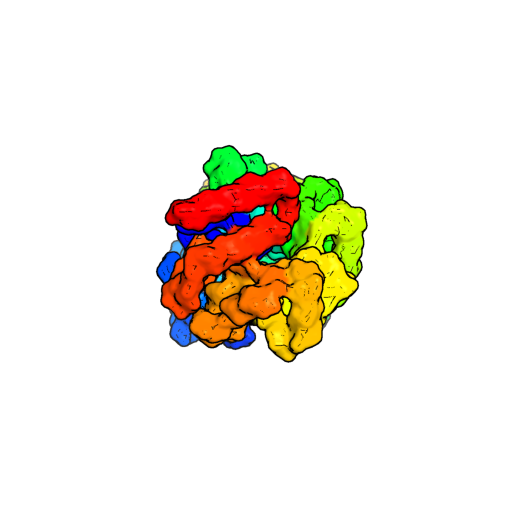6 THR B CA 1
ATOM 3412 C C . THR B 1 116 ? -10.459 39.878 -10.944 1.00 17.14 116 THR B C 1
ATOM 3413 O O . THR B 1 116 ? -11.332 39.333 -10.272 1.00 17.05 116 THR B O 1
ATOM 3417 N N . CYS B 1 117 ? -9.165 39.801 -10.684 1.00 18.21 117 CYS B N 1
ATOM 3418 C CA . CYS B 1 117 ? -8.595 39.158 -9.518 1.00 19.72 117 CYS B CA 1
ATOM 3419 C C . CYS B 1 117 ? -9.261 39.630 -8.215 1.00 20.00 117 CYS B C 1
ATOM 3420 O O . CYS B 1 117 ? -9.885 38.846 -7.499 1.00 17.18 117 CYS B O 1
ATOM 3423 N N . VAL B 1 118 ? -9.122 40.922 -7.925 1.00 19.32 118 VAL B N 1
ATOM 3424 C CA . VAL B 1 118 ? -9.623 41.514 -6.685 1.00 20.69 118 VAL B CA 1
ATOM 3425 C C . VAL B 1 118 ? -11.148 41.547 -6.597 1.00 21.28 118 VAL B C 1
ATOM 3426 O O . VAL B 1 118 ? -11.726 41.206 -5.565 1.00 22.44 118 VAL B O 1
ATOM 3430 N N . ASN B 1 119 ? -11.795 41.967 -7.677 1.00 21.00 119 ASN B N 1
ATOM 3431 C CA . ASN B 1 119 ? -13.246 42.115 -7.685 1.00 23.39 119 ASN B CA 1
ATOM 3432 C C . ASN B 1 119 ? -13.987 40.802 -7.489 1.00 22.06 119 ASN B C 1
ATOM 3433 O O . ASN B 1 119 ? -15.025 40.764 -6.828 1.00 24.90 119 ASN B O 1
ATOM 3438 N N . GLY B 1 120 ? -13.458 39.731 -8.069 1.00 19.76 120 GLY B N 1
ATOM 3439 C CA . GLY B 1 120 ? -14.047 38.416 -7.900 1.00 17.74 120 GLY B CA 1
ATOM 3440 C C . GLY B 1 120 ? -14.137 38.050 -6.431 1.00 18.21 120 GLY B C 1
ATOM 3441 O O . GLY B 1 120 ? -15.170 37.574 -5.955 1.00 16.64 120 GLY B O 1
ATOM 3442 N N . VAL B 1 121 ? -13.057 38.288 -5.698 1.00 15.84 121 VAL B N 1
ATOM 3443 C CA . VAL B 1 121 ? -13.046 37.963 -4.281 1.00 18.63 121 VAL B CA 1
ATOM 3444 C C . VAL B 1 121 ? -13.935 38.910 -3.476 1.00 20.38 121 VAL B C 1
ATOM 3445 O O . VAL B 1 121 ? -14.761 38.467 -2.671 1.00 19.28 121 VAL B O 1
ATOM 3449 N N . ALA B 1 122 ? -13.770 40.211 -3.701 1.00 19.88 122 ALA B N 1
ATOM 3450 C CA . ALA B 1 122 ? -14.516 41.222 -2.951 1.00 17.64 122 ALA B CA 1
ATOM 3451 C C . ALA B 1 122 ? -16.031 41.072 -3.089 1.00 18.18 122 ALA B C 1
ATOM 3452 O O . ALA B 1 122 ? -16.768 41.331 -2.140 1.00 19.33 122 ALA B O 1
ATOM 3454 N N . ASN B 1 123 ? -16.496 40.659 -4.263 1.00 16.38 123 ASN B N 1
ATOM 3455 C CA . ASN B 1 123 ? -17.931 40.492 -4.475 1.00 20.45 123 ASN B CA 1
ATOM 3456 C C . ASN B 1 123 ? -18.515 39.426 -3.560 1.00 18.78 123 ASN B C 1
ATOM 3457 O O . ASN B 1 123 ? -19.620 39.575 -3.033 1.00 19.46 123 ASN B O 1
ATOM 3462 N N . ALA B 1 124 ? -17.763 38.347 -3.377 1.00 19.03 124 ALA B N 1
ATOM 3463 C CA . ALA B 1 124 ? -18.157 37.291 -2.463 1.00 17.97 124 ALA B CA 1
ATOM 3464 C C . ALA B 1 124 ? -18.094 37.803 -1.025 1.00 18.20 124 ALA B C 1
ATOM 3465 O O . ALA B 1 124 ? -19.023 37.591 -0.242 1.00 16.84 124 ALA B O 1
ATOM 3467 N N . LEU B 1 125 ? -17.001 38.489 -0.692 1.00 17.08 125 LEU B N 1
ATOM 3468 C CA . LEU B 1 125 ? -16.800 39.035 0.654 1.00 18.38 125 LEU B CA 1
ATOM 3469 C C . LEU B 1 125 ? -17.856 40.067 1.038 1.00 17.58 125 LEU B C 1
ATOM 3470 O O . LEU B 1 125 ? -18.273 40.140 2.195 1.00 18.04 125 LEU B O 1
ATOM 3475 N N . ALA B 1 126 ? -18.277 40.864 0.061 1.00 17.91 126 ALA B N 1
ATOM 3476 C CA . ALA B 1 126 ? -19.194 41.974 0.296 1.00 17.19 126 ALA B CA 1
ATOM 3477 C C . ALA B 1 126 ? -20.545 41.522 0.854 1.00 21.28 126 ALA B C 1
ATOM 3478 O O . ALA B 1 126 ? -21.292 42.326 1.419 1.00 19.41 126 ALA B O 1
ATOM 3480 N N . THR B 1 127 ? -20.853 40.237 0.695 1.00 17.21 127 THR B N 1
ATOM 3481 C CA . THR B 1 127 ? -22.114 39.685 1.178 1.00 17.94 127 THR B CA 1
ATOM 3482 C C . THR B 1 127 ? -21.881 38.517 2.131 1.00 20.49 127 THR B C 1
ATOM 3483 O O . THR B 1 127 ? -22.794 37.747 2.424 1.00 19.93 127 THR B O 1
ATOM 3487 N N . SER B 1 128 ? -20.650 38.398 2.616 1.00 21.86 128 SER B N 1
ATOM 3488 C CA . SER B 1 128 ? -20.273 37.313 3.512 1.00 19.73 128 SER B CA 1
ATOM 3489 C C . SER B 1 128 ? -21.143 37.259 4.760 1.00 18.55 128 SER B C 1
ATOM 3490 O O . SER B 1 128 ? -21.420 36.181 5.280 1.00 20.42 128 SER B O 1
ATOM 3493 N N . GLU B 1 129 ? -21.571 38.417 5.246 1.00 17.78 129 GLU B N 1
ATOM 3494 C CA . GLU B 1 129 ? -22.290 38.458 6.516 1.00 22.76 129 GLU B CA 1
ATOM 3495 C C . GLU B 1 129 ? -23.741 38.016 6.387 1.00 19.71 129 GLU B C 1
ATOM 3496 O O . GLU B 1 129 ? -24.222 37.222 7.190 1.00 19.22 129 GLU B O 1
ATOM 3502 N N . GLU B 1 130 ? -24.434 38.525 5.377 1.00 18.17 130 GLU B N 1
ATOM 3503 C CA . GLU B 1 130 ? -25.803 38.097 5.120 1.00 21.15 130 GLU B CA 1
ATOM 3504 C C . GLU B 1 130 ? -25.852 36.655 4.591 1.00 20.21 130 GLU B C 1
ATOM 3505 O O . GLU B 1 130 ? -26.719 35.874 4.978 1.00 16.38 130 GLU B O 1
ATOM 3511 N N . ASP B 1 131 ? -24.910 36.304 3.722 1.00 19.03 131 ASP B N 1
ATOM 3512 C CA . ASP B 1 131 ? -24.879 34.972 3.122 1.00 18.20 131 ASP B CA 1
ATOM 3513 C C . ASP B 1 131 ? -24.478 33.876 4.107 1.00 20.39 131 ASP B C 1
ATOM 3514 O O . ASP B 1 131 ? -25.061 32.793 4.103 1.00 21.41 131 ASP B O 1
ATOM 3519 N N . PHE B 1 132 ? -23.480 34.146 4.943 1.00 20.25 132 PHE B N 1
ATOM 3520 C CA . PHE B 1 132 ? -22.904 33.093 5.770 1.00 17.68 132 PHE B CA 1
ATOM 3521 C C . PHE B 1 132 ? -22.712 33.472 7.240 1.00 21.59 132 PHE B C 1
ATOM 3522 O O . PHE B 1 132 ? -22.218 32.667 8.031 1.00 24.01 132 PHE B O 1
ATOM 3530 N N . GLY B 1 133 ? -23.105 34.687 7.607 1.00 20.04 133 GLY B N 1
ATOM 3531 C CA . GLY B 1 133 ? -22.914 35.156 8.968 1.00 20.44 133 GLY B CA 1
ATOM 3532 C C . GLY B 1 133 ? -21.441 35.207 9.344 1.00 24.55 133 GLY B C 1
ATOM 3533 O O . GLY B 1 133 ? -21.059 34.873 10.470 1.00 23.02 133 GLY B O 1
ATOM 3534 N N . VAL B 1 134 ? -20.613 35.623 8.390 1.00 21.92 134 VAL B N 1
ATOM 3535 C CA . VAL B 1 134 ? -19.175 35.714 8.597 1.00 18.46 134 VAL B CA 1
ATOM 3536 C C . VAL B 1 134 ? -18.665 37.097 8.197 1.00 18.64 134 VAL B C 1
ATOM 3537 O O . VAL B 1 134 ? -18.671 37.454 7.018 1.00 16.93 134 VAL B O 1
ATOM 3541 N N . SER B 1 135 ? -18.237 37.879 9.184 1.00 15.97 135 SER B N 1
ATOM 3542 C CA . SER B 1 135 ? -17.616 39.167 8.907 1.00 15.39 135 SER B CA 1
ATOM 3543 C C . SER B 1 135 ? -16.255 38.907 8.277 1.00 16.52 135 SER B C 1
ATOM 3544 O O . SER B 1 135 ? -15.563 37.954 8.643 1.00 16.96 135 SER B O 1
ATOM 3547 N N . THR B 1 136 ? -15.867 39.750 7.330 1.00 15.12 136 THR B N 1
ATOM 3548 C CA . THR B 1 136 ? -14.742 39.415 6.466 1.00 14.57 136 THR B CA 1
ATOM 3549 C C . THR B 1 136 ? -13.730 40.553 6.294 1.00 14.85 136 THR B C 1
ATOM 3550 O O . THR B 1 136 ? -14.045 41.722 6.518 1.00 15.67 136 THR B O 1
ATOM 3554 N N . LEU B 1 137 ? -12.510 40.202 5.894 1.00 14.96 137 LEU B N 1
ATOM 3555 C CA . LEU B 1 137 ? -11.445 41.187 5.710 1.00 14.83 137 LEU B CA 1
ATOM 3556 C C . LEU B 1 137 ? -10.411 40.653 4.717 1.00 14.93 137 LEU B C 1
ATOM 3557 O O . LEU B 1 137 ? -9.882 39.557 4.894 1.00 15.20 137 LEU B O 1
ATOM 3562 N N . LEU B 1 138 ? -10.125 41.423 3.673 1.00 15.17 138 LEU B N 1
ATOM 3563 C CA . LEU B 1 138 ? -9.251 40.944 2.603 1.00 15.91 138 LEU B CA 1
ATOM 3564 C C . LEU B 1 138 ? -7.807 41.425 2.764 1.00 16.35 138 LEU B C 1
ATOM 3565 O O . LEU B 1 138 ? -7.554 42.621 2.904 1.00 15.15 138 LEU B O 1
ATOM 3570 N N . ILE B 1 139 ? -6.870 40.479 2.741 1.00 14.74 139 ILE B N 1
ATOM 3571 C CA . ILE B 1 139 ? -5.446 40.781 2.869 1.00 14.52 139 ILE B CA 1
ATOM 3572 C C . ILE B 1 139 ? -4.659 40.399 1.612 1.00 15.29 139 ILE B C 1
ATOM 3573 O O . ILE B 1 139 ? -4.634 39.237 1.206 1.00 15.08 139 ILE B O 1
ATOM 3578 N N . ALA B 1 140 ? -4.015 41.386 0.998 1.00 16.06 140 ALA B N 1
ATOM 3579 C CA . ALA B 1 140 ? -3.211 41.140 -0.193 1.00 12.82 140 ALA B CA 1
ATOM 3580 C C . ALA B 1 140 ? -1.836 40.604 0.190 1.00 12.75 140 ALA B C 1
ATOM 3581 O O . ALA B 1 140 ? -1.047 41.292 0.837 1.00 14.06 140 ALA B O 1
ATOM 3583 N N . ALA B 1 141 ? -1.555 39.370 -0.207 1.00 13.94 141 ALA B N 1
ATOM 3584 C CA . ALA B 1 141 ? -0.270 38.753 0.099 1.00 14.38 141 ALA B CA 1
ATOM 3585 C C . ALA B 1 141 ? 0.652 38.778 -1.112 1.00 14.07 141 ALA B C 1
ATOM 3586 O O . ALA B 1 141 ? 0.230 38.521 -2.242 1.00 12.48 141 ALA B O 1
ATOM 3588 N N . PHE B 1 142 ? 1.917 39.092 -0.862 1.00 14.29 142 PHE B N 1
ATOM 3589 C CA . PHE B 1 142 ? 2.900 39.189 -1.924 1.00 14.79 142 PHE B CA 1
ATOM 3590 C C . PHE B 1 142 ? 3.865 38.016 -1.882 1.00 15.78 142 PHE B C 1
ATOM 3591 O O . PHE B 1 142 ? 4.183 37.495 -0.811 1.00 13.93 142 PHE B O 1
ATOM 3599 N N . LEU B 1 143 ? 4.318 37.596 -3.057 1.00 13.88 143 LEU B N 1
ATOM 3600 C CA . LEU B 1 143 ? 5.165 36.420 -3.165 1.00 16.24 143 LEU B CA 1
ATOM 3601 C C . LEU B 1 143 ? 6.632 36.779 -2.940 1.00 18.86 143 LEU B C 1
ATOM 3602 O O . LEU B 1 143 ? 7.252 37.458 -3.761 1.00 19.29 143 LEU B O 1
ATOM 3607 N N . ARG B 1 144 ? 7.174 36.312 -1.818 1.00 19.46 144 ARG B N 1
ATOM 3608 C CA . ARG B 1 144 ? 8.531 36.648 -1.390 1.00 18.17 144 ARG B CA 1
ATOM 3609 C C . ARG B 1 144 ? 9.626 36.139 -2.323 1.00 18.99 144 ARG B C 1
ATOM 3610 O O . ARG B 1 144 ? 10.755 36.632 -2.283 1.00 18.71 144 ARG B O 1
ATOM 3618 N N . ASP B 1 145 ? 9.303 35.151 -3.152 1.00 19.34 145 ASP B N 1
ATOM 3619 C CA . ASP B 1 145 ? 10.284 34.618 -4.095 1.00 19.72 145 ASP B CA 1
ATOM 3620 C C . ASP B 1 145 ? 10.228 35.310 -5.460 1.00 19.97 145 ASP B C 1
ATOM 3621 O O . ASP B 1 145 ? 10.867 34.871 -6.416 1.00 21.68 145 ASP B O 1
ATOM 3626 N N . MET B 1 146 ? 9.453 36.387 -5.541 1.00 19.40 146 MET B N 1
ATOM 3627 C CA . MET B 1 146 ? 9.568 37.338 -6.643 1.00 20.52 146 MET B CA 1
ATOM 3628 C C . MET B 1 146 ? 10.222 38.595 -6.098 1.00 16.36 146 MET B C 1
ATOM 3629 O O . MET B 1 146 ? 10.292 38.782 -4.891 1.00 18.21 146 MET B O 1
ATOM 3634 N N . SER B 1 147 ? 10.706 39.453 -6.985 1.00 17.67 147 SER B N 1
ATOM 3635 C CA . SER B 1 147 ? 11.430 40.646 -6.568 1.00 17.41 147 SER B CA 1
ATOM 3636 C C . SER B 1 147 ? 10.523 41.623 -5.823 1.00 18.35 147 SER B C 1
ATOM 3637 O O . SER B 1 147 ? 9.303 41.619 -6.008 1.00 18.43 147 SER B O 1
ATOM 3640 N N . GLU B 1 148 ? 11.125 42.467 -4.990 1.00 17.12 148 GLU B N 1
ATOM 3641 C CA . GLU B 1 148 ? 10.377 43.518 -4.308 1.00 20.13 148 GLU B CA 1
ATOM 3642 C C . GLU B 1 148 ? 9.730 44.475 -5.300 1.00 21.37 148 GLU B C 1
ATOM 3643 O O . GLU B 1 148 ? 8.626 44.960 -5.070 1.00 24.33 148 GLU B O 1
ATOM 3649 N N . ASP B 1 149 ? 10.424 44.751 -6.398 1.00 21.46 149 ASP B N 1
ATOM 3650 C CA . ASP B 1 149 ? 9.888 45.625 -7.435 1.00 24.60 149 ASP B CA 1
ATOM 3651 C C . ASP B 1 149 ? 8.514 45.167 -7.918 1.00 23.71 149 ASP B C 1
ATOM 3652 O O . ASP B 1 149 ? 7.622 45.998 -8.124 1.00 21.77 149 ASP B O 1
ATOM 3657 N N . SER B 1 150 ? 8.351 43.855 -8.099 1.00 19.99 150 SER B N 1
ATOM 3658 C CA . SER B 1 150 ? 7.069 43.294 -8.523 1.00 19.99 150 SER B CA 1
ATOM 3659 C C . SER B 1 150 ? 5.991 43.655 -7.514 1.00 23.18 150 SER B C 1
ATOM 3660 O O . SER B 1 150 ? 4.905 44.103 -7.885 1.00 22.80 150 SER B O 1
ATOM 3663 N N . ALA B 1 151 ? 6.306 43.453 -6.237 1.00 19.93 151 ALA B N 1
ATOM 3664 C CA . ALA B 1 151 ? 5.380 43.745 -5.151 1.00 18.00 151 ALA B CA 1
ATOM 3665 C C . ALA B 1 151 ? 4.983 45.214 -5.138 1.00 18.92 151 ALA B C 1
ATOM 3666 O O . ALA B 1 151 ? 3.800 45.544 -5.112 1.00 18.55 151 ALA B O 1
ATOM 3668 N N . LEU B 1 152 ? 5.982 46.091 -5.155 1.00 22.51 152 LEU B N 1
ATOM 3669 C CA . LEU B 1 152 ? 5.752 47.531 -5.096 1.00 22.91 152 LEU B CA 1
ATOM 3670 C C . LEU B 1 152 ? 4.836 48.013 -6.213 1.00 23.46 152 LEU B C 1
ATOM 3671 O O . LEU B 1 152 ? 4.002 48.893 -6.008 1.00 26.91 152 LEU B O 1
ATOM 3676 N N . GLU B 1 153 ? 4.992 47.432 -7.396 1.00 22.43 153 GLU B N 1
ATOM 3677 C CA . GLU B 1 153 ? 4.198 47.846 -8.545 1.00 28.02 153 GLU B CA 1
ATOM 3678 C C . GLU B 1 153 ? 2.750 47.375 -8.428 1.00 24.63 153 GLU B C 1
ATOM 3679 O O . GLU B 1 153 ? 1.823 48.109 -8.773 1.00 20.50 153 GLU B O 1
ATOM 3685 N N . VAL B 1 154 ? 2.565 46.151 -7.937 1.00 22.02 154 VAL B N 1
ATOM 3686 C CA . VAL B 1 154 ? 1.232 45.614 -7.691 1.00 22.64 154 VAL B CA 1
ATOM 3687 C C . VAL B 1 154 ? 0.517 46.405 -6.600 1.00 23.68 154 VAL B C 1
ATOM 3688 O O . VAL B 1 154 ? -0.679 46.691 -6.704 1.00 21.93 154 VAL B O 1
ATOM 3692 N N . LEU B 1 155 ? 1.255 46.761 -5.553 1.00 23.18 155 LEU B N 1
ATOM 3693 C CA . LEU B 1 155 ? 0.692 47.564 -4.478 1.00 21.92 155 LEU B CA 1
ATOM 3694 C C . LEU B 1 155 ? 0.205 48.912 -5.005 1.00 24.49 155 LEU B C 1
ATOM 3695 O O . LEU B 1 155 ? -0.903 49.338 -4.683 1.00 25.31 155 LEU B O 1
ATOM 3700 N N . ASP B 1 156 ? 1.026 49.578 -5.815 1.00 22.53 156 ASP B N 1
ATOM 3701 C CA . ASP B 1 156 ? 0.636 50.865 -6.391 1.00 26.17 156 ASP B CA 1
ATOM 3702 C C . ASP B 1 156 ? -0.681 50.736 -7.132 1.00 25.93 156 ASP B C 1
ATOM 3703 O O . ASP B 1 156 ? -1.551 51.600 -7.037 1.00 27.13 156 ASP B O 1
ATOM 3708 N N . GLN B 1 157 ? -0.814 49.645 -7.874 1.00 23.29 157 GLN B N 1
ATOM 3709 C CA . GLN B 1 157 ? -2.024 49.381 -8.627 1.00 22.11 157 GLN B CA 1
ATOM 3710 C C . GLN B 1 157 ? -3.209 49.133 -7.705 1.00 23.85 157 GLN B C 1
ATOM 3711 O O . GLN B 1 157 ? -4.308 49.623 -7.956 1.00 24.95 157 GLN B O 1
ATOM 3717 N N . LEU B 1 158 ? -2.979 48.380 -6.634 1.00 21.74 158 LEU B N 1
ATOM 3718 C CA . LEU B 1 158 ? -4.028 48.106 -5.657 1.00 24.96 158 LEU B CA 1
ATOM 3719 C C . LEU B 1 158 ? -4.541 49.383 -4.995 1.00 26.31 158 LEU B C 1
ATOM 3720 O O . LEU B 1 158 ? -5.743 49.544 -4.790 1.00 27.78 158 LEU B O 1
ATOM 3725 N N . LEU B 1 159 ? -3.627 50.289 -4.662 1.00 23.76 159 LEU B N 1
ATOM 3726 C CA . LEU B 1 159 ? -4.009 51.561 -4.061 1.00 25.15 159 LEU B CA 1
ATOM 3727 C C . LEU B 1 159 ? -4.744 52.434 -5.077 1.00 27.77 159 LEU B C 1
ATOM 3728 O O . LEU B 1 159 ? -5.812 52.979 -4.792 1.00 28.36 159 LEU B O 1
ATOM 3733 N N . ALA B 1 160 ? -4.168 52.552 -6.269 1.00 27.20 160 ALA B N 1
ATOM 3734 C CA . ALA B 1 160 ? -4.740 53.383 -7.320 1.00 28.28 160 ALA B CA 1
ATOM 3735 C C . ALA B 1 160 ? -6.171 52.969 -7.653 1.00 35.67 160 ALA B C 1
ATOM 3736 O O . ALA B 1 160 ? -7.013 53.817 -7.968 1.00 36.84 160 ALA B O 1
ATOM 3738 N N . MET B 1 161 ? -6.441 51.667 -7.591 1.00 28.94 161 MET B N 1
ATOM 3739 C CA . MET B 1 161 ? -7.768 51.155 -7.922 1.00 31.23 161 MET B CA 1
ATOM 3740 C C . MET B 1 161 ? -8.660 51.087 -6.689 1.00 30.13 161 MET B C 1
ATOM 3741 O O . MET B 1 161 ? -9.761 50.539 -6.742 1.00 28.31 161 MET B O 1
ATOM 3746 N N . HIS B 1 162 ? -8.184 51.653 -5.585 1.00 26.67 162 HIS B N 1
ATOM 3747 C CA . HIS B 1 162 ? -8.934 51.631 -4.336 1.00 30.75 162 HIS B CA 1
ATOM 3748 C C . HIS B 1 162 ? -9.360 50.205 -4.001 1.00 29.50 162 HIS B C 1
ATOM 3749 O O . HIS B 1 162 ? -10.545 49.927 -3.815 1.00 24.82 162 HIS B O 1
ATOM 3756 N N . ALA B 1 163 ? -8.389 49.300 -3.940 1.00 29.01 163 ALA B N 1
ATOM 3757 C CA . ALA B 1 163 ? -8.672 47.910 -3.607 1.00 27.23 163 ALA B CA 1
ATOM 3758 C C . ALA B 1 163 ? -9.177 47.805 -2.171 1.00 28.63 163 ALA B C 1
ATOM 3759 O O . ALA B 1 163 ? -8.680 48.505 -1.284 1.00 25.96 163 ALA B O 1
ATOM 3761 N N . PRO B 1 164 ? -10.175 46.932 -1.948 1.00 26.11 164 PRO B N 1
ATOM 3762 C CA . PRO B 1 164 ? -10.827 46.693 -0.654 1.00 19.67 164 PRO B CA 1
ATOM 3763 C C . PRO B 1 164 ? -9.978 45.837 0.282 1.00 20.38 164 PRO B C 1
ATOM 3764 O O . PRO B 1 164 ? -10.464 44.825 0.790 1.00 20.26 164 PRO B O 1
ATOM 3768 N N . ILE B 1 165 ? -8.733 46.237 0.511 1.00 17.39 165 ILE B N 1
ATOM 3769 C CA . ILE B 1 165 ? -7.832 45.443 1.332 1.00 19.24 165 ILE B CA 1
ATOM 3770 C C . ILE B 1 165 ? -7.509 46.129 2.654 1.00 19.71 165 ILE B C 1
ATOM 3771 O O . ILE B 1 165 ? -7.299 47.338 2.703 1.00 25.46 165 ILE B O 1
ATOM 3776 N N . ALA B 1 166 ? -7.472 45.344 3.724 1.00 19.28 166 ALA B N 1
ATOM 3777 C CA . ALA B 1 166 ? -7.229 45.878 5.054 1.00 19.63 166 ALA B CA 1
ATOM 3778 C C . ALA B 1 166 ? -5.736 45.939 5.348 1.00 21.27 166 ALA B C 1
ATOM 3779 O O . ALA B 1 166 ? -5.273 46.771 6.136 1.00 22.60 166 ALA B O 1
ATOM 3781 N N . GLY B 1 167 ? -4.981 45.054 4.710 1.00 20.40 167 GLY B N 1
ATOM 3782 C CA . GLY B 1 167 ? -3.550 44.999 4.924 1.00 17.14 167 GLY B CA 1
ATOM 3783 C C . GLY B 1 167 ? -2.820 44.179 3.886 1.00 14.65 167 GLY B C 1
ATOM 3784 O O . GLY B 1 167 ? -3.414 43.691 2.924 1.00 17.31 167 GLY B O 1
ATOM 3785 N N . ILE B 1 168 ? -1.517 44.029 4.078 1.00 14.65 168 ILE B N 1
ATOM 3786 C CA . ILE B 1 168 ? -0.711 43.245 3.158 1.00 15.48 168 ILE B CA 1
ATOM 3787 C C . ILE B 1 168 ? -0.064 42.066 3.877 1.00 15.94 168 ILE B C 1
ATOM 3788 O O . ILE B 1 168 ? 0.076 42.071 5.097 1.00 13.49 168 ILE B O 1
ATOM 3793 N N . GLY B 1 169 ? 0.320 41.053 3.112 1.00 16.26 169 GLY B N 1
ATOM 3794 C CA . GLY B 1 169 ? 0.924 39.864 3.675 1.00 14.93 169 GLY B CA 1
ATOM 3795 C C . GLY B 1 169 ? 2.138 39.443 2.879 1.00 15.09 169 GLY B C 1
ATOM 3796 O O . GLY B 1 169 ? 2.405 39.976 1.802 1.00 15.29 169 GLY B O 1
ATOM 3797 N N . LEU B 1 170 ? 2.880 38.484 3.416 1.00 12.82 170 LEU B N 1
ATOM 3798 C CA . LEU B 1 170 ? 4.048 37.954 2.736 1.00 14.32 170 LEU B CA 1
ATOM 3799 C C . LEU B 1 170 ? 4.003 36.435 2.832 1.00 15.53 170 LEU B C 1
ATOM 3800 O O . LEU B 1 170 ? 3.995 35.879 3.930 1.00 16.35 170 LEU B O 1
ATOM 3805 N N . ASP B 1 171 ? 3.955 35.761 1.690 1.00 15.31 171 ASP B N 1
ATOM 3806 C CA . ASP B 1 171 ? 3.962 34.301 1.695 1.00 17.21 171 ASP B CA 1
ATOM 3807 C C . ASP B 1 171 ? 4.839 33.717 0.589 1.00 17.91 171 ASP B C 1
ATOM 3808 O O . ASP B 1 171 ? 5.666 34.419 0.010 1.00 16.51 171 ASP B O 1
ATOM 3813 N N . SER B 1 172 ? 4.654 32.429 0.318 1.00 21.05 172 SER B N 1
ATOM 3814 C CA . SER B 1 172 ? 5.450 31.691 -0.664 1.00 22.49 172 SER B CA 1
ATOM 3815 C C . SER B 1 172 ? 6.736 31.125 -0.057 1.00 19.98 172 SER B C 1
ATOM 3816 O O . SER B 1 172 ? 6.872 31.055 1.165 1.00 18.62 172 SER B O 1
ATOM 3819 N N . ALA B 1 173 ? 7.664 30.716 -0.922 1.00 21.56 173 ALA B N 1
ATOM 3820 C CA . ALA B 1 173 ? 8.909 30.065 -0.504 1.00 22.29 173 ALA B CA 1
ATOM 3821 C C . ALA B 1 173 ? 9.761 30.960 0.398 1.00 20.64 173 ALA B C 1
ATOM 3822 O O . ALA B 1 173 ? 10.323 31.955 -0.059 1.00 22.97 173 ALA B O 1
ATOM 3824 N N . GLU B 1 174 ? 9.866 30.584 1.671 1.00 18.33 174 GLU B N 1
ATOM 3825 C CA . GLU B 1 174 ? 10.453 31.444 2.698 1.00 18.50 174 GLU B CA 1
ATOM 3826 C C . GLU B 1 174 ? 11.978 31.408 2.758 1.00 23.36 174 GLU B C 1
ATOM 3827 O O . GLU B 1 174 ? 12.629 32.453 2.734 1.00 22.58 174 GLU B O 1
ATOM 3833 N N . VAL B 1 175 ? 12.539 30.207 2.861 1.00 22.33 175 VAL B N 1
ATOM 3834 C CA . VAL B 1 175 ? 13.986 30.037 2.946 1.00 20.78 175 VAL B CA 1
ATOM 3835 C C . VAL B 1 175 ? 14.722 30.712 1.784 1.00 23.88 175 VAL B C 1
ATOM 3836 O O . VAL B 1 175 ? 14.466 30.414 0.613 1.00 22.52 175 VAL B O 1
ATOM 3840 N N . GLY B 1 176 ? 15.631 31.628 2.114 1.00 24.12 176 GLY B N 1
ATOM 3841 C CA . GLY B 1 176 ? 16.397 32.345 1.107 1.00 21.45 176 GLY B CA 1
ATOM 3842 C C . GLY B 1 176 ? 15.721 33.620 0.639 1.00 20.09 176 GLY B C 1
ATOM 3843 O O . GLY B 1 176 ? 16.297 34.408 -0.112 1.00 19.64 176 GLY B O 1
ATOM 3844 N N . ASN B 1 177 ? 14.485 33.819 1.079 1.00 19.85 177 ASN B N 1
ATOM 3845 C CA . ASN B 1 177 ? 13.745 35.030 0.758 1.00 19.79 177 ASN B CA 1
ATOM 3846 C C . ASN B 1 177 ? 13.336 35.763 2.031 1.00 19.72 177 ASN B C 1
ATOM 3847 O O . ASN B 1 177 ? 12.172 35.735 2.423 1.00 21.40 177 ASN B O 1
ATOM 3852 N N . PRO B 1 178 ? 14.306 36.415 2.688 1.00 18.32 178 PRO B N 1
ATOM 3853 C CA . PRO B 1 178 ? 14.113 37.062 3.991 1.00 20.54 178 PRO B CA 1
ATOM 3854 C C . PRO B 1 178 ? 13.127 38.224 3.955 1.00 19.67 178 PRO B C 1
ATOM 3855 O O . PRO B 1 178 ? 12.980 38.878 2.919 1.00 16.45 178 PRO B O 1
ATOM 3859 N N . PRO B 1 179 ? 12.452 38.474 5.087 1.00 19.02 179 PRO B N 1
ATOM 3860 C CA . PRO B 1 179 ? 11.492 39.570 5.247 1.00 21.71 179 PRO B CA 1
ATOM 3861 C C . PRO B 1 179 ? 12.088 40.928 4.875 1.00 21.87 179 PRO B C 1
ATOM 3862 O O . PRO B 1 179 ? 11.386 41.767 4.304 1.00 20.43 179 PRO B O 1
ATOM 3866 N N . SER B 1 180 ? 13.363 41.138 5.190 1.00 20.82 180 SER B N 1
ATOM 3867 C CA . SER B 1 180 ? 14.025 42.407 4.890 1.00 21.46 180 SER B CA 1
ATOM 3868 C C . SER B 1 180 ? 13.968 42.742 3.400 1.00 19.25 180 SER B C 1
ATOM 3869 O O . SER B 1 180 ? 14.016 43.910 3.015 1.00 21.09 180 SER B O 1
ATOM 3872 N N . LYS B 1 181 ? 13.857 41.709 2.569 1.00 18.26 181 LYS B N 1
ATOM 3873 C CA . LYS B 1 181 ? 13.763 41.873 1.121 1.00 17.64 181 LYS B CA 1
ATOM 3874 C C . LYS B 1 181 ? 12.573 42.752 0.717 1.00 20.07 181 LYS B C 1
ATOM 3875 O O . LYS B 1 181 ? 12.534 43.291 -0.390 1.00 19.40 181 LYS B O 1
ATOM 3881 N N . PHE B 1 182 ? 11.613 42.906 1.626 1.00 20.76 182 PHE B N 1
ATOM 3882 C CA . PHE B 1 182 ? 10.400 43.672 1.343 1.00 20.77 182 PHE B CA 1
ATOM 3883 C C . PHE B 1 182 ? 10.165 44.805 2.334 1.00 23.07 182 PHE B C 1
ATOM 3884 O O . PHE B 1 182 ? 9.031 45.071 2.727 1.00 24.36 182 PHE B O 1
ATOM 3892 N N . GLU B 1 183 ? 11.247 45.477 2.719 1.00 24.50 183 GLU B N 1
ATOM 3893 C CA . GLU B 1 183 ? 11.178 46.591 3.661 1.00 26.10 183 GLU B CA 1
ATOM 3894 C C . GLU B 1 183 ? 10.468 47.821 3.086 1.00 29.65 183 GLU B C 1
ATOM 3895 O O . GLU B 1 183 ? 9.663 48.454 3.773 1.00 33.97 183 GLU B O 1
ATOM 3901 N N . ARG B 1 184 ? 10.767 48.160 1.834 1.00 24.91 184 ARG B N 1
ATOM 3902 C CA . ARG B 1 184 ? 10.114 49.292 1.178 1.00 28.00 184 ARG B CA 1
ATOM 3903 C C . ARG B 1 184 ? 8.624 49.030 0.991 1.00 27.48 184 ARG B C 1
ATOM 3904 O O . ARG B 1 184 ? 7.791 49.910 1.217 1.00 22.88 184 ARG B O 1
ATOM 3912 N N . LEU B 1 185 ? 8.309 47.809 0.569 1.00 30.16 185 LEU B N 1
ATOM 3913 C CA . LEU B 1 185 ? 6.935 47.378 0.339 1.00 24.73 185 LEU B CA 1
ATOM 3914 C C . LEU B 1 185 ? 6.050 47.605 1.558 1.00 25.14 185 LEU B C 1
ATOM 3915 O O . LEU B 1 185 ? 4.935 48.114 1.444 1.00 24.60 185 LEU B O 1
ATOM 3920 N N . TYR B 1 186 ? 6.549 47.217 2.725 1.00 22.78 186 TYR B N 1
ATOM 3921 C CA . TYR B 1 186 ? 5.773 47.334 3.952 1.00 28.12 186 TYR B CA 1
ATOM 3922 C C . TYR B 1 186 ? 5.731 48.767 4.457 1.00 31.35 186 TYR B C 1
ATOM 3923 O 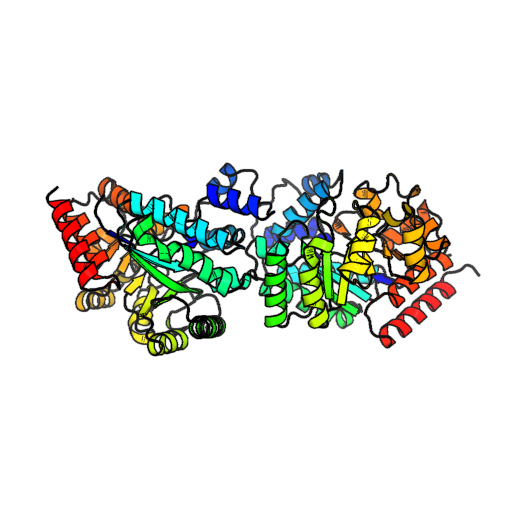O . TYR B 1 186 ? 4.778 49.176 5.127 1.00 31.31 186 TYR B O 1
ATOM 3932 N N . GLN B 1 187 ? 6.771 49.526 4.132 1.00 30.89 187 GLN B N 1
ATOM 3933 C CA . GLN B 1 187 ? 6.821 50.932 4.494 1.00 31.80 187 GLN B CA 1
ATOM 3934 C C . GLN B 1 187 ? 5.758 51.709 3.723 1.00 31.66 187 GLN B C 1
ATOM 3935 O O . GLN B 1 187 ? 5.075 52.573 4.277 1.00 28.46 187 GLN B O 1
ATOM 3941 N N . ARG B 1 188 ? 5.614 51.387 2.442 1.00 31.11 188 ARG B N 1
ATOM 3942 C CA . ARG B 1 188 ? 4.614 52.038 1.609 1.00 30.49 188 ARG B CA 1
ATOM 3943 C C . ARG B 1 188 ? 3.207 51.617 2.025 1.00 29.82 188 ARG B C 1
ATOM 3944 O O . ARG B 1 188 ? 2.276 52.424 2.007 1.00 30.32 188 ARG B O 1
ATOM 3952 N N . ALA B 1 189 ? 3.060 50.352 2.408 1.00 30.98 189 ALA B N 1
ATOM 3953 C CA . ALA B 1 189 ? 1.776 49.840 2.876 1.00 26.43 189 ALA B CA 1
ATOM 3954 C C . ALA B 1 189 ? 1.356 50.565 4.145 1.00 26.40 189 ALA B C 1
ATOM 3955 O O . ALA B 1 189 ? 0.218 51.018 4.268 1.00 27.97 189 ALA B O 1
ATOM 3957 N N . ALA B 1 190 ? 2.284 50.672 5.090 1.00 27.01 190 ALA B N 1
ATOM 3958 C CA . ALA B 1 190 ? 2.014 51.365 6.342 1.00 27.70 190 ALA B CA 1
ATOM 3959 C C . ALA B 1 190 ? 1.633 52.821 6.086 1.00 27.93 190 ALA B C 1
ATOM 3960 O O . ALA B 1 190 ? 0.711 53.346 6.707 1.00 28.34 190 ALA B O 1
ATOM 3962 N N . GLU B 1 191 ? 2.343 53.471 5.168 1.00 27.55 191 GLU B N 1
ATOM 3963 C CA . GLU B 1 191 ? 2.014 54.840 4.789 1.00 27.13 191 GLU B CA 1
ATOM 3964 C C . GLU B 1 191 ? 0.608 54.907 4.213 1.00 24.69 191 GLU B C 1
ATOM 3965 O O . GLU B 1 191 ? -0.078 55.916 4.355 1.00 23.15 191 GLU B O 1
ATOM 3971 N N . ALA B 1 192 ? 0.185 53.823 3.571 1.00 25.55 192 ALA B N 1
ATOM 3972 C CA . ALA B 1 192 ? -1.148 53.749 2.986 1.00 24.70 192 ALA B CA 1
ATOM 3973 C C . ALA B 1 192 ? -2.196 53.417 4.045 1.00 28.33 192 ALA B C 1
ATOM 3974 O O . ALA B 1 192 ? -3.388 53.323 3.745 1.00 26.52 192 ALA B O 1
ATOM 3976 N N . GLY B 1 193 ? -1.746 53.240 5.284 1.00 23.63 193 GLY B N 1
ATOM 3977 C CA . GLY B 1 193 ? -2.651 52.943 6.379 1.00 22.72 193 GLY B CA 1
ATOM 3978 C C . GLY B 1 193 ? -3.090 51.491 6.399 1.00 29.13 193 GLY B C 1
ATOM 3979 O O . GLY B 1 193 ? -4.005 51.117 7.139 1.00 26.03 193 GLY B O 1
ATOM 3980 N N . LEU B 1 194 ? -2.437 50.674 5.577 1.00 30.06 194 LEU B N 1
ATOM 3981 C CA . LEU B 1 194 ? -2.691 49.238 5.542 1.00 24.77 194 LEU B CA 1
ATOM 3982 C C . LEU B 1 194 ? -2.024 48.550 6.725 1.00 24.87 194 LEU B C 1
ATOM 3983 O O . LEU B 1 194 ? -0.891 48.872 7.084 1.00 26.35 194 LEU B O 1
ATOM 3988 N N . ARG B 1 195 ? -2.728 47.605 7.332 1.00 21.00 195 ARG B N 1
ATOM 3989 C CA . ARG B 1 195 ? -2.145 46.802 8.398 1.00 24.78 195 ARG B CA 1
ATOM 3990 C C . ARG B 1 195 ? -1.224 45.745 7.803 1.00 22.66 195 ARG B C 1
ATOM 3991 O O . ARG B 1 195 ? -1.404 45.349 6.656 1.00 20.73 195 ARG B O 1
ATOM 3999 N N . ARG B 1 196 ? -0.236 45.298 8.575 1.00 24.20 196 ARG B N 1
ATOM 4000 C CA . ARG B 1 196 ? 0.758 44.350 8.069 1.00 19.18 196 ARG B CA 1
ATOM 4001 C C . ARG B 1 196 ? 0.809 43.005 8.805 1.00 19.45 196 ARG B C 1
ATOM 4002 O O . ARG B 1 196 ? 0.820 42.953 10.036 1.00 17.24 196 ARG B O 1
ATOM 4010 N N . ILE B 1 197 ? 0.857 41.923 8.032 1.00 16.32 197 ILE B N 1
ATOM 4011 C CA . ILE B 1 197 ? 1.167 40.600 8.559 1.00 14.94 197 ILE B CA 1
ATOM 4012 C C . ILE B 1 197 ? 2.249 39.968 7.683 1.00 18.77 197 ILE B C 1
ATOM 4013 O O . ILE B 1 197 ? 2.520 40.455 6.585 1.00 17.59 197 ILE B O 1
ATOM 4018 N N . ALA B 1 198 ? 2.870 38.891 8.158 1.00 17.21 198 ALA B N 1
ATOM 4019 C CA . ALA B 1 198 ? 3.864 38.189 7.344 1.00 15.49 198 ALA B CA 1
ATOM 4020 C C . ALA B 1 198 ? 4.114 36.760 7.806 1.00 14.82 198 ALA B C 1
ATOM 4021 O O . ALA B 1 198 ? 4.115 36.480 9.001 1.00 17.22 198 ALA B O 1
ATOM 4023 N N . HIS B 1 199 ? 4.327 35.858 6.853 1.00 13.70 199 HIS B N 1
ATOM 4024 C CA . HIS B 1 199 ? 4.770 34.507 7.173 1.00 12.88 199 HIS B CA 1
ATOM 4025 C C . HIS B 1 199 ? 6.195 34.562 7.696 1.00 14.82 199 HIS B C 1
ATOM 4026 O O . HIS B 1 199 ? 7.076 35.167 7.081 1.00 16.61 199 HIS B O 1
ATOM 4033 N N . ALA B 1 200 ? 6.420 33.928 8.837 1.00 15.38 200 ALA B N 1
ATOM 4034 C CA . ALA B 1 200 ? 7.744 33.887 9.431 1.00 16.96 200 ALA B CA 1
ATOM 4035 C C . ALA B 1 200 ? 7.877 32.657 10.315 1.00 16.15 200 ALA B C 1
ATOM 4036 O O . ALA B 1 200 ? 6.963 32.325 11.065 1.00 15.23 200 ALA B O 1
ATOM 4038 N N . GLY B 1 201 ? 9.013 31.976 10.216 1.00 17.76 201 GLY B N 1
ATOM 4039 C CA . GLY B 1 201 ? 9.297 30.856 11.092 1.00 18.64 201 GLY B CA 1
ATOM 4040 C C . GLY B 1 201 ? 8.520 29.601 10.746 1.00 19.20 201 GLY B C 1
ATOM 4041 O O . GLY B 1 201 ? 8.251 28.773 11.614 1.00 20.69 201 GLY B O 1
ATOM 4042 N N . GLU B 1 202 ? 8.146 29.464 9.479 1.00 16.93 202 GLU B N 1
ATOM 4043 C CA . GLU B 1 202 ? 7.543 28.229 9.001 1.00 18.22 202 GLU B CA 1
ATOM 4044 C C . GLU B 1 202 ? 8.670 27.273 8.621 1.00 22.54 202 GLU B C 1
ATOM 4045 O O . GLU B 1 202 ? 8.771 26.165 9.156 1.00 25.82 202 GLU B O 1
ATOM 4051 N N . GLU B 1 203 ? 9.522 27.718 7.701 1.00 19.37 203 GLU B N 1
ATOM 4052 C CA . GLU B 1 203 ? 10.742 26.996 7.364 1.00 18.50 203 GLU B CA 1
ATOM 4053 C C . GLU B 1 203 ? 11.972 27.867 7.602 1.00 20.98 203 GLU B C 1
ATOM 4054 O O . GLU B 1 203 ? 13.101 27.383 7.578 1.00 22.63 203 GLU B O 1
ATOM 4060 N N . GLY B 1 204 ? 11.740 29.153 7.843 1.00 19.58 204 GLY B N 1
ATOM 4061 C CA . GLY B 1 204 ? 12.814 30.087 8.115 1.00 19.68 204 GLY B CA 1
ATOM 4062 C C . GLY B 1 204 ? 13.202 30.095 9.580 1.00 21.19 204 GLY B C 1
ATOM 4063 O O . GLY B 1 204 ? 12.427 29.654 10.428 1.00 20.80 204 GLY B O 1
ATOM 4064 N N . PRO B 1 205 ? 14.409 30.600 9.887 1.00 25.28 205 PRO B N 1
ATOM 4065 C CA . PRO B 1 205 ? 14.922 30.627 11.263 1.00 25.07 205 PRO B CA 1
ATOM 4066 C C . PRO B 1 205 ? 14.094 31.565 12.127 1.00 25.10 205 PRO B C 1
ATOM 4067 O O . PRO B 1 205 ? 13.207 32.248 11.613 1.00 26.88 205 PRO B O 1
ATOM 4071 N N . ALA B 1 206 ? 14.378 31.602 13.423 1.00 24.51 206 ALA B N 1
ATOM 4072 C CA . ALA B 1 206 ? 13.722 32.560 14.302 1.00 25.40 206 ALA B CA 1
ATOM 4073 C C . ALA B 1 206 ? 14.173 33.977 13.949 1.00 25.71 206 ALA B C 1
ATOM 4074 O O . ALA B 1 206 ? 13.517 34.953 14.318 1.00 25.45 206 ALA B O 1
ATOM 4076 N N . SER B 1 207 ? 15.296 34.078 13.236 1.00 24.29 207 SER B N 1
ATOM 4077 C CA . SER B 1 207 ? 15.809 35.366 12.775 1.00 23.07 207 SER B CA 1
ATOM 4078 C C . SER B 1 207 ? 14.759 36.065 11.933 1.00 21.93 207 SER B C 1
ATOM 4079 O O . SER B 1 207 ? 14.549 37.273 12.057 1.00 23.26 207 SER B O 1
ATOM 4082 N N . TYR B 1 208 ? 14.112 35.291 11.066 1.00 18.63 208 TYR B N 1
ATOM 4083 C CA . TYR B 1 208 ? 13.141 35.824 10.119 1.00 20.28 208 TYR B CA 1
ATOM 4084 C C . TYR B 1 208 ? 11.940 36.438 10.829 1.00 17.78 208 TYR B C 1
ATOM 4085 O O . TYR B 1 208 ? 11.291 37.334 10.297 1.00 17.53 208 TYR B O 1
ATOM 4094 N N . ILE B 1 209 ? 11.626 35.997 12.026 1.00 18.07 209 ILE B N 1
ATOM 4095 C CA . ILE B 1 209 ? 10.549 36.558 12.816 1.00 19.32 209 ILE B CA 1
ATOM 4096 C C . ILE B 1 209 ? 10.902 37.881 13.387 1.00 20.04 209 ILE B C 1
ATOM 4097 O O . ILE B 1 209 ? 10.127 38.773 13.393 1.00 21.30 209 ILE B O 1
ATOM 4102 N N . THR B 1 210 ? 12.100 37.995 13.881 1.00 20.00 210 THR B N 1
ATOM 4103 C CA . THR B 1 210 ? 12.621 39.237 14.323 1.00 20.00 210 THR 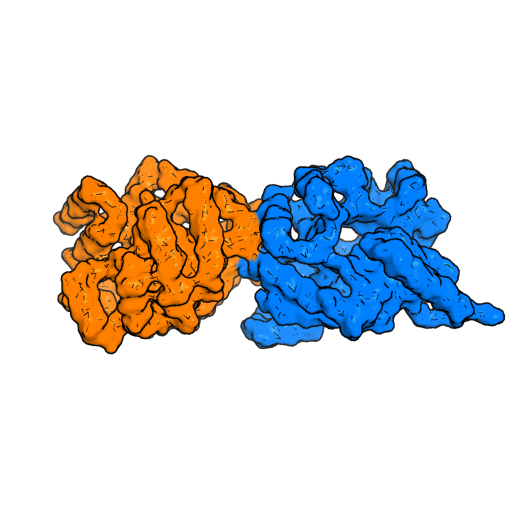B CA 1
ATOM 4104 C C . THR B 1 210 ? 12.631 40.261 13.207 1.00 20.00 210 THR B C 1
ATOM 4105 O O . THR B 1 210 ? 12.235 41.363 13.372 1.00 20.37 210 THR B O 1
ATOM 4109 N N . GLU B 1 211 ? 13.062 39.838 12.049 1.00 18.04 211 GLU B N 1
ATOM 4110 C CA . GLU B 1 211 ? 13.100 40.638 10.870 1.00 18.96 211 GLU B CA 1
ATOM 4111 C C . GLU B 1 211 ? 11.753 41.178 10.461 1.00 20.90 211 GLU B C 1
ATOM 4112 O O . GLU B 1 211 ? 11.623 42.278 10.020 1.00 22.41 211 GLU B O 1
ATOM 4118 N N . ALA B 1 212 ? 10.748 40.353 10.580 1.00 19.73 212 ALA B N 1
ATOM 4119 C CA . ALA B 1 212 ? 9.373 40.721 10.275 1.00 22.28 212 ALA B CA 1
ATOM 4120 C C . ALA B 1 212 ? 8.858 41.754 11.268 1.00 19.97 212 ALA B C 1
ATOM 4121 O O . ALA B 1 212 ? 8.131 42.675 10.900 1.00 21.24 212 ALA B O 1
ATOM 4123 N N . LEU B 1 213 ? 9.242 41.601 12.528 1.00 18.29 213 LEU B N 1
ATOM 4124 C CA . LEU B 1 213 ? 8.748 42.481 13.579 1.00 23.79 213 LEU B CA 1
ATOM 4125 C C . LEU B 1 213 ? 9.423 43.850 13.556 1.00 24.19 213 LEU B C 1
ATOM 4126 O O . LEU B 1 213 ? 8.769 44.879 13.720 1.00 22.87 213 LEU B O 1
ATOM 4131 N N . ASP B 1 214 ? 10.731 43.857 13.339 1.00 23.71 214 ASP B N 1
ATOM 4132 C CA . ASP B 1 214 ? 11.506 45.083 13.450 1.00 26.25 214 ASP B CA 1
ATOM 4133 C C . ASP B 1 214 ? 11.625 45.836 12.130 1.00 29.55 214 ASP B C 1
ATOM 4134 O O . ASP B 1 214 ? 11.417 47.050 12.081 1.00 32.79 214 ASP B O 1
ATOM 4139 N N . VAL B 1 215 ? 11.958 45.121 11.062 1.00 23.14 215 VAL B N 1
ATOM 4140 C CA . VAL B 1 215 ? 12.147 45.762 9.767 1.00 25.91 215 VAL B CA 1
ATOM 4141 C C . VAL B 1 215 ? 10.834 45.998 9.011 1.00 25.29 215 VAL B C 1
ATOM 4142 O O . VAL B 1 215 ? 10.666 47.026 8.355 1.00 27.77 215 VAL B O 1
ATOM 4146 N N . LEU B 1 216 ? 9.907 45.052 9.109 1.00 24.01 216 LEU B N 1
ATOM 4147 C CA . LEU B 1 216 ? 8.637 45.154 8.395 1.00 21.40 216 LEU B CA 1
ATOM 4148 C C . LEU B 1 216 ? 7.496 45.638 9.290 1.00 22.09 216 LEU B C 1
ATOM 4149 O O . LEU B 1 216 ? 6.394 45.916 8.814 1.00 21.47 216 LEU B O 1
ATOM 4154 N N . HIS B 1 217 ? 7.767 45.729 10.588 1.00 20.67 217 HIS B N 1
ATOM 4155 C CA . HIS B 1 217 ? 6.780 46.206 11.554 1.00 23.47 217 HIS B CA 1
ATOM 4156 C C . HIS B 1 217 ? 5.417 45.523 11.410 1.00 20.12 217 HIS B C 1
ATOM 4157 O O . HIS B 1 217 ? 4.382 46.186 11.354 1.00 19.36 217 HIS B O 1
ATOM 4164 N N . VAL B 1 218 ? 5.426 44.195 11.359 1.00 16.14 218 VAL B N 1
ATOM 4165 C CA . VAL B 1 218 ? 4.195 43.432 11.198 1.00 19.35 218 VAL B CA 1
ATOM 4166 C C . VAL B 1 218 ? 3.397 43.363 12.499 1.00 18.50 218 VAL B C 1
ATOM 4167 O O . VAL B 1 218 ? 3.944 43.527 13.589 1.00 18.53 218 VAL B O 1
ATOM 4171 N N . GLU B 1 219 ? 2.098 43.121 12.375 1.00 17.24 219 GLU B N 1
ATOM 4172 C CA . GLU B 1 219 ? 1.210 43.151 13.528 1.00 18.23 219 GLU B CA 1
ATOM 4173 C C . GLU B 1 219 ? 0.854 41.747 13.992 1.00 16.74 219 GLU B C 1
ATOM 4174 O O . GLU B 1 219 ? 0.359 41.554 15.103 1.00 15.75 219 GLU B O 1
ATOM 4180 N N . ARG B 1 220 ? 1.109 40.767 13.134 1.00 15.48 220 ARG B N 1
ATOM 4181 C CA . ARG B 1 220 ? 1.102 39.380 13.570 1.00 16.65 220 ARG B CA 1
ATOM 4182 C C . ARG B 1 220 ? 1.955 38.491 12.683 1.00 14.04 220 ARG B C 1
ATOM 4183 O O . ARG B 1 220 ? 2.123 38.752 11.495 1.00 14.85 220 ARG B O 1
ATOM 4191 N N . ILE B 1 221 ? 2.512 37.454 13.294 1.00 14.20 221 ILE B N 1
ATOM 4192 C CA . ILE B 1 221 ? 3.368 36.509 12.606 1.00 12.69 221 ILE B CA 1
ATOM 4193 C C . ILE B 1 221 ? 2.563 35.300 12.172 1.00 13.21 221 ILE B C 1
ATOM 4194 O O . ILE B 1 221 ? 1.942 34.626 12.995 1.00 13.68 221 ILE B O 1
ATOM 4199 N N . ASP B 1 222 ? 2.575 35.033 10.871 1.00 12.50 222 ASP B N 1
ATOM 4200 C CA . ASP B 1 222 ? 1.913 33.853 10.328 1.00 14.68 222 ASP B CA 1
ATOM 4201 C C . ASP B 1 222 ? 2.819 32.626 10.440 1.00 15.41 222 ASP B C 1
ATOM 4202 O O . ASP B 1 222 ? 3.912 32.594 9.872 1.00 14.85 222 ASP B O 1
ATOM 4207 N N . HIS B 1 223 ? 2.341 31.629 11.183 1.00 14.97 223 HIS B N 1
ATOM 4208 C CA . HIS B 1 223 ? 3.113 30.440 11.562 1.00 15.81 223 HIS B CA 1
ATOM 4209 C C . HIS B 1 223 ? 3.914 30.673 12.849 1.00 15.82 223 HIS B C 1
ATOM 4210 O O . HIS B 1 223 ? 3.354 30.644 13.948 1.00 12.06 223 HIS B O 1
ATOM 4217 N N . GLY B 1 224 ? 5.219 30.882 12.705 1.00 15.43 224 GLY B N 1
ATOM 4218 C CA . GLY B 1 224 ? 6.072 31.229 13.828 1.00 14.49 224 GLY B CA 1
ATOM 4219 C C . GLY B 1 224 ? 6.550 30.084 14.705 1.00 17.70 224 GLY B C 1
ATOM 4220 O O . GLY B 1 224 ? 7.231 30.311 15.706 1.00 18.04 224 GLY B O 1
ATOM 4221 N N . ILE B 1 225 ? 6.211 28.852 14.339 1.00 19.33 225 ILE B N 1
ATOM 4222 C CA . ILE B 1 225 ? 6.533 27.705 15.188 1.00 23.45 225 ILE B CA 1
ATOM 4223 C C . ILE B 1 225 ? 8.031 27.571 15.461 1.00 21.90 225 ILE B C 1
ATOM 4224 O O . ILE B 1 225 ? 8.434 27.017 16.488 1.00 20.99 225 ILE B O 1
ATOM 4229 N N . ARG B 1 226 ? 8.851 28.082 14.548 1.00 19.31 226 ARG B N 1
ATOM 4230 C CA . ARG B 1 226 ? 10.297 27.961 14.695 1.00 19.46 226 ARG B CA 1
ATOM 4231 C C . ARG B 1 226 ? 10.851 28.955 15.703 1.00 20.17 226 ARG B C 1
ATOM 4232 O O . ARG B 1 226 ? 12.051 28.974 15.970 1.00 20.26 226 ARG B O 1
ATOM 4240 N N . CYS B 1 227 ? 9.970 29.776 16.267 1.00 21.62 227 CYS B N 1
ATOM 4241 C CA . CYS B 1 227 ? 10.368 30.714 17.308 1.00 19.27 227 CYS B CA 1
ATOM 4242 C C . CYS B 1 227 ? 10.896 29.951 18.517 1.00 23.30 227 CYS B C 1
ATOM 4243 O O . CYS B 1 227 ? 11.734 30.454 19.265 1.00 27.19 227 CYS B O 1
ATOM 4246 N N . MET B 1 228 ? 10.406 28.728 18.693 1.00 21.71 228 MET B N 1
ATOM 4247 C CA . MET B 1 228 ? 10.765 27.911 19.844 1.00 21.85 228 MET B CA 1
ATOM 4248 C C . MET B 1 228 ? 12.266 27.642 19.928 1.00 24.54 228 MET B C 1
ATOM 4249 O O . MET B 1 228 ? 12.782 27.288 20.986 1.00 25.82 228 MET B O 1
ATOM 4254 N N . GLU B 1 229 ? 12.965 27.818 18.813 1.00 23.45 229 GLU B N 1
ATOM 4255 C CA . GLU B 1 229 ? 14.397 27.546 18.769 1.00 23.45 229 GLU B CA 1
ATOM 4256 C C . GLU B 1 229 ? 15.235 28.633 19.437 1.00 21.12 229 GLU B C 1
ATOM 4257 O O . GLU B 1 229 ? 16.431 28.453 19.636 1.00 23.44 229 GLU B O 1
ATOM 4263 N N . ASP B 1 230 ? 14.627 29.740 19.777 1.00 22.26 230 ASP B N 1
ATOM 4264 C CA . ASP B 1 230 ? 15.333 30.833 20.377 1.00 20.21 230 ASP B CA 1
ATOM 4265 C C . ASP B 1 230 ? 14.582 31.373 21.555 1.00 23.90 230 ASP B C 1
ATOM 4266 O O . ASP B 1 230 ? 13.608 32.016 21.421 1.00 22.52 230 ASP B O 1
ATOM 4271 N N . THR B 1 231 ? 15.104 31.130 22.721 1.00 20.00 231 THR B N 1
ATOM 4272 C CA . THR B 1 231 ? 14.624 31.676 23.947 1.00 20.00 231 THR B CA 1
ATOM 4273 C C . THR B 1 231 ? 14.334 33.145 23.920 1.00 20.00 231 THR B C 1
ATOM 4274 O O . THR B 1 231 ? 13.411 33.580 24.516 1.00 23.37 231 THR B O 1
ATOM 4278 N N . ASP B 1 232 ? 15.124 33.920 23.221 1.00 23.82 232 ASP B N 1
ATOM 4279 C CA . ASP B 1 232 ? 14.980 35.365 23.294 1.00 29.60 232 ASP B CA 1
ATOM 4280 C C . ASP B 1 232 ? 13.865 35.875 22.423 1.00 26.03 232 ASP B C 1
ATOM 4281 O O . ASP B 1 232 ? 13.193 36.799 22.764 1.00 22.34 232 ASP B O 1
ATOM 4286 N N . VAL B 1 233 ? 13.682 35.224 21.294 1.00 20.01 233 VAL B N 1
ATOM 4287 C CA . VAL B 1 233 ? 12.569 35.489 20.435 1.00 22.80 233 VAL B CA 1
ATOM 4288 C C . VAL B 1 233 ? 11.248 35.191 21.105 1.00 23.10 233 VAL B C 1
ATOM 4289 O O . VAL B 1 233 ? 10.373 36.013 21.089 1.00 18.65 233 VAL B O 1
ATOM 4293 N N . VAL B 1 234 ? 11.139 34.008 21.700 1.00 22.00 234 VAL B N 1
ATOM 4294 C CA . VAL B 1 234 ? 9.991 33.570 22.485 1.00 21.03 234 VAL B CA 1
ATOM 4295 C C . VAL B 1 234 ? 9.692 34.580 23.588 1.00 23.33 234 VAL B C 1
ATOM 4296 O O . VAL B 1 234 ? 8.558 35.035 23.750 1.00 22.91 234 VAL B O 1
ATOM 4300 N N . GLN B 1 235 ? 10.734 34.922 24.337 1.00 24.19 235 GLN B N 1
ATOM 4301 C CA . GLN B 1 235 ? 10.664 35.902 25.412 1.00 24.90 235 GLN B CA 1
ATOM 4302 C C . GLN B 1 235 ? 9.994 37.199 24.946 1.00 25.42 235 GLN B C 1
ATOM 4303 O O . GLN B 1 235 ? 9.151 37.768 25.646 1.00 20.04 235 GLN B O 1
ATOM 4309 N N . ARG B 1 236 ? 10.370 37.658 23.756 1.00 21.80 236 ARG B N 1
ATOM 4310 C CA . ARG B 1 236 ? 9.821 38.892 23.213 1.00 21.20 236 ARG B CA 1
ATOM 4311 C C . ARG B 1 236 ? 8.376 38.719 22.748 1.00 22.60 236 ARG B C 1
ATOM 4312 O O . ARG B 1 236 ? 7.513 39.557 23.035 1.00 20.91 236 ARG B O 1
ATOM 4320 N N . LEU B 1 237 ? 8.123 37.633 22.025 1.00 18.16 237 LEU B N 1
ATOM 4321 C CA . LEU B 1 237 ? 6.790 37.347 21.513 1.00 17.33 237 LEU B CA 1
ATOM 4322 C C . LEU B 1 237 ? 5.765 37.234 22.638 1.00 18.16 237 LEU B C 1
ATOM 4323 O O . LEU B 1 237 ? 4.590 37.548 22.447 1.00 19.51 237 LEU B O 1
ATOM 4328 N N . VAL B 1 238 ? 6.214 36.787 23.808 1.00 17.70 238 VAL B N 1
ATOM 4329 C CA . VAL B 1 238 ? 5.344 36.672 24.973 1.00 18.42 238 VAL B CA 1
ATOM 4330 C C . VAL B 1 238 ? 5.160 38.026 25.647 1.00 17.79 238 VAL B C 1
ATOM 4331 O O . VAL B 1 238 ? 4.064 38.366 26.100 1.00 17.50 238 VAL B O 1
ATOM 4335 N N . ALA B 1 239 ? 6.243 38.793 25.713 1.00 17.22 239 ALA B N 1
ATOM 4336 C CA . ALA B 1 239 ? 6.213 40.118 26.322 1.00 18.48 239 ALA B CA 1
ATOM 4337 C C . ALA B 1 239 ? 5.243 41.028 25.581 1.00 18.20 239 ALA B C 1
ATOM 4338 O O . ALA B 1 239 ? 4.407 41.698 26.187 1.00 17.38 239 ALA B O 1
ATOM 4340 N N . GLU B 1 240 ? 5.358 41.043 24.259 1.00 17.91 240 GLU B N 1
ATOM 4341 C CA . GLU B 1 240 ? 4.543 41.928 23.440 1.00 20.00 240 GLU B CA 1
ATOM 4342 C C . GLU B 1 240 ? 3.212 41.301 23.051 1.00 17.82 240 GLU B C 1
ATOM 4343 O O . GLU B 1 240 ? 2.325 41.983 22.533 1.00 17.69 240 GLU B O 1
ATOM 4349 N N . GLN B 1 241 ? 3.072 40.005 23.306 1.00 16.01 241 GLN B N 1
ATOM 4350 C CA . GLN B 1 241 ? 1.865 39.288 22.917 1.00 19.08 241 GLN B CA 1
ATOM 4351 C C . GLN B 1 241 ? 1.622 39.377 21.415 1.00 16.89 241 GLN B C 1
ATOM 4352 O O . GLN B 1 241 ? 0.487 39.551 20.982 1.00 17.91 241 GLN B O 1
ATOM 4358 N N . VAL B 1 242 ? 2.690 39.272 20.627 1.00 15.56 242 VAL B N 1
ATOM 4359 C CA . VAL B 1 242 ? 2.569 39.249 19.174 1.00 18.18 242 VAL B CA 1
ATOM 4360 C C . VAL B 1 242 ? 1.749 38.037 18.781 1.00 18.38 242 VAL B C 1
ATOM 4361 O O . VAL B 1 242 ? 2.071 36.921 19.183 1.00 20.19 242 VAL B O 1
ATOM 4365 N N . PRO B 1 243 ? 0.680 38.250 18.002 1.00 17.92 243 PRO B N 1
ATOM 4366 C CA . PRO B 1 243 ? -0.186 37.137 17.598 1.00 17.25 243 PRO B CA 1
ATOM 4367 C C . PRO B 1 243 ? 0.523 36.190 16.634 1.00 16.28 243 PRO B C 1
ATOM 4368 O O . PRO B 1 243 ? 1.117 36.644 15.655 1.00 13.92 243 PRO B O 1
ATOM 4372 N N . LEU B 1 244 ? 0.464 34.893 16.928 1.00 14.23 244 LEU B N 1
ATOM 4373 C CA . LEU B 1 244 ? 1.034 33.863 16.065 1.00 15.32 244 LEU B CA 1
ATOM 4374 C C . LEU B 1 244 ? -0.068 32.982 15.502 1.00 15.51 244 LEU B C 1
ATOM 4375 O O . LEU B 1 244 ? -0.744 32.270 16.249 1.00 13.48 244 LEU B O 1
ATOM 4380 N N . THR B 1 245 ? -0.245 33.037 14.186 1.00 13.78 245 THR B N 1
ATOM 4381 C CA . THR B 1 245 ? -1.304 32.287 13.532 1.00 12.43 245 THR B CA 1
ATOM 4382 C C . THR B 1 245 ? -0.802 30.901 13.147 1.00 13.94 245 THR B C 1
ATOM 4383 O O . THR B 1 245 ? -0.314 30.678 12.039 1.00 15.46 245 THR B O 1
ATOM 4387 N N . VAL B 1 246 ? -0.930 29.972 14.085 1.00 13.82 246 VAL B N 1
ATOM 4388 C CA . VAL B 1 246 ? -0.399 28.629 13.926 1.00 13.23 246 VAL B CA 1
ATOM 4389 C C . VAL B 1 246 ? -1.334 27.736 13.101 1.00 14.26 246 VAL B C 1
ATOM 4390 O O . VAL B 1 246 ? -2.559 27.832 13.204 1.00 14.16 246 VAL B O 1
ATOM 4394 N N . CYS B 1 247 ? -0.747 26.876 12.275 1.00 13.54 247 CYS B N 1
ATOM 4395 C CA . CYS B 1 247 ? -1.518 25.994 11.406 1.00 12.51 247 CYS B CA 1
ATOM 4396 C C . CYS B 1 247 ? -1.072 24.540 11.575 1.00 13.56 247 CYS B C 1
ATOM 4397 O O . CYS B 1 247 ? -0.213 24.058 10.839 1.00 14.01 247 CYS B O 1
ATOM 4400 N N . PRO B 1 248 ? -1.675 23.833 12.542 1.00 15.59 248 PRO B N 1
ATOM 4401 C CA . PRO B 1 248 ? -1.254 22.487 12.957 1.00 15.88 248 PRO B CA 1
ATOM 4402 C C . PRO B 1 248 ? -1.162 21.465 11.821 1.00 15.22 248 PRO B C 1
ATOM 4403 O O . PRO B 1 248 ? -0.105 20.863 11.644 1.00 15.46 248 PRO B O 1
ATOM 4407 N N . LEU B 1 249 ? -2.243 21.265 11.072 1.00 15.57 249 LEU B N 1
ATOM 4408 C CA . LEU B 1 249 ? -2.245 20.266 10.006 1.00 14.93 249 LEU B CA 1
ATOM 4409 C C . LEU B 1 249 ? -1.306 20.662 8.874 1.00 16.39 249 LEU B C 1
ATOM 4410 O O . LEU B 1 249 ? -0.655 19.813 8.265 1.00 15.29 249 LEU B O 1
ATOM 4415 N N . SER B 1 250 ? -1.247 21.959 8.591 1.00 18.69 250 SER B N 1
ATOM 4416 C CA . SER B 1 250 ? -0.331 22.478 7.585 1.00 17.04 250 SER B CA 1
ATOM 4417 C C . SER B 1 250 ? 1.085 22.024 7.918 1.00 16.36 250 SER B C 1
ATOM 4418 O O . SER B 1 250 ? 1.773 21.423 7.091 1.00 15.13 250 SER B O 1
ATOM 4421 N N . ASN B 1 251 ? 1.503 22.304 9.149 1.00 14.66 251 ASN B N 1
ATOM 4422 C CA . ASN B 1 251 ? 2.848 21.982 9.606 1.00 16.66 251 ASN B CA 1
ATOM 4423 C C . ASN B 1 251 ? 3.208 20.505 9.462 1.00 18.10 251 ASN B C 1
ATOM 4424 O O . ASN B 1 251 ? 4.306 20.165 9.022 1.00 18.26 251 ASN B O 1
ATOM 4429 N N . VAL B 1 252 ? 2.288 19.631 9.851 1.00 15.36 252 VAL B N 1
ATOM 4430 C CA . VAL B 1 252 ? 2.543 18.202 9.784 1.00 19.54 252 VAL B CA 1
ATOM 4431 C C . VAL B 1 252 ? 2.665 17.775 8.331 1.00 19.79 252 VAL B C 1
ATOM 4432 O O . VAL B 1 252 ? 3.576 17.041 7.944 1.00 19.26 252 VAL B O 1
ATOM 4436 N N . ARG B 1 253 ? 1.733 18.263 7.529 1.00 20.12 253 ARG B N 1
ATOM 4437 C CA . ARG B 1 253 ? 1.614 17.862 6.144 1.00 18.57 253 ARG B CA 1
ATOM 4438 C C . ARG B 1 253 ? 2.788 18.364 5.299 1.00 21.30 253 ARG B C 1
ATOM 4439 O O . ARG B 1 253 ? 3.137 17.750 4.289 1.00 22.20 253 ARG B O 1
ATOM 4447 N N . LEU B 1 254 ? 3.390 19.478 5.710 1.00 18.58 254 LEU B N 1
ATOM 4448 C CA . LEU B 1 254 ? 4.560 20.013 5.021 1.00 16.79 254 LEU B CA 1
ATOM 4449 C C . LEU B 1 254 ? 5.852 19.550 5.692 1.00 20.46 254 LEU B C 1
ATOM 4450 O O . LEU B 1 254 ? 6.945 20.008 5.347 1.00 20.43 254 LEU B O 1
ATOM 4455 N N . ARG B 1 255 ? 5.709 18.640 6.654 1.00 18.90 255 ARG B N 1
ATOM 4456 C CA . ARG B 1 255 ? 6.844 18.027 7.346 1.00 20.03 255 ARG B CA 1
ATOM 4457 C C . ARG B 1 255 ? 7.693 19.014 8.150 1.00 20.38 255 ARG B C 1
ATOM 4458 O O . ARG B 1 255 ? 8.868 18.758 8.409 1.00 17.60 255 ARG B O 1
ATOM 4466 N N . ALA B 1 256 ? 7.102 20.140 8.536 1.00 20.60 256 ALA B N 1
ATOM 4467 C CA . ALA B 1 256 ? 7.744 21.044 9.483 1.00 19.16 256 ALA B CA 1
ATOM 4468 C C . ALA B 1 256 ? 7.747 20.353 10.837 1.00 19.25 256 ALA B C 1
ATOM 4469 O O . ALA B 1 256 ? 8.676 20.493 11.633 1.00 18.47 256 ALA B O 1
ATOM 4471 N N . VAL B 1 257 ? 6.685 19.598 11.081 1.00 19.74 257 VAL B N 1
ATOM 4472 C CA . VAL B 1 257 ? 6.555 18.801 12.286 1.00 23.20 257 VAL B CA 1
ATOM 4473 C C . VAL B 1 257 ? 6.308 17.359 11.859 1.00 28.33 257 VAL B C 1
ATOM 4474 O O . VAL B 1 257 ? 5.555 17.104 10.914 1.00 27.66 257 VAL B O 1
ATOM 4478 N N . ASP B 1 258 ? 6.954 16.422 12.545 1.00 25.67 258 ASP B N 1
ATOM 4479 C CA . ASP B 1 258 ? 6.883 15.011 12.183 1.00 25.37 258 ASP B CA 1
ATOM 4480 C C . ASP B 1 258 ? 5.453 14.467 12.251 1.00 25.36 258 ASP B C 1
ATOM 4481 O O . ASP B 1 258 ? 4.920 13.964 11.265 1.00 29.48 258 ASP B O 1
ATOM 4486 N N . LYS B 1 259 ? 4.842 14.573 13.423 1.00 26.54 259 LYS B N 1
ATOM 4487 C CA . LYS B 1 259 ? 3.489 14.082 13.646 1.00 28.68 259 LYS B CA 1
ATOM 4488 C C . LYS B 1 259 ? 2.745 15.122 14.461 1.00 26.82 259 LYS B C 1
ATOM 4489 O O . LYS B 1 259 ? 3.366 15.976 15.098 1.00 24.73 259 LYS B O 1
ATOM 4495 N N . LEU B 1 260 ? 1.420 15.053 14.453 1.00 22.49 260 LEU B N 1
ATOM 4496 C CA . LEU B 1 260 ? 0.632 15.983 15.250 1.00 23.74 260 LEU B CA 1
ATOM 4497 C C . LEU B 1 260 ? 1.052 15.924 16.720 1.00 25.11 260 LEU B C 1
ATOM 4498 O O . LEU B 1 260 ? 1.091 16.948 17.404 1.00 26.07 260 LEU B O 1
ATOM 4503 N N . ALA B 1 261 ? 1.375 14.727 17.199 1.00 22.71 261 ALA B N 1
ATOM 4504 C CA . ALA B 1 261 ? 1.762 14.552 18.596 1.00 23.52 261 ALA B CA 1
ATOM 4505 C C . ALA B 1 261 ? 3.043 15.317 18.926 1.00 22.51 261 ALA B C 1
ATOM 4506 O O . ALA B 1 261 ? 3.359 15.545 20.091 1.00 23.63 261 ALA B O 1
ATOM 4508 N N . ASP B 1 262 ? 3.769 15.726 17.893 1.00 25.35 262 ASP B N 1
ATOM 4509 C CA . ASP B 1 262 ? 5.013 16.465 18.081 1.00 25.86 262 ASP B CA 1
ATOM 4510 C C . ASP B 1 262 ? 4.848 17.981 17.955 1.00 23.90 262 ASP B C 1
ATOM 4511 O O . ASP B 1 262 ? 5.825 18.716 18.092 1.00 22.68 262 ASP B O 1
ATOM 4516 N N . HIS B 1 263 ? 3.628 18.451 17.693 1.00 21.29 263 HIS B N 1
ATOM 4517 C CA . HIS B 1 263 ? 3.414 19.877 17.429 1.00 21.24 263 HIS B CA 1
ATOM 4518 C C . HIS B 1 263 ? 3.604 20.751 18.670 1.00 20.35 263 HIS B C 1
ATOM 4519 O O . HIS B 1 263 ? 3.162 20.395 19.759 1.00 23.28 263 HIS B O 1
ATOM 4526 N N . PRO B 1 264 ? 4.262 21.907 18.500 1.00 20.88 264 PRO B N 1
ATOM 4527 C CA . PRO B 1 264 ? 4.617 22.814 19.600 1.00 20.64 264 PRO B CA 1
ATOM 4528 C C . PRO B 1 264 ? 3.428 23.556 20.208 1.00 20.69 264 PRO B C 1
ATOM 4529 O O . PRO B 1 264 ? 3.567 24.130 21.287 1.00 22.67 264 PRO B O 1
ATOM 4533 N N . LEU B 1 265 ? 2.286 23.554 19.530 1.00 19.61 265 LEU B N 1
ATOM 4534 C CA . LEU B 1 265 ? 1.168 24.412 19.930 1.00 22.67 265 LEU B CA 1
ATOM 4535 C C . LEU B 1 265 ? 0.800 24.353 21.417 1.00 21.32 265 LEU B C 1
ATOM 4536 O O . LEU B 1 265 ? 0.620 25.394 22.047 1.00 21.20 265 LEU B O 1
ATOM 4541 N N . PRO B 1 266 ? 0.682 23.140 21.981 1.00 23.96 266 PRO B N 1
ATOM 4542 C CA . PRO B 1 266 ? 0.315 23.040 23.399 1.00 22.19 266 PRO B CA 1
ATOM 4543 C C . PRO B 1 266 ? 1.325 23.756 24.291 1.00 21.33 266 PRO B C 1
ATOM 4544 O O . PRO B 1 266 ? 0.940 24.433 25.245 1.00 21.81 266 PRO B O 1
ATOM 4548 N N . GLU B 1 267 ? 2.605 23.604 23.975 1.00 18.90 267 GLU B N 1
ATOM 4549 C CA . GLU B 1 267 ? 3.666 24.233 24.749 1.00 22.60 267 GLU B CA 1
ATOM 4550 C C . GLU B 1 267 ? 3.606 25.753 24.593 1.00 22.44 267 GLU B C 1
ATOM 4551 O O . GLU B 1 267 ? 3.645 26.489 25.581 1.00 20.38 267 GLU B O 1
ATOM 4557 N N . MET B 1 268 ? 3.491 26.210 23.347 1.00 21.81 268 MET B N 1
ATOM 4558 C CA . MET B 1 268 ? 3.446 27.638 23.031 1.00 22.02 268 MET B CA 1
ATOM 4559 C C . MET B 1 268 ? 2.302 28.346 23.751 1.00 20.91 268 MET B C 1
ATOM 4560 O O . MET B 1 268 ? 2.446 29.482 24.214 1.00 16.19 268 MET B O 1
ATOM 4565 N N . LEU B 1 269 ? 1.164 27.665 23.834 1.00 22.83 269 LEU B N 1
ATOM 4566 C CA . LEU B 1 269 ? -0.001 28.192 24.530 1.00 20.22 269 LEU B CA 1
ATOM 4567 C C . LEU B 1 269 ? 0.265 28.243 26.026 1.00 18.11 269 LEU B C 1
ATOM 4568 O O . LEU B 1 269 ? -0.106 29.202 26.698 1.00 18.47 269 LEU B O 1
ATOM 4573 N N . ALA B 1 270 ? 0.916 27.204 26.540 1.00 20.04 270 ALA B N 1
ATOM 4574 C CA . ALA B 1 270 ? 1.205 27.115 27.966 1.00 18.63 270 ALA B CA 1
ATOM 4575 C C . ALA B 1 270 ? 2.178 28.200 28.418 1.00 19.67 270 ALA B C 1
ATOM 4576 O O . ALA B 1 270 ? 2.016 28.774 29.499 1.00 18.95 270 ALA B O 1
ATOM 4578 N N . ILE B 1 271 ? 3.184 28.484 27.592 1.00 15.92 271 ILE B N 1
ATOM 4579 C CA . ILE B 1 271 ? 4.214 29.450 27.969 1.00 16.33 271 ILE B CA 1
ATOM 4580 C C . ILE B 1 271 ? 3.767 30.896 27.752 1.00 18.17 271 ILE B C 1
ATOM 4581 O O . ILE B 1 271 ? 4.497 31.831 28.078 1.00 15.51 271 ILE B O 1
ATOM 4586 N N . GLY B 1 272 ? 2.570 31.071 27.198 1.00 18.97 272 GLY B N 1
ATOM 4587 C CA . GLY B 1 272 ? 1.969 32.387 27.095 1.00 15.82 272 GLY B CA 1
ATOM 4588 C C . GLY B 1 272 ? 2.028 33.058 25.734 1.00 19.60 272 GLY B C 1
ATOM 4589 O O . GLY B 1 272 ? 1.662 34.232 25.603 1.00 17.99 272 GLY B O 1
ATOM 4590 N N . LEU B 1 273 ? 2.491 32.338 24.717 1.00 15.05 273 LEU B N 1
ATOM 4591 C CA . LEU B 1 273 ? 2.469 32.895 23.370 1.00 19.33 273 LEU B CA 1
ATOM 4592 C C . LEU B 1 273 ? 1.025 33.133 22.943 1.00 15.67 273 LEU B C 1
ATOM 4593 O O . LEU B 1 273 ? 0.147 32.318 23.224 1.00 15.53 273 LEU B O 1
ATOM 4598 N N . ASN B 1 274 ? 0.787 34.259 22.278 1.00 15.77 274 ASN B N 1
ATOM 4599 C CA . ASN B 1 274 ? -0.542 34.607 21.794 1.00 15.23 274 ASN B CA 1
ATOM 4600 C C . ASN B 1 274 ? -0.904 33.829 20.523 1.00 15.40 274 ASN B C 1
ATOM 4601 O O . ASN B 1 274 ? -1.017 34.401 19.439 1.00 14.06 274 ASN B O 1
ATOM 4606 N N . VAL B 1 275 ? -1.088 32.520 20.670 1.00 14.77 275 VAL B N 1
ATOM 4607 C CA . VAL B 1 275 ? -1.333 31.641 19.534 1.00 13.89 275 VAL B CA 1
ATOM 4608 C C . VAL B 1 275 ? -2.816 31.432 19.250 1.00 13.64 275 VAL B C 1
ATOM 4609 O O . VAL B 1 275 ? -3.627 31.351 20.171 1.00 14.51 275 VAL B O 1
ATOM 4613 N N . CYS B 1 276 ? -3.156 31.344 17.968 1.00 13.61 276 CYS B N 1
ATOM 4614 C CA . CYS B 1 276 ? -4.477 30.886 17.546 1.00 13.52 276 CYS B CA 1
ATOM 4615 C C . CYS B 1 276 ? -4.339 29.784 16.502 1.00 14.82 276 CYS B C 1
ATOM 4616 O O . CYS B 1 276 ? -3.248 29.551 15.974 1.00 13.18 276 CYS B O 1
ATOM 4619 N N . VAL B 1 277 ? -5.447 29.108 16.212 1.00 15.53 277 VAL B N 1
ATOM 4620 C CA . VAL B 1 277 ? -5.448 27.977 15.288 1.00 13.38 277 VAL B CA 1
ATOM 4621 C C . VAL B 1 277 ? -6.075 28.350 13.942 1.00 16.14 277 VAL B C 1
ATOM 4622 O O . VAL B 1 277 ? -7.142 28.973 13.895 1.00 14.06 277 VAL B O 1
ATOM 4626 N N . ASN B 1 278 ? -5.399 27.969 12.858 1.00 14.68 278 ASN B N 1
ATOM 4627 C CA . ASN B 1 278 ? -5.865 28.252 11.503 1.00 13.79 278 ASN B CA 1
ATOM 4628 C C . ASN B 1 278 ? -5.598 27.094 10.544 1.00 14.72 278 ASN B C 1
ATOM 4629 O O . ASN B 1 278 ? -4.712 26.271 10.779 1.00 14.74 278 ASN B O 1
ATOM 4634 N N . SER B 1 279 ? -6.357 27.037 9.454 1.00 13.69 279 SER B N 1
ATOM 4635 C CA . SER B 1 279 ? -6.236 25.926 8.512 1.00 16.30 279 SER B CA 1
ATOM 4636 C C . SER B 1 279 ? -5.261 26.205 7.359 1.00 15.62 279 SER B C 1
ATOM 4637 O O . SER B 1 279 ? -4.823 25.274 6.682 1.00 16.09 279 SER B O 1
ATOM 4640 N N . ASP B 1 280 ? -4.934 27.479 7.140 1.00 14.08 280 ASP B N 1
ATOM 4641 C CA . ASP B 1 280 ? -3.903 27.870 6.174 1.00 14.58 280 ASP B CA 1
ATOM 4642 C C . ASP B 1 280 ? -4.280 27.568 4.714 1.00 16.31 280 ASP B C 1
ATOM 4643 O O . ASP B 1 280 ? -4.615 28.478 3.950 1.00 15.25 280 ASP B O 1
ATOM 4648 N N . ASP B 1 281 ? -4.206 26.294 4.331 1.00 16.89 281 ASP B N 1
ATOM 4649 C CA . ASP B 1 281 ? -4.617 25.842 3.002 1.00 15.79 281 ASP B CA 1
ATOM 4650 C C . ASP B 1 281 ? -5.484 24.592 3.147 1.00 16.73 281 ASP B C 1
ATOM 4651 O O . ASP B 1 281 ? -5.004 23.473 2.965 1.00 16.26 281 ASP B O 1
ATOM 4656 N N . PRO B 1 282 ? -6.771 24.786 3.473 1.00 16.93 282 PRO B N 1
ATOM 4657 C CA . PRO B 1 282 ? -7.704 23.722 3.869 1.00 14.91 282 PRO B CA 1
ATOM 4658 C C . PRO B 1 282 ? -7.812 22.581 2.861 1.00 16.40 282 PRO B C 1
ATOM 4659 O O . PRO B 1 282 ? -7.911 21.418 3.261 1.00 14.90 282 PRO B O 1
ATOM 4663 N N . ALA B 1 283 ? -7.805 22.916 1.573 1.00 17.38 283 ALA B N 1
ATOM 4664 C CA . ALA B 1 283 ? -8.015 21.929 0.513 1.00 16.18 283 ALA B CA 1
ATOM 4665 C C . ALA B 1 283 ? -6.764 21.108 0.214 1.00 16.96 283 ALA B C 1
ATOM 4666 O O . ALA B 1 283 ? -6.815 20.137 -0.541 1.00 18.67 283 ALA B O 1
ATOM 4668 N N . TYR B 1 284 ? -5.643 21.496 0.807 1.00 15.68 284 TYR B N 1
ATOM 4669 C CA . TYR B 1 284 ? -4.387 20.797 0.559 1.00 19.81 284 TYR B CA 1
ATOM 4670 C C . TYR B 1 284 ? -3.916 19.987 1.764 1.00 18.42 284 TYR B C 1
ATOM 4671 O O . TYR B 1 284 ? -3.164 19.023 1.616 1.00 19.37 284 TYR B O 1
ATOM 4680 N N . PHE B 1 285 ? -4.369 20.379 2.951 1.00 15.32 285 PHE B N 1
ATOM 4681 C CA . PHE B 1 285 ? -3.910 19.753 4.187 1.00 19.51 285 PHE B CA 1
ATOM 4682 C C . PHE B 1 285 ? -5.005 18.914 4.842 1.00 20.32 285 PHE B C 1
ATOM 4683 O O . PHE B 1 285 ? -4.885 18.508 5.997 1.00 21.67 285 PHE B O 1
ATOM 4691 N N . GLY B 1 286 ? -6.075 18.670 4.094 1.00 20.20 286 GLY B N 1
ATOM 4692 C CA . GLY B 1 286 ? -7.131 17.773 4.525 1.00 19.04 286 GLY B CA 1
ATOM 4693 C C . GLY B 1 286 ? -7.942 18.231 5.723 1.00 22.27 286 GLY B C 1
ATOM 4694 O O . GLY B 1 286 ? -8.275 17.427 6.597 1.00 23.07 286 GLY B O 1
ATOM 4695 N N . GLY B 1 287 ? -8.276 19.515 5.771 1.00 17.45 287 GLY B N 1
ATOM 4696 C CA . GLY B 1 287 ? -9.127 20.003 6.837 1.00 18.07 287 GLY B CA 1
ATOM 4697 C C . GLY B 1 287 ? -9.228 21.508 6.970 1.00 14.94 287 GLY B C 1
ATOM 4698 O O . GLY B 1 287 ? -8.311 22.251 6.625 1.00 15.96 287 GLY B O 1
ATOM 4699 N N . TYR B 1 288 ? -10.366 21.949 7.489 1.00 13.79 288 TYR B N 1
ATOM 4700 C CA . TYR B 1 288 ? -10.581 23.353 7.793 1.00 15.22 288 TYR B CA 1
ATOM 4701 C C . TYR B 1 288 ? -10.287 23.598 9.276 1.00 14.93 288 TYR B C 1
ATOM 4702 O O . TYR B 1 288 ? -9.827 22.693 9.976 1.00 16.67 288 TYR B O 1
ATOM 4711 N N . VAL B 1 289 ? -10.522 24.811 9.760 1.00 12.37 289 VAL B N 1
ATOM 4712 C CA . VAL B 1 289 ? -10.106 25.135 11.122 1.00 14.23 289 VAL B CA 1
ATOM 4713 C C . VAL B 1 289 ? -10.777 24.235 12.166 1.00 15.84 289 VAL B C 1
ATOM 4714 O O . VAL B 1 289 ? -10.160 23.874 13.170 1.00 15.70 289 VAL B O 1
ATOM 4718 N N . ASP B 1 290 ? -12.029 23.859 11.921 1.00 16.47 290 ASP B N 1
ATOM 4719 C CA . ASP B 1 290 ? -12.733 22.964 12.831 1.00 14.51 290 ASP B CA 1
ATOM 4720 C C . ASP B 1 290 ? -12.066 21.591 12.850 1.00 17.05 290 ASP B C 1
ATOM 4721 O O . ASP B 1 290 ? -11.983 20.946 13.897 1.00 16.09 290 ASP B O 1
ATOM 4726 N N . ASP B 1 291 ? -11.576 21.154 11.693 1.00 14.67 291 ASP B N 1
ATOM 4727 C CA . ASP B 1 291 ? -10.867 19.879 11.608 1.00 18.44 291 ASP B CA 1
ATOM 4728 C C . ASP B 1 291 ? -9.536 19.931 12.359 1.00 19.66 291 ASP B C 1
ATOM 4729 O O . ASP B 1 291 ? -9.108 18.942 12.951 1.00 19.10 291 ASP B O 1
ATOM 4734 N N . ASN B 1 292 ? -8.890 21.093 12.334 1.00 18.73 292 ASN B N 1
ATOM 4735 C CA . ASN B 1 292 ? -7.670 21.316 13.103 1.00 16.31 292 ASN B CA 1
ATOM 4736 C C . ASN B 1 292 ? -7.925 21.212 14.608 1.00 21.21 292 ASN B C 1
ATOM 4737 O O . ASN B 1 292 ? -7.155 20.577 15.332 1.00 23.17 292 ASN B O 1
ATOM 4742 N N . PHE B 1 293 ? -9.001 21.843 15.071 1.00 18.76 293 PHE B N 1
ATOM 4743 C CA . PHE B 1 293 ? -9.407 21.750 16.472 1.00 19.37 293 PHE B CA 1
ATOM 4744 C C . PHE B 1 293 ? -9.688 20.305 16.879 1.00 21.26 293 PHE B C 1
ATOM 4745 O O . PHE B 1 293 ? -9.241 19.851 17.931 1.00 24.66 293 PHE B O 1
ATOM 4753 N N . GLU B 1 294 ? -10.436 19.592 16.043 1.00 22.06 294 GLU B N 1
ATOM 4754 C CA . GLU B 1 294 ? -10.776 18.196 16.299 1.00 22.71 294 GLU B CA 1
ATOM 4755 C C . GLU B 1 294 ? -9.526 17.324 16.381 1.00 26.74 294 GLU B C 1
ATOM 4756 O O . GLU B 1 294 ? -9.443 16.411 17.206 1.00 28.28 294 GLU B O 1
ATOM 4762 N N . GLN B 1 295 ? -8.560 17.611 15.516 1.00 23.91 295 GLN B N 1
ATOM 4763 C CA . GLN B 1 295 ? -7.284 16.908 15.518 1.00 24.80 295 GLN B CA 1
ATOM 4764 C C . GLN B 1 295 ? -6.484 17.220 16.782 1.00 27.13 295 GLN B C 1
ATOM 4765 O O . GLN B 1 295 ? -5.786 16.360 17.321 1.00 27.15 295 GLN B O 1
ATOM 4771 N N . LEU B 1 296 ? -6.584 18.462 17.244 1.00 25.56 296 LEU B N 1
ATOM 4772 C CA . LEU B 1 296 ? -5.935 18.875 18.480 1.00 25.60 296 LEU B CA 1
ATOM 4773 C C . LEU B 1 296 ? -6.562 18.178 19.680 1.00 26.12 296 LEU B C 1
ATOM 4774 O O . LEU B 1 296 ? -5.862 17.767 20.603 1.00 26.36 296 LEU B O 1
ATOM 4779 N N . VAL B 1 297 ? -7.886 18.050 19.663 1.00 25.87 297 VAL B N 1
ATOM 4780 C CA . VAL B 1 297 ? -8.606 17.398 20.752 1.00 27.97 297 VAL B CA 1
ATOM 4781 C C . VAL B 1 297 ? -8.295 15.903 20.807 1.00 27.58 297 VAL B C 1
ATOM 4782 O O . VAL B 1 297 ? -7.900 15.387 21.847 1.00 29.55 297 VAL B O 1
ATOM 4786 N N . LYS B 1 298 ? -8.468 15.215 19.683 1.00 27.24 298 LYS B N 1
ATOM 4787 C CA . LYS B 1 298 ? -8.230 13.774 19.614 1.00 28.50 298 LYS B CA 1
ATOM 4788 C C . LYS B 1 298 ? -6.778 13.376 19.916 1.00 28.92 298 LYS B C 1
ATOM 4789 O O . LYS B 1 298 ? -6.528 12.485 20.725 1.00 28.45 298 LYS B O 1
ATOM 4795 N N . VAL B 1 299 ? -5.827 14.038 19.267 1.00 26.45 299 VAL B N 1
ATOM 4796 C CA . VAL B 1 299 ? -4.418 13.677 19.397 1.00 24.98 299 VAL B CA 1
ATOM 4797 C C . VAL B 1 299 ? -3.717 14.339 20.592 1.00 33.16 299 VAL B C 1
ATOM 4798 O O . VAL B 1 299 ? -2.963 13.686 21.313 1.00 36.66 299 VAL B O 1
ATOM 4802 N N . LEU B 1 300 ? -3.960 15.630 20.800 1.00 28.38 300 LEU B N 1
ATOM 4803 C CA . LEU B 1 300 ? -3.265 16.370 21.849 1.00 23.11 300 LEU B CA 1
ATOM 4804 C C . LEU B 1 300 ? -4.146 16.644 23.070 1.00 29.06 300 LEU B C 1
ATOM 4805 O O . LEU B 1 300 ? -3.722 17.306 24.023 1.00 27.83 300 LEU B O 1
ATOM 4810 N N . GLU B 1 301 ? -5.374 16.134 23.025 1.00 29.01 301 GLU B N 1
ATOM 4811 C CA . GLU B 1 301 ? -6.292 16.153 24.169 1.00 28.80 301 GLU B CA 1
ATOM 4812 C C . GLU B 1 301 ? -6.575 17.538 24.771 1.00 24.78 301 GLU B C 1
ATOM 4813 O O . GLU B 1 301 ? -6.727 17.676 25.981 1.00 25.74 301 GLU B O 1
ATOM 4819 N N . PHE B 1 302 ? -6.660 18.555 23.921 1.00 23.39 302 PHE B N 1
ATOM 4820 C CA . PHE B 1 302 ? -7.041 19.896 24.355 1.00 22.21 302 PHE B CA 1
ATOM 4821 C C . PHE B 1 302 ? -8.421 19.871 25.003 1.00 24.64 302 PHE B C 1
ATOM 4822 O O . PHE B 1 302 ? -9.344 19.240 24.486 1.00 30.02 302 PHE B O 1
ATOM 4830 N N . SER B 1 303 ? -8.569 20.563 26.129 1.00 23.84 303 SER B N 1
ATOM 4831 C CA . SER B 1 303 ? -9.858 20.622 26.814 1.00 23.18 303 SER B CA 1
ATOM 4832 C C . SER B 1 303 ? -10.716 21.733 26.234 1.00 23.75 303 SER B C 1
ATOM 4833 O O . SER B 1 303 ? -10.237 22.559 25.455 1.00 24.28 303 SER B O 1
ATOM 4836 N N . VAL B 1 304 ? -11.987 21.751 26.612 1.00 21.74 304 VAL B N 1
ATOM 4837 C CA . VAL B 1 304 ? -12.888 22.789 26.137 1.00 22.89 304 VAL B CA 1
ATOM 4838 C C . VAL B 1 304 ? -12.371 24.182 26.506 1.00 21.95 304 VAL B C 1
ATOM 4839 O O . VAL B 1 304 ? -12.314 25.065 25.652 1.00 22.14 304 VAL B O 1
ATOM 4843 N N . PRO B 1 305 ? -11.981 24.381 27.778 1.00 26.04 305 PRO B N 1
ATOM 4844 C CA . PRO B 1 305 ? -11.432 25.684 28.174 1.00 24.61 305 PRO B CA 1
ATOM 4845 C C . PRO B 1 305 ? -10.149 26.043 27.420 1.00 21.11 305 PRO B C 1
ATOM 4846 O O . PRO B 1 305 ? -9.845 27.225 27.277 1.00 22.60 305 PRO B O 1
ATOM 4850 N N . GLU B 1 306 ? -9.409 25.045 26.946 1.00 20.11 306 GLU B N 1
ATOM 4851 C CA . GLU B 1 306 ? -8.202 25.313 26.163 1.00 19.67 306 GLU B CA 1
ATOM 4852 C C . GLU B 1 306 ? -8.538 25.702 24.723 1.00 19.36 306 GLU B C 1
ATOM 4853 O O . GLU B 1 306 ? -7.812 26.468 24.093 1.00 20.25 306 GLU B O 1
ATOM 4859 N N . GLN B 1 307 ? -9.644 25.177 24.206 1.00 19.24 307 GLN B N 1
ATOM 4860 C CA . GLN B 1 307 ? -10.109 25.570 22.885 1.00 18.20 307 GLN B CA 1
ATOM 4861 C C . GLN B 1 307 ? -10.645 26.989 22.927 1.00 17.81 307 GLN B C 1
ATOM 4862 O O . GLN B 1 307 ? -10.519 27.739 21.962 1.00 19.16 307 GLN B O 1
ATOM 4868 N N . ALA B 1 308 ? -11.251 27.349 24.052 1.00 17.49 308 ALA B N 1
ATOM 4869 C CA . ALA B 1 308 ? -11.833 28.673 24.226 1.00 17.64 308 ALA B CA 1
ATOM 4870 C C . ALA B 1 308 ? -10.768 29.767 24.265 1.00 18.02 308 ALA B C 1
ATOM 4871 O O . ALA B 1 308 ? -11.008 30.896 23.838 1.00 15.48 308 ALA B O 1
ATOM 4873 N N . THR B 1 309 ? -9.591 29.438 24.785 1.00 19.96 309 THR B N 1
ATOM 4874 C CA . THR B 1 309 ? -8.502 30.409 24.835 1.00 21.56 309 THR B CA 1
ATOM 4875 C C . THR B 1 309 ? -7.929 30.639 23.438 1.00 18.16 309 THR B C 1
ATOM 4876 O O . THR B 1 309 ? -7.674 31.776 23.043 1.00 14.49 309 THR B O 1
ATOM 4880 N N . LEU B 1 310 ? -7.740 29.551 22.695 1.00 17.38 310 LEU B N 1
ATOM 4881 C CA . LEU B 1 310 ? -7.335 29.625 21.291 1.00 17.19 310 LEU B CA 1
ATOM 4882 C C . LEU B 1 310 ? -8.342 30.406 20.449 1.00 17.29 310 LEU B C 1
ATOM 4883 O O . LEU B 1 310 ? -7.968 31.170 19.556 1.00 17.00 310 LEU B O 1
ATOM 4888 N N . ALA B 1 311 ? -9.623 30.192 20.729 1.00 15.43 311 ALA B N 1
ATOM 4889 C CA . ALA B 1 311 ? -10.686 30.862 20.003 1.00 15.21 311 ALA B CA 1
ATOM 4890 C C . ALA B 1 311 ? -10.726 32.336 20.393 1.00 17.94 311 ALA B C 1
ATOM 4891 O O . ALA B 1 311 ? -10.839 33.211 19.533 1.00 18.73 311 ALA B O 1
ATOM 4893 N N . ALA B 1 312 ? -10.618 32.609 21.690 1.00 17.77 312 ALA B N 1
ATOM 4894 C CA . ALA B 1 312 ? -10.593 33.986 22.171 1.00 19.76 312 ALA B CA 1
ATOM 4895 C C . ALA B 1 312 ? -9.351 34.723 21.670 1.00 18.91 312 ALA B C 1
ATOM 4896 O O . ALA B 1 312 ? -9.433 35.885 21.279 1.00 21.97 312 ALA B O 1
ATOM 4898 N N . ASN B 1 313 ? -8.205 34.047 21.681 1.00 16.35 313 ASN B N 1
ATOM 4899 C CA . ASN B 1 313 ? -6.983 34.610 21.117 1.00 15.39 313 ASN B CA 1
ATOM 4900 C C . ASN B 1 313 ? -7.181 35.038 19.663 1.00 15.44 313 ASN B C 1
ATOM 4901 O O . ASN B 1 313 ? -6.745 36.114 19.258 1.00 14.20 313 ASN B O 1
ATOM 4906 N N . SER B 1 314 ? -7.840 34.193 18.878 1.00 13.94 314 SER B N 1
ATOM 4907 C CA . SER B 1 314 ? -8.035 34.486 17.464 1.00 16.01 314 SER B CA 1
ATOM 4908 C C . SER B 1 314 ? -8.920 35.715 17.274 1.00 16.09 314 SER B C 1
ATOM 4909 O O . SER B 1 314 ? -8.743 36.484 16.330 1.00 14.15 314 SER B O 1
ATOM 4912 N N . ILE B 1 315 ? -9.871 35.896 18.181 1.00 16.64 315 ILE B N 1
ATOM 4913 C CA . ILE B 1 315 ? -10.783 37.030 18.104 1.00 19.50 315 ILE B CA 1
ATOM 4914 C C . ILE B 1 315 ? -10.102 38.319 18.557 1.00 16.98 315 ILE B C 1
ATOM 4915 O O . ILE B 1 315 ? -10.272 39.371 17.943 1.00 18.11 315 ILE B O 1
ATOM 4920 N N . ARG B 1 316 ? -9.315 38.231 19.621 1.00 14.78 316 ARG B N 1
ATOM 4921 C CA . ARG B 1 316 ? -8.607 39.401 20.113 1.00 15.34 316 ARG B CA 1
ATOM 4922 C C . ARG B 1 316 ? -7.554 39.845 19.117 1.00 15.84 316 ARG B C 1
ATOM 4923 O O . ARG B 1 316 ? -7.232 41.026 19.030 1.00 18.17 316 ARG B O 1
ATOM 4931 N N . SER B 1 317 ? -7.033 38.890 18.355 1.00 16.49 317 SER B N 1
ATOM 4932 C CA . SER B 1 317 ? -5.918 39.142 17.451 1.00 15.72 317 SER B CA 1
ATOM 4933 C C . SER B 1 317 ? -6.359 39.642 16.076 1.00 16.30 317 SER B C 1
ATOM 4934 O O . SER B 1 317 ? -5.549 40.165 15.303 1.00 13.98 317 SER B O 1
ATOM 4937 N N . SER B 1 318 ? -7.643 39.484 15.776 1.00 14.96 318 SER B N 1
ATOM 4938 C CA . SER B 1 318 ? -8.184 39.940 14.503 1.00 17.19 318 SER B CA 1
ATOM 4939 C C . SER B 1 318 ? -8.049 41.453 14.368 1.00 18.64 318 SER B C 1
ATOM 4940 O O . SER B 1 318 ? -7.824 42.155 15.353 1.00 19.68 318 SER B O 1
ATOM 4943 N N . PHE B 1 319 ? -8.183 41.951 13.144 1.00 15.86 319 PHE B N 1
ATOM 4944 C CA . PHE B 1 319 ? -8.175 43.385 12.906 1.00 17.45 319 PHE B CA 1
ATOM 4945 C C . PHE B 1 319 ? -9.602 43.917 12.877 1.00 18.66 319 PHE B C 1
ATOM 4946 O O . PHE B 1 319 ? -9.863 44.983 12.323 1.00 15.01 319 PHE B O 1
ATOM 4954 N N . ALA B 1 320 ? -10.520 43.163 13.479 1.00 22.16 320 ALA B N 1
ATOM 4955 C CA . ALA B 1 320 ? -11.926 43.552 13.546 1.00 20.03 320 ALA B CA 1
ATOM 4956 C C . ALA B 1 320 ? -12.145 44.716 14.507 1.00 23.78 320 ALA B C 1
ATOM 4957 O O . ALA B 1 320 ? -11.230 45.118 15.229 1.00 25.81 320 ALA B O 1
ATOM 4959 N N . SER B 1 321 ? -13.363 45.256 14.511 1.00 28.03 321 SER B N 1
ATOM 4960 C CA . SER B 1 321 ? -13.719 46.357 15.404 1.00 25.85 321 SER B CA 1
ATOM 4961 C C . SER B 1 321 ? -13.641 45.891 16.847 1.00 26.99 321 SER B C 1
ATOM 4962 O O . SER B 1 321 ? -13.789 44.700 17.122 1.00 30.77 321 SER B O 1
ATOM 4965 N N . ASP B 1 322 ? -13.416 46.822 17.769 1.00 29.59 322 ASP B N 1
ATOM 4966 C CA . ASP B 1 322 ? -13.472 46.496 19.192 1.00 28.92 322 ASP B CA 1
ATOM 4967 C C . ASP B 1 322 ? -14.881 46.045 19.557 1.00 26.50 322 ASP B C 1
ATOM 4968 O O . ASP B 1 322 ? -15.073 45.174 20.411 1.00 25.03 322 ASP B O 1
ATOM 4973 N N . ALA B 1 323 ? -15.862 46.643 18.890 1.00 26.61 323 ALA B N 1
ATOM 4974 C CA . ALA B 1 323 ? -17.251 46.247 19.051 1.00 27.13 323 ALA B CA 1
ATOM 4975 C C . ALA B 1 323 ? -17.419 44.801 18.610 1.00 26.00 323 ALA B C 1
ATOM 4976 O O . ALA B 1 323 ? -17.841 43.951 19.392 1.00 26.80 323 ALA B O 1
ATOM 4978 N N . ARG B 1 324 ? -17.074 44.529 17.355 1.00 24.95 324 ARG B N 1
ATOM 4979 C CA . ARG B 1 324 ? -17.198 43.190 16.792 1.00 28.01 324 ARG B CA 1
ATOM 4980 C C . ARG B 1 324 ? -16.488 42.148 17.662 1.00 29.60 324 ARG B C 1
ATOM 4981 O O . ARG B 1 324 ? -17.035 41.074 17.927 1.00 27.51 324 ARG B O 1
ATOM 4989 N N . LYS B 1 325 ? -15.278 42.474 18.112 1.00 26.06 325 LYS B N 1
ATOM 4990 C CA . LYS B 1 325 ? -14.509 41.569 18.963 1.00 27.87 325 LYS B CA 1
ATOM 4991 C C . LYS B 1 325 ? -15.299 41.183 20.212 1.00 28.89 325 LYS B C 1
ATOM 4992 O O . LYS B 1 325 ? -15.268 40.030 20.648 1.00 28.05 325 LYS B O 1
ATOM 4998 N N . ALA B 1 326 ? -16.002 42.158 20.782 1.00 27.59 326 ALA B N 1
ATOM 4999 C CA . ALA B 1 326 ? -16.772 41.953 22.006 1.00 28.65 326 ALA B CA 1
ATOM 5000 C C . ALA B 1 326 ? -17.917 40.945 21.843 1.00 27.52 326 ALA B C 1
ATOM 5001 O O . ALA B 1 326 ? -18.105 40.072 22.689 1.00 28.85 326 ALA B O 1
ATOM 5003 N N . VAL B 1 327 ? -18.684 41.076 20.766 1.00 24.40 327 VAL B N 1
ATOM 5004 C CA . VAL B 1 327 ? -19.780 40.150 20.500 1.00 26.81 327 VAL B CA 1
ATOM 5005 C C . VAL B 1 327 ? -19.271 38.748 20.158 1.00 28.66 327 VAL B C 1
ATOM 5006 O O . VAL B 1 327 ? -19.884 37.748 20.540 1.00 29.73 327 VAL B O 1
ATOM 5010 N N . LEU B 1 328 ? -18.150 38.679 19.445 1.00 23.72 328 LEU B N 1
ATOM 5011 C CA . LEU B 1 328 ? -17.504 37.399 19.177 1.00 23.10 328 LEU B CA 1
ATOM 5012 C C . LEU B 1 328 ? -16.939 36.792 20.465 1.00 24.65 328 LEU B C 1
ATOM 5013 O O . LEU B 1 328 ? -17.005 35.580 20.671 1.00 24.59 328 LEU B O 1
ATOM 5018 N N . LEU B 1 329 ? -16.390 37.639 21.331 1.00 24.04 329 LEU B N 1
ATOM 5019 C CA . LEU B 1 329 ? -15.896 37.195 22.633 1.00 22.84 329 LEU B CA 1
ATOM 5020 C C . LEU B 1 329 ? -17.018 36.676 23.532 1.00 25.05 329 LEU B C 1
ATOM 5021 O O . LEU B 1 329 ? -16.785 35.864 24.426 1.00 24.78 329 LEU B O 1
ATOM 5026 N N . ASP B 1 330 ? -18.238 37.144 23.296 1.00 27.08 330 ASP B N 1
ATOM 5027 C CA . ASP B 1 330 ? -19.371 36.696 24.094 1.00 26.45 330 ASP B CA 1
ATOM 5028 C C . ASP B 1 330 ? -19.918 35.364 23.601 1.00 27.13 330 ASP B C 1
ATOM 5029 O O . ASP B 1 330 ? -20.435 34.572 24.387 1.00 27.03 330 ASP B O 1
ATOM 5034 N N . GLU B 1 331 ? -19.792 35.113 22.301 1.00 27.30 331 GLU B N 1
ATOM 5035 C CA . GLU B 1 331 ? -20.221 33.837 21.738 1.00 25.07 331 GLU B CA 1
ATOM 5036 C C . GLU B 1 331 ? -19.337 32.692 22.211 1.00 24.42 331 GLU B C 1
ATOM 5037 O O . GLU B 1 331 ? -19.803 31.563 22.347 1.00 24.55 331 GLU B O 1
ATOM 5043 N N . VAL B 1 332 ? -18.061 32.984 22.453 1.00 23.57 332 VAL B N 1
ATOM 5044 C CA . VAL B 1 332 ? -17.144 31.972 22.970 1.00 26.66 332 VAL B CA 1
ATOM 5045 C C . VAL B 1 332 ? -17.433 31.686 24.445 1.00 29.00 332 VAL B C 1
ATOM 5046 O O . VAL B 1 332 ? -17.446 30.525 24.868 1.00 27.49 332 VAL B O 1
ATOM 5050 N N . THR B 1 333 ? -17.680 32.741 25.219 1.00 29.02 333 THR B N 1
ATOM 5051 C CA . THR B 1 333 ? -18.125 32.584 26.600 1.00 26.34 333 THR B CA 1
ATOM 5052 C C . THR B 1 333 ? -19.328 31.647 26.658 1.00 29.26 333 THR B C 1
ATOM 5053 O O . THR B 1 333 ? -19.309 30.635 27.361 1.00 28.90 333 THR B O 1
ATOM 5057 N N . GLU B 1 334 ? -20.374 31.985 25.910 1.00 28.00 334 GLU B N 1
ATOM 5058 C CA . GLU B 1 334 ? -21.564 31.148 25.844 1.00 28.10 334 GLU B CA 1
ATOM 5059 C C . GLU B 1 334 ? -21.216 29.737 25.401 1.00 27.21 334 GLU B C 1
ATOM 5060 O O . GLU B 1 334 ? -21.739 28.760 25.937 1.00 27.69 334 GLU B O 1
ATOM 5066 N N . TRP B 1 335 ? -20.319 29.635 24.428 1.00 24.60 335 TRP B N 1
ATOM 5067 C CA . TRP B 1 335 ? -19.914 28.335 23.916 1.00 25.17 335 TRP B CA 1
ATOM 5068 C C . TRP B 1 335 ? -19.404 27.403 25.015 1.00 27.16 335 TRP B C 1
ATOM 5069 O O . TRP B 1 335 ? -19.788 26.231 25.067 1.00 27.37 335 TRP B O 1
ATOM 5080 N N . VAL B 1 336 ? -18.539 27.912 25.890 1.00 24.37 336 VAL B N 1
ATOM 5081 C CA . VAL B 1 336 ? -17.998 27.068 26.953 1.00 28.73 336 VAL B CA 1
ATOM 5082 C C . VAL B 1 336 ? -19.101 26.689 27.929 1.00 29.70 336 VAL B C 1
ATOM 5083 O O . VAL B 1 336 ? -19.245 25.518 28.281 1.00 32.24 336 VAL B O 1
ATOM 5087 N N . LYS B 1 337 ? -19.888 27.680 28.343 1.00 31.81 337 LYS B N 1
ATOM 5088 C CA . LYS B 1 337 ? -21.023 27.447 29.227 1.00 29.01 337 LYS B CA 1
ATOM 5089 C C . LYS B 1 337 ? -21.807 26.246 28.720 1.00 29.20 337 LYS B C 1
ATOM 5090 O O . LYS B 1 337 ? -22.205 25.376 29.492 1.00 33.44 337 LYS B O 1
ATOM 5096 N N . ALA B 1 338 ? -22.019 26.204 27.409 1.00 29.03 338 ALA B N 1
ATOM 5097 C CA . ALA B 1 338 ? -22.690 25.080 26.772 1.00 27.50 338 ALA B CA 1
ATOM 5098 C C . ALA B 1 338 ? -21.659 24.097 26.231 1.00 27.46 338 ALA B C 1
ATOM 5099 O O . ALA B 1 338 ? -21.547 22.972 26.711 1.00 26.54 338 ALA B O 1
#

Organism: Paenarthrobacter aurescens (strain TC1) (NCBI:txid290340)

B-factor: mean 20.52, std 7.8, range [7.55, 78.04]

InterPro domains:
  IPR001365 Adenosine deaminase domain [PF00962] (14-335)
  IPR006330 Adenosine/adenine deaminase [PTHR43114] (14-338)
  IPR006330 Adenosine/adenine deaminase [TIGR01430] (14-332)
  IPR006330 Adenosine/adenine deaminase [cd01320] (14-332)
  IPR028892 Adenine deaminase type 2 [MF_01962] (9-321)
  IPR032466 Metal-dependent hydrolase [SSF51556] (11-335)

Solvent-accessible surface area: 24638 Å² total; per-residue (Å²): 125,41,127,86,29,0,19,2,0,1,0,0,0,8,0,1,0,5,0,48,0,91,36,0,50,52,2,4,145,127,43,70,51,158,25,102,16,158,60,61,126,57,0,114,137,92,21,163,11,101,57,12,79,38,5,8,72,15,4,48,55,4,1,36,0,0,75,58,66,93,0,0,8,35,0,0,89,47,0,0,109,75,2,32,90,7,20,2,67,0,0,0,0,0,4,0,1,4,8,0,6,17,47,27,8,24,1,100,28,0,3,41,0,0,13,75,0,17,97,30,2,108,154,72,54,26,0,12,27,49,5,2,2,0,0,4,0,47,12,40,21,100,10,0,32,32,6,0,66,50,2,50,70,55,160,13,83,24,29,0,0,0,0,6,8,19,2,98,58,23,39,0,43,64,0,59,117,0,4,105,70,0,47,134,39,67,12,92,47,0,0,9,0,0,9,48,0,46,8,71,26,0,48,44,0,14,69,44,1,110,12,50,0,0,0,1,0,11,68,0,54,115,50,100,92,17,19,107,62,0,51,84,97,93,11,19,0,0,0,0,0,21,1,0,28,74,5,108,42,11,89,126,16,53,84,8,30,0,46,107,0,34,88,72,34,3,15,0,0,2,0,1,4,4,2,6,2,4,64,6,28,2,29,34,0,3,100,51,0,56,148,53,34,147,11,47,19,76,76,9,9,63,0,0,10,13,2,1,138,8,3,39,13,68,118,73,47,37,50,78,1,48,96,54,8,63,104,27,35,134,89,5,69,91,170,89,5,16,3,0,1,0,0,0,8,0,0,0,3,0,49,2,95,33,0,49,51,3,2,146,127,14,44,18,142,27,87,16,159,63,62,115,65,0,109,119,106,19,162,17,100,55,12,79,37,7,6,88,15,6,45,36,2,2,3,2,0,18,44,72,90,0,0,7,33,0,0,91,47,1,0,111,72,1,32,85,4,17,2,69,4,0,0,0,0,2,1,1,4,10,0,27,25,13,1,9,25,14,92,18,0,2,57,0,0,15,66,0,12,82,39,1,112,140,68,46,30,0,11,30,48,4,1,1,0,0,2,0,62,65,60,22,93,41,0,17,114,10,0,60,89,1,62,83,54,162,16,75,19,26,0,0,0,0,6,8,15,2,98,57,24,38,0,49,66,0,83,130,0,3,106,86,0,43,133,46,66,15,86,49,0,0,9,0,0,11,50,0,50,9,66,28,0,50,43,0,14,72,46,1,115,13,55,0,0,0,1,0,9,68,0,54,118,53,105,94,17,19,117,65,0,46,84,98,85,11,18,0,0,0,0,0,20,0,1,30,83,7,118,46,13,89,125,15,64,77,8,25,0,44,105,0,34,86,77,31,3,15,0,0,1,0,2,3,5,2,10,1,5,60,6,23,2,32,36,1,7,106,53,1,58,147,46,38,144,13,51,71,89,76,18,13,57,0,0,11,11,2,0,122,9,4,26,16,69,121,75,50,32,51,66,0,51,87,54,8,64,113,51,58,159,123